Protein AF-0000000086127659 (afdb_homodimer)

InterPro domains:
  IPR032710 NTF2-like domain superfamily [SSF54427] (146-241)
  IPR053218 Pathogen-related defense protein [PTHR31723] (41-246)

Foldseek 3Di:
DPDDPDDPPPPPDDDPPPPPPPPPCPVPPPPLADVLLQALCVLQPDDAQWPVRHRDDCPVQVVCCVVPPPDDDDRPDQQSSVNSLVSLQLSCLQIPQDLVSRPQADQVQEWEAEPPDDTDHSNVCSWQHPQLRHDDADQAAASVLGTHVRSCCQVCQQFVHKYKGWPDWPDGPQKTKTKMKIKGFRPAWGWYAGNQRKTKTFGHDRHMQMWMWMKIFGADSNNHTRYIYIYTDPVSRVVVSVDDPVGMDIGDDPPPPPDD/DPDDPPPDPPDPDDDPPPPPPPPPPPPPPPPLADVLLQALCVLLPDDAQWPVRHRDDCPVQVVCCVVPPPDDDDRPDQQSSVNSLVSLQLSCLQIPQDLVSRPQADQVQEWEAEPPDDTDHSNVCSWQHPQLRHDDADQAAASVLGTHVRSCCQVCQQFVHKYKGWPDWPDGPQKTKTKMKIKGFRPAWGWYAGNQRKTKTFGHDRHMQMWMWMKIFGADSNNHTRYIYIYTDPVSRVVVSVDDPVGMDIGDDPPPPPDD

Organism: Cryphonectria parasitica (strain ATCC 38755 / EP155) (NCBI:txid660469)

Structure (mmCIF, N/CA/C/O backbone):
data_AF-0000000086127659-model_v1
#
loop_
_entity.id
_entity.type
_entity.pdbx_description
1 polymer 'Pathogen-related protein'
#
loop_
_atom_site.group_PDB
_atom_site.id
_atom_site.type_symbol
_atom_site.label_atom_id
_atom_site.label_alt_id
_atom_site.label_comp_id
_atom_site.label_asym_id
_atom_site.label_entity_id
_atom_site.label_seq_id
_atom_site.pdbx_PDB_ins_code
_atom_site.Cartn_x
_atom_site.Cartn_y
_atom_site.Cartn_z
_atom_site.occupancy
_atom_site.B_iso_or_equiv
_atom_site.auth_seq_id
_atom_site.auth_comp_id
_atom_site.auth_asym_id
_atom_site.auth_atom_id
_atom_site.pdbx_PDB_model_num
ATOM 1 N N . MET A 1 1 ? 59 31.828 61.625 1 20.28 1 MET A N 1
ATOM 2 C CA . MET A 1 1 ? 59.125 33.125 60.938 1 20.28 1 MET A CA 1
ATOM 3 C C . MET A 1 1 ? 57.938 33.375 60.031 1 20.28 1 MET A C 1
ATOM 5 O O . MET A 1 1 ? 57.938 33 58.875 1 20.28 1 MET A O 1
ATOM 9 N N . ALA A 1 2 ? 56.656 33.219 60.625 1 21.83 2 ALA A N 1
ATOM 10 C CA . ALA A 1 2 ? 55.281 32.938 60.156 1 21.83 2 ALA A CA 1
ATOM 11 C C . ALA A 1 2 ? 54.688 34.156 59.469 1 21.83 2 ALA A C 1
ATOM 13 O O . ALA A 1 2 ? 53.688 34.062 58.75 1 21.83 2 ALA A O 1
ATOM 14 N N . SER A 1 3 ? 55.094 35.375 59.781 1 19.91 3 SER A N 1
ATOM 15 C CA . SER A 1 3 ? 54.156 36.5 59.875 1 19.91 3 SER A CA 1
ATOM 16 C C . SER A 1 3 ? 53.906 37.125 58.5 1 19.91 3 SER A C 1
ATOM 18 O O . SER A 1 3 ? 52.969 37.875 58.312 1 19.91 3 SER A O 1
ATOM 20 N N . PHE A 1 4 ? 54.875 37.25 57.656 1 20.95 4 PHE A N 1
ATOM 21 C CA . PHE A 1 4 ? 55 38.5 56.938 1 20.95 4 PHE A CA 1
ATOM 22 C C . PHE A 1 4 ? 53.969 38.594 55.812 1 20.95 4 PHE A C 1
ATOM 24 O O . PHE A 1 4 ? 53.656 39.688 55.344 1 20.95 4 PHE A O 1
ATOM 31 N N . PHE A 1 5 ? 53.781 37.594 54.906 1 24.34 5 PHE A N 1
ATOM 32 C CA . PHE A 1 5 ? 53.531 38.031 53.531 1 24.34 5 PHE A CA 1
ATOM 33 C C . PHE A 1 5 ? 52.125 38.562 53.375 1 24.34 5 PHE A C 1
ATOM 35 O O . PHE A 1 5 ? 51.156 37.812 53.438 1 24.34 5 PHE A O 1
ATOM 42 N N . GLN A 1 6 ? 51.906 39.781 53.969 1 21.36 6 GLN A N 1
ATOM 43 C CA . GLN A 1 6 ? 50.625 40.469 53.969 1 21.36 6 GLN A CA 1
ATOM 44 C C . GLN A 1 6 ? 50.062 40.625 52.562 1 21.36 6 GLN A C 1
ATOM 46 O O . GLN A 1 6 ? 50.812 40.844 51.625 1 21.36 6 GLN A O 1
ATOM 51 N N . SER A 1 7 ? 48.75 40.219 52.406 1 22.38 7 SER A N 1
ATOM 52 C CA . SER A 1 7 ? 47.719 40.062 51.375 1 22.38 7 SER A CA 1
ATOM 53 C C . SER A 1 7 ? 47.438 41.375 50.656 1 22.38 7 SER A C 1
ATOM 55 O O . SER A 1 7 ? 46.969 42.312 51.25 1 22.38 7 SER A O 1
ATOM 57 N N . ILE A 1 8 ? 48.469 41.812 49.875 1 25.08 8 ILE A N 1
ATOM 58 C CA . ILE A 1 8 ? 48.312 43.125 49.219 1 25.08 8 ILE A CA 1
ATOM 59 C C . ILE A 1 8 ? 47.031 43.125 48.406 1 25.08 8 ILE A C 1
ATOM 61 O O . ILE A 1 8 ? 46.812 42.312 47.531 1 25.08 8 ILE A O 1
ATOM 65 N N . PRO A 1 9 ? 45.844 43.688 48.938 1 24.62 9 PRO A N 1
ATOM 66 C CA . PRO A 1 9 ? 44.438 43.656 48.5 1 24.62 9 PRO A CA 1
ATOM 67 C C . PRO A 1 9 ? 44.281 44.219 47.094 1 24.62 9 PRO A C 1
ATOM 69 O O . PRO A 1 9 ? 43.281 43.938 46.438 1 24.62 9 PRO A O 1
ATOM 72 N N . GLY A 1 10 ? 45.031 45.25 46.75 1 23 10 GLY A N 1
ATOM 73 C CA . GLY A 1 10 ? 44.5 46.375 46 1 23 10 GLY A CA 1
ATOM 74 C C . GLY A 1 10 ? 44.188 46.062 44.562 1 23 10 GLY A C 1
ATOM 75 O O . GLY A 1 10 ? 43.656 46.875 43.812 1 23 10 GLY A O 1
ATOM 76 N N . ILE A 1 11 ? 44.969 45.156 44.062 1 25.11 11 ILE A N 1
ATOM 77 C CA . ILE A 1 11 ? 45.156 45.344 42.625 1 25.11 11 ILE A CA 1
ATOM 78 C C . ILE A 1 11 ? 43.844 45.031 41.875 1 25.11 11 ILE A C 1
ATOM 80 O O . ILE A 1 11 ? 43.75 44 41.188 1 25.11 11 ILE A O 1
ATOM 84 N N . GLY A 1 12 ? 42.719 44.875 42.656 1 20.98 12 GLY A N 1
ATOM 85 C CA . GLY A 1 12 ? 41.594 44.219 42 1 20.98 12 GLY A CA 1
ATOM 86 C C . GLY A 1 12 ? 41.062 44.969 40.812 1 20.98 12 GLY A C 1
ATOM 87 O O . GLY A 1 12 ? 40.219 44.469 40.094 1 20.98 12 GLY A O 1
ATOM 88 N N . ARG A 1 13 ? 41.219 46.344 40.906 1 21.94 13 ARG A N 1
ATOM 89 C CA . ARG A 1 13 ? 40.156 47.062 40.25 1 21.94 13 ARG A CA 1
ATOM 90 C C . ARG A 1 13 ? 40.25 46.969 38.719 1 21.94 13 ARG A C 1
ATOM 92 O O . ARG A 1 13 ? 39.344 47.344 38 1 21.94 13 ARG A O 1
ATOM 99 N N . LEU A 1 14 ? 41.5 46.906 38.281 1 21.88 14 LEU A N 1
ATOM 100 C CA . LEU A 1 14 ? 41.562 47.688 37.031 1 21.88 14 LEU A CA 1
ATOM 101 C C . LEU A 1 14 ? 40.688 47.062 35.969 1 21.88 14 LEU A C 1
ATOM 103 O O . LEU A 1 14 ? 39.969 47.781 35.25 1 21.88 14 LEU A O 1
ATOM 107 N N . LEU A 1 15 ? 41.094 45.938 35.469 1 24.38 15 LEU A N 1
ATOM 108 C CA . LEU A 1 15 ? 40.875 45.75 34.031 1 24.38 15 LEU A CA 1
ATOM 109 C C . LEU A 1 15 ? 39.406 45.531 33.75 1 24.38 15 LEU A C 1
ATOM 111 O O . LEU A 1 15 ? 38.812 44.562 34.219 1 24.38 15 LEU A O 1
ATOM 115 N N . GLY A 1 16 ? 38.594 46.531 33.688 1 24.55 16 GLY A N 1
ATOM 116 C CA . GLY A 1 16 ? 37.188 46.656 33.406 1 24.55 16 GLY A CA 1
ATOM 117 C C . GLY A 1 16 ? 36.75 45.969 32.125 1 24.55 16 GLY A C 1
ATOM 118 O O . GLY A 1 16 ? 35.719 46.281 31.547 1 24.55 16 GLY A O 1
ATOM 119 N N . TRP A 1 17 ? 37.781 45.438 31.344 1 27.8 17 TRP A N 1
ATOM 120 C CA . TRP A 1 17 ? 37.219 45.125 30.031 1 27.8 17 TRP A CA 1
ATOM 121 C C . TRP A 1 17 ? 35.969 44.25 30.172 1 27.8 17 TRP A C 1
ATOM 123 O O . TRP A 1 17 ? 35.938 43.312 30.969 1 27.8 17 TRP A O 1
ATOM 133 N N . ASN A 1 18 ? 34.875 44.938 30.094 1 26.88 18 ASN A N 1
ATOM 134 C CA . ASN A 1 18 ? 33.531 44.406 30.125 1 26.88 18 ASN A CA 1
ATOM 135 C C . ASN A 1 18 ? 33.375 43.25 29.156 1 26.88 18 ASN A C 1
ATOM 137 O O . ASN A 1 18 ? 33.688 43.344 27.984 1 26.88 18 ASN A O 1
ATOM 141 N N . GLU A 1 19 ? 33.531 42 29.609 1 28.5 19 GLU A N 1
ATOM 142 C CA . GLU A 1 19 ? 33.25 40.719 28.969 1 28.5 19 GLU A CA 1
ATOM 143 C C . GLU A 1 19 ? 31.891 40.75 28.281 1 28.5 19 GLU A C 1
ATOM 145 O O . GLU A 1 19 ? 31.438 39.719 27.766 1 28.5 19 GLU A O 1
ATOM 150 N N . ALA A 1 20 ? 31.203 41.812 28.422 1 32 20 ALA A N 1
ATOM 151 C CA . ALA A 1 20 ? 29.859 41.781 27.844 1 32 20 ALA A CA 1
ATOM 152 C C . ALA A 1 20 ? 29.922 41.531 26.344 1 32 20 ALA A C 1
ATOM 154 O O . ALA A 1 20 ? 29 40.938 25.766 1 32 20 ALA A O 1
ATOM 155 N N . ASP A 1 21 ? 30.828 42.25 25.625 1 30.48 21 ASP A N 1
ATOM 156 C CA . ASP A 1 21 ? 30.516 42.375 24.203 1 30.48 21 ASP A CA 1
ATOM 157 C C . ASP A 1 21 ? 30.766 41.062 23.453 1 30.48 21 ASP A C 1
ATOM 159 O O . ASP A 1 21 ? 30.703 41.031 22.234 1 30.48 21 ASP A O 1
ATOM 163 N N . VAL A 1 22 ? 31.719 40.281 23.953 1 30.06 22 VAL A N 1
ATOM 164 C CA . VAL A 1 22 ? 31.906 39.188 23 1 30.06 22 VAL A CA 1
ATOM 165 C C . VAL A 1 22 ? 30.594 38.469 22.781 1 30.06 22 VAL A C 1
ATOM 167 O O . VAL A 1 22 ? 30.25 37.562 23.531 1 30.06 22 VAL A O 1
ATOM 170 N N . LYS A 1 23 ? 29.547 39.031 22.984 1 31.31 23 LYS A N 1
ATOM 171 C CA . LYS A 1 23 ? 28.344 38.406 22.438 1 31.31 23 LYS A CA 1
ATOM 172 C C . LYS A 1 23 ? 28.609 37.844 21.062 1 31.31 23 LYS A C 1
ATOM 174 O O . LYS A 1 23 ? 28.828 38.562 20.094 1 31.31 23 LYS A O 1
ATOM 179 N N . LYS A 1 24 ? 29.344 36.75 20.984 1 30.8 24 LYS A N 1
ATOM 180 C CA . LYS A 1 24 ? 29.672 35.75 19.984 1 30.8 24 LYS A CA 1
ATOM 181 C C . LYS A 1 24 ? 28.547 35.594 18.953 1 30.8 24 LYS A C 1
ATOM 183 O O . LYS A 1 24 ? 27.422 35.219 19.297 1 30.8 24 LYS A O 1
ATOM 188 N N . GLU A 1 25 ? 28.5 36.344 17.906 1 32.62 25 GLU A N 1
ATOM 189 C CA . GLU A 1 25 ? 27.969 36.031 16.594 1 32.62 25 GLU A CA 1
ATOM 190 C C . GLU A 1 25 ? 28.234 34.594 16.219 1 32.62 25 GLU A C 1
ATOM 192 O O . GLU A 1 25 ? 29.328 34.25 15.766 1 32.62 25 GLU A O 1
ATOM 197 N N . GLN A 1 26 ? 28.469 33.562 17.016 1 34.19 26 GLN A N 1
ATOM 198 C CA . GLN A 1 26 ? 28.469 32.25 16.422 1 34.19 26 GLN A CA 1
ATOM 199 C C . GLN A 1 26 ? 27.562 32.188 15.203 1 34.19 26 GLN A C 1
ATOM 201 O O . GLN A 1 26 ? 26.344 32.281 15.328 1 34.19 26 GLN A O 1
ATOM 206 N N . ALA A 1 27 ? 27.984 32.625 14.133 1 37.66 27 ALA A N 1
ATOM 207 C CA . ALA A 1 27 ? 27.484 32.5 12.773 1 37.66 27 ALA A CA 1
ATOM 208 C C . ALA A 1 27 ? 26.719 31.203 12.578 1 37.66 27 ALA A C 1
ATOM 210 O O . ALA A 1 27 ? 27.281 30.109 12.734 1 37.66 27 ALA A O 1
ATOM 211 N N . GLN A 1 28 ? 25.547 30.938 12.93 1 40 28 GLN A N 1
ATOM 212 C CA . GLN A 1 28 ? 24.688 29.797 12.625 1 40 28 GLN A CA 1
ATOM 213 C C . GLN A 1 28 ? 25.016 29.219 11.25 1 40 28 GLN A C 1
ATOM 215 O O . GLN A 1 28 ? 24.781 29.875 10.227 1 40 28 GLN A O 1
ATOM 220 N N . ALA A 1 29 ? 26.078 28.703 10.859 1 46.09 29 ALA A N 1
ATOM 221 C CA . ALA A 1 29 ? 26.406 27.891 9.688 1 46.09 29 ALA A CA 1
ATOM 222 C C . ALA A 1 29 ? 25.125 27.344 9.039 1 46.09 29 ALA A C 1
ATOM 224 O O . ALA A 1 29 ? 24.328 26.672 9.695 1 46.09 29 ALA A O 1
ATOM 225 N N . SER A 1 30 ? 24.453 28.156 8.078 1 61.59 30 SER A N 1
ATOM 226 C CA . SER A 1 30 ? 23.188 27.984 7.371 1 61.59 30 SER A CA 1
ATOM 227 C C . SER A 1 30 ? 23 26.547 6.898 1 61.59 30 SER A C 1
ATOM 229 O O . SER A 1 30 ? 23.891 25.984 6.254 1 61.59 30 SER A O 1
ATOM 231 N N . SER A 1 31 ? 22.375 25.703 7.523 1 76.06 31 SER A N 1
ATOM 232 C CA . SER A 1 31 ? 22.078 24.312 7.172 1 76.06 31 SER A CA 1
ATOM 233 C C . SER A 1 31 ? 21.672 24.188 5.703 1 76.06 31 SER A C 1
ATOM 235 O O . SER A 1 31 ? 20.969 25.047 5.172 1 76.06 31 SER A O 1
ATOM 237 N N . PRO A 1 32 ? 22.391 23.391 5.02 1 89.5 32 PRO A N 1
ATOM 238 C CA . PRO A 1 32 ? 22.031 23.141 3.621 1 89.5 32 PRO A CA 1
ATOM 239 C C . PRO A 1 32 ? 20.594 22.625 3.471 1 89.5 32 PRO A C 1
ATOM 241 O O . PRO A 1 32 ? 20.094 22.5 2.35 1 89.5 32 PRO A O 1
ATOM 244 N N . PHE A 1 33 ? 19.984 22.438 4.609 1 94.12 33 PHE A N 1
ATOM 245 C CA . PHE A 1 33 ? 18.625 21.922 4.559 1 94.12 33 PHE A CA 1
ATOM 246 C C . PHE A 1 33 ? 17.609 23 4.93 1 94.12 33 PHE A C 1
ATOM 248 O O . PHE A 1 33 ? 17.891 23.844 5.781 1 94.12 33 PHE A O 1
ATOM 255 N N . PRO A 1 34 ? 16.516 22.984 4.273 1 96.81 34 PRO A N 1
ATOM 256 C CA . PRO A 1 34 ? 15.469 23.906 4.691 1 96.81 34 PRO A CA 1
ATOM 257 C C . PRO A 1 34 ? 15.023 23.688 6.137 1 96.81 34 PRO A C 1
ATOM 259 O O . PRO A 1 34 ? 15.156 22.578 6.66 1 96.81 34 PRO A O 1
ATOM 262 N N . ASP A 1 35 ? 14.461 24.703 6.742 1 97.31 35 ASP A N 1
ATOM 263 C CA . ASP A 1 35 ? 14.086 24.641 8.148 1 97.31 35 ASP A CA 1
ATOM 264 C C . ASP A 1 35 ? 13.008 23.578 8.383 1 97.31 35 ASP A C 1
ATOM 266 O O . ASP A 1 35 ? 12.938 22.984 9.461 1 97.31 35 ASP A O 1
ATOM 270 N N . TYR A 1 36 ? 12.195 23.266 7.348 1 97.81 36 TYR A N 1
ATOM 271 C CA . TYR A 1 36 ? 11.109 22.312 7.52 1 97.81 36 TYR A CA 1
ATOM 272 C C . TYR A 1 36 ? 11.641 20.875 7.516 1 97.81 36 TYR A C 1
ATOM 274 O O . TYR A 1 36 ? 10.891 19.938 7.77 1 97.81 36 TYR A O 1
ATOM 282 N N . MET A 1 37 ? 12.867 20.672 7.285 1 97.62 37 MET A N 1
ATOM 283 C CA . MET A 1 37 ? 13.492 19.359 7.453 1 97.62 37 MET A CA 1
ATOM 284 C C . MET A 1 37 ? 14.195 19.266 8.805 1 97.62 37 MET A C 1
ATOM 286 O O . MET A 1 37 ? 14.656 18.188 9.188 1 97.62 37 MET A O 1
ATOM 290 N N . LEU A 1 38 ? 14.258 20.375 9.531 1 96.62 38 LEU A N 1
ATOM 291 C CA . LEU A 1 38 ? 15.023 20.422 10.773 1 96.62 38 LEU A CA 1
ATOM 292 C C . LEU A 1 38 ? 14.109 20.641 11.969 1 96.62 38 LEU A C 1
ATOM 294 O O . LEU A 1 38 ? 14.5 20.359 13.109 1 96.62 38 LEU A O 1
ATOM 298 N N . ASP A 1 39 ? 12.984 21.156 11.68 1 96.69 39 ASP A N 1
ATOM 299 C CA . ASP A 1 39 ? 11.977 21.469 12.688 1 96.69 39 ASP A CA 1
ATOM 300 C C . ASP A 1 39 ? 10.602 20.938 12.266 1 96.69 39 ASP A C 1
ATOM 302 O O . ASP A 1 39 ? 10.078 21.328 11.227 1 96.69 39 ASP A O 1
ATOM 306 N N . ALA A 1 40 ? 9.977 20.156 13.141 1 96.75 40 ALA A N 1
ATOM 307 C CA . ALA A 1 40 ? 8.719 19.5 12.805 1 96.75 40 ALA A CA 1
ATOM 308 C C . ALA A 1 40 ? 7.578 20.516 12.68 1 96.75 40 ALA A C 1
ATOM 310 O O . ALA A 1 40 ? 6.512 20.188 12.148 1 96.75 40 ALA A O 1
ATOM 311 N N . ASP A 1 41 ? 7.75 21.719 13.148 1 97.25 41 ASP A N 1
ATOM 312 C CA . ASP A 1 41 ? 6.672 22.703 13.156 1 97.25 41 ASP A CA 1
ATOM 313 C C . ASP A 1 41 ? 7.125 24.016 12.516 1 97.25 41 ASP A C 1
ATOM 315 O O . ASP A 1 41 ? 6.656 25.094 12.898 1 97.25 41 ASP A O 1
ATOM 319 N N . ALA A 1 42 ? 8.086 23.922 11.609 1 97.69 42 ALA A N 1
ATOM 320 C CA . ALA A 1 42 ? 8.664 25.109 10.969 1 97.69 42 ALA A CA 1
ATOM 321 C C . ALA A 1 42 ? 7.586 25.938 10.281 1 97.69 42 ALA A C 1
ATOM 323 O O . ALA A 1 42 ? 7.543 27.172 10.445 1 97.69 42 ALA A O 1
ATOM 324 N N . VAL A 1 43 ? 6.66 25.312 9.617 1 98.12 43 VAL A N 1
ATOM 325 C CA . VAL A 1 43 ? 5.719 26.031 8.773 1 98.12 43 VAL A CA 1
ATOM 326 C C . VAL A 1 43 ? 4.594 26.625 9.625 1 98.12 43 VAL A C 1
ATOM 328 O O . VAL A 1 43 ? 3.857 27.5 9.172 1 98.12 43 VAL A O 1
ATOM 331 N N . ALA A 1 44 ? 4.43 26.094 10.836 1 97.19 44 ALA A N 1
ATOM 332 C CA . ALA A 1 44 ? 3.402 26.625 11.734 1 97.19 44 ALA A CA 1
ATOM 333 C C . ALA A 1 44 ? 3.754 28.016 12.211 1 97.19 44 ALA A C 1
ATOM 335 O O . ALA A 1 44 ? 2.91 28.719 12.781 1 97.19 44 ALA A O 1
ATOM 336 N N . LYS A 1 45 ? 4.934 28.5 11.914 1 96.56 45 LYS A N 1
ATOM 337 C CA . LYS A 1 45 ? 5.406 29.828 12.32 1 96.56 45 LYS A CA 1
ATOM 338 C C . LYS A 1 45 ? 5.238 30.844 11.195 1 96.56 45 LYS A C 1
ATOM 340 O O . LYS A 1 45 ? 5.547 32.031 11.367 1 96.56 45 LYS A O 1
ATOM 345 N N . ASP A 1 46 ? 4.738 30.359 10.102 1 97.19 46 ASP A N 1
ATOM 346 C CA . ASP A 1 46 ? 4.602 31.234 8.93 1 97.19 46 ASP A CA 1
ATOM 347 C C . ASP A 1 46 ? 3.518 32.281 9.156 1 97.19 46 ASP A C 1
ATOM 349 O O . ASP A 1 46 ? 2.59 32.062 9.938 1 97.19 46 ASP A O 1
ATOM 353 N N . ASN A 1 47 ? 3.758 33.406 8.438 1 96.12 47 ASN A N 1
ATOM 354 C CA . ASN A 1 47 ? 2.74 34.438 8.406 1 96.12 47 ASN A CA 1
ATOM 355 C C . ASN A 1 47 ? 1.87 34.344 7.156 1 96.12 47 ASN A C 1
ATOM 357 O O . ASN A 1 47 ? 2.139 35 6.148 1 96.12 47 ASN A O 1
ATOM 361 N N . VAL A 1 48 ? 0.836 33.562 7.293 1 96.19 48 VAL A N 1
ATOM 362 C CA . VAL A 1 48 ? -0.059 33.25 6.176 1 96.19 48 VAL A CA 1
ATOM 363 C C . VAL A 1 48 ? -1.506 33.25 6.664 1 96.19 48 VAL A C 1
ATOM 365 O O . VAL A 1 48 ? -1.766 33.406 7.859 1 96.19 48 VAL A O 1
ATOM 368 N N . LYS A 1 49 ? -2.441 33.188 5.707 1 93.62 49 LYS A N 1
ATOM 369 C CA . LYS A 1 49 ? -3.844 32.969 6.055 1 93.62 49 LYS A CA 1
ATOM 370 C C . LYS A 1 49 ? -4.121 31.5 6.367 1 93.62 49 LYS A C 1
ATOM 372 O O . LYS A 1 49 ? -3.898 30.641 5.523 1 93.62 49 LYS A O 1
ATOM 377 N N . TRP A 1 50 ? -4.594 31.312 7.543 1 95.88 50 TRP A N 1
ATOM 378 C CA . TRP A 1 50 ? -4.852 29.953 8.008 1 95.88 50 TRP A CA 1
ATOM 379 C C . TRP A 1 50 ? -6.328 29.609 7.879 1 95.88 50 TRP A C 1
ATOM 381 O O . TRP A 1 50 ? -7.195 30.469 8.094 1 95.88 50 TRP A O 1
ATOM 391 N N . ARG A 1 51 ? -6.582 28.422 7.586 1 92.44 51 ARG A N 1
ATOM 392 C CA . ARG A 1 51 ? -7.934 27.906 7.348 1 92.44 51 ARG A CA 1
ATOM 393 C C . ARG A 1 51 ? -8.836 28.203 8.539 1 92.44 51 ARG A C 1
ATOM 395 O O . ARG A 1 51 ? -10.008 28.547 8.367 1 92.44 51 ARG A O 1
ATOM 402 N N . PHE A 1 52 ? -8.289 28.109 9.719 1 91.75 52 PHE A N 1
ATOM 403 C CA . PHE A 1 52 ? -9.117 28.25 10.906 1 91.75 52 PHE A CA 1
ATOM 404 C C . PHE A 1 52 ? -8.711 29.484 11.711 1 91.75 52 PHE A C 1
ATOM 406 O O . PHE A 1 52 ? -8.773 29.484 12.938 1 91.75 52 PHE A O 1
ATOM 413 N N . GLY A 1 53 ? -8.133 30.453 11.047 1 93.31 53 GLY A N 1
ATOM 414 C CA . GLY A 1 53 ? -7.891 31.75 11.633 1 93.31 53 GLY A CA 1
ATOM 415 C C . GLY A 1 53 ? -6.488 31.906 12.195 1 93.31 53 GLY A C 1
ATOM 416 O O . GLY A 1 53 ? -5.992 33.031 12.359 1 93.31 53 GLY A O 1
ATOM 417 N N . GLY A 1 54 ? -5.848 30.812 12.586 1 95.19 54 GLY A N 1
ATOM 418 C CA . GLY A 1 54 ? -4.5 30.844 13.133 1 95.19 54 GLY A CA 1
ATOM 419 C C . GLY A 1 54 ? -3.746 29.531 12.922 1 95.19 54 GLY A C 1
ATOM 420 O O . GLY A 1 54 ? -4.312 28.562 12.438 1 95.19 54 GLY A O 1
ATOM 421 N N . PRO A 1 55 ? -2.441 29.656 13.266 1 96.06 55 PRO A N 1
ATOM 422 C CA . PRO A 1 55 ? -1.663 28.422 13.133 1 96.06 55 PRO A CA 1
ATOM 423 C C . PRO A 1 55 ? -2.197 27.297 14.016 1 96.06 55 PRO A C 1
ATOM 425 O O . PRO A 1 55 ? -2.723 27.562 15.102 1 96.06 55 PRO A O 1
ATOM 428 N N . PRO A 1 56 ? -2.086 26.031 13.523 1 95.19 56 PRO A N 1
ATOM 429 C CA . PRO A 1 56 ? -2.523 24.906 14.336 1 95.19 56 PRO A CA 1
ATOM 430 C C . PRO A 1 56 ? -1.604 24.641 15.531 1 95.19 56 PRO A C 1
ATOM 432 O O . PRO A 1 56 ? -0.449 25.078 15.531 1 95.19 56 PRO A O 1
ATOM 435 N N . ASP A 1 57 ? -2.166 24.047 16.5 1 94.06 57 ASP A N 1
ATOM 436 C CA . ASP A 1 57 ? -1.421 23.641 17.688 1 94.06 57 ASP A CA 1
ATOM 437 C C . ASP A 1 57 ? -1.21 22.125 17.719 1 94.06 57 ASP A C 1
ATOM 439 O O . ASP A 1 57 ? -2.133 21.375 18.031 1 94.06 57 ASP A O 1
ATOM 443 N N . TYR A 1 58 ? 0.043 21.703 17.5 1 95.88 58 TYR A N 1
ATOM 444 C CA . TYR A 1 58 ? 0.335 20.266 17.422 1 95.88 58 TYR A CA 1
ATOM 445 C C . TYR A 1 58 ? 1.062 19.797 18.688 1 95.88 58 TYR A C 1
ATOM 447 O O . TYR A 1 58 ? 1.619 18.703 18.719 1 95.88 58 TYR A O 1
ATOM 455 N N . ARG A 1 59 ? 1.059 20.562 19.766 1 95.88 59 ARG A N 1
ATOM 456 C CA . ARG A 1 59 ? 1.826 20.234 20.953 1 95.88 59 ARG A CA 1
ATOM 457 C C . ARG A 1 59 ? 1.408 18.875 21.531 1 95.88 59 ARG A C 1
ATOM 459 O O . ARG A 1 59 ? 2.258 18.062 21.875 1 95.88 59 ARG A O 1
ATOM 466 N N . VAL A 1 60 ? 0.131 18.641 21.594 1 96.38 60 VAL A N 1
ATOM 467 C CA . VAL A 1 60 ? -0.353 17.375 22.156 1 96.38 60 VAL A CA 1
ATOM 468 C C . VAL A 1 60 ? 0.056 16.219 21.266 1 96.38 60 VAL A C 1
ATOM 470 O O . VAL A 1 60 ? 0.526 15.188 21.75 1 96.38 60 VAL A O 1
ATOM 473 N N . THR A 1 61 ? -0.109 16.359 19.938 1 96.69 61 THR A N 1
ATOM 474 C CA . THR A 1 61 ? 0.258 15.32 18.984 1 96.69 61 THR A CA 1
ATOM 475 C C . THR A 1 61 ? 1.757 15.039 19.031 1 96.69 61 THR A C 1
ATOM 477 O O . THR A 1 61 ? 2.182 13.883 18.969 1 96.69 61 THR A O 1
ATOM 480 N N . ARG A 1 62 ? 2.547 16.078 19.156 1 97.31 62 ARG A N 1
ATOM 481 C CA . ARG A 1 62 ? 3.996 15.93 19.25 1 97.31 62 ARG A CA 1
ATOM 482 C C . ARG A 1 62 ? 4.391 15.211 20.531 1 97.31 62 ARG A C 1
ATOM 484 O O . ARG A 1 62 ? 5.336 14.414 20.531 1 97.31 62 ARG A O 1
ATOM 491 N N . GLN A 1 63 ? 3.723 15.547 21.594 1 97.5 63 GLN A N 1
ATOM 492 C CA . GLN A 1 63 ? 3.982 14.852 22.844 1 97.5 63 GLN A CA 1
ATOM 493 C C . GLN A 1 63 ? 3.629 13.375 22.75 1 97.5 63 GLN A C 1
ATOM 495 O O . GLN A 1 63 ? 4.359 12.516 23.25 1 97.5 63 GLN A O 1
ATOM 500 N N . MET A 1 64 ? 2.506 13.055 22.172 1 97.62 64 MET A N 1
ATOM 501 C CA . MET A 1 64 ? 2.109 11.664 21.938 1 97.62 64 MET A CA 1
ATOM 502 C C . MET A 1 64 ? 3.154 10.938 21.094 1 97.62 64 MET A C 1
ATOM 504 O O . MET A 1 64 ? 3.525 9.805 21.422 1 97.62 64 MET A O 1
ATOM 508 N N . TRP A 1 65 ? 3.557 11.562 20.031 1 97.88 65 TRP A N 1
ATOM 509 C CA . TRP A 1 65 ? 4.637 11.023 19.219 1 97.88 65 TRP A CA 1
ATOM 510 C C . TRP A 1 65 ? 5.867 10.727 20.062 1 97.88 65 TRP A C 1
ATOM 512 O O . TRP A 1 65 ? 6.418 9.625 20 1 97.88 65 TRP A O 1
ATOM 522 N N . ALA A 1 66 ? 6.293 11.617 20.875 1 97.06 66 ALA A N 1
ATOM 523 C CA . ALA A 1 66 ? 7.516 11.484 21.656 1 97.06 66 ALA A CA 1
ATOM 524 C C . ALA A 1 66 ? 7.406 10.328 22.656 1 97.06 66 ALA A C 1
ATOM 526 O O . ALA A 1 66 ? 8.391 9.633 22.906 1 97.06 66 ALA A O 1
ATOM 527 N N . THR A 1 67 ? 6.293 10.086 23.156 1 97.5 67 THR A N 1
ATOM 528 C CA . THR A 1 67 ? 6.129 9.125 24.234 1 97.5 67 THR A CA 1
ATOM 529 C C . THR A 1 67 ? 5.789 7.742 23.688 1 97.5 67 THR A C 1
ATOM 531 O O . THR A 1 67 ? 6.098 6.727 24.312 1 97.5 67 THR A O 1
ATOM 534 N N . GLU A 1 68 ? 5.16 7.723 22.438 1 98.19 68 GLU A N 1
ATOM 535 C CA . GLU A 1 68 ? 4.57 6.457 22.016 1 98.19 68 GLU A CA 1
ATOM 536 C C . GLU A 1 68 ? 5.246 5.926 20.75 1 98.19 68 GLU A C 1
ATOM 538 O O . GLU A 1 68 ? 4.992 4.797 20.328 1 98.19 68 GLU A O 1
ATOM 543 N N . ARG A 1 69 ? 6.113 6.703 20.109 1 97.69 69 ARG A N 1
ATOM 544 C CA . ARG A 1 69 ? 6.777 6.258 18.891 1 97.69 69 ARG A CA 1
ATOM 545 C C . ARG A 1 69 ? 7.57 4.977 19.125 1 97.69 69 ARG A C 1
ATOM 547 O O . ARG A 1 69 ? 8 4.715 20.25 1 97.69 69 ARG A O 1
ATOM 554 N N . GLN A 1 70 ? 7.691 4.211 18.125 1 97.19 70 GLN A N 1
ATOM 555 C CA . GLN A 1 70 ? 8.414 2.943 18.188 1 97.19 70 GLN A CA 1
ATOM 556 C C . GLN A 1 70 ? 9.859 3.107 17.734 1 97.19 70 GLN A C 1
ATOM 558 O O . GLN A 1 70 ? 10.719 2.279 18.047 1 97.19 70 GLN A O 1
ATOM 563 N N . SER A 1 71 ? 10.07 4.168 16.984 1 96.81 71 SER A N 1
ATOM 564 C CA . SER A 1 71 ? 11.398 4.391 16.438 1 96.81 71 SER A CA 1
ATOM 565 C C . SER A 1 71 ? 12.133 5.496 17.188 1 96.81 71 SER A C 1
ATOM 567 O O . SER A 1 71 ? 11.508 6.352 17.812 1 96.81 71 SER A O 1
ATOM 569 N N . LYS A 1 72 ? 13.438 5.336 17.109 1 95.25 72 LYS A N 1
ATOM 570 C CA . LYS A 1 72 ? 14.305 6.395 17.625 1 95.25 72 LYS A CA 1
ATOM 571 C C . LYS A 1 72 ? 15.383 6.758 16.609 1 95.25 72 LYS A C 1
ATOM 573 O O . LYS A 1 72 ? 16.312 5.977 16.375 1 95.25 72 LYS A O 1
ATOM 578 N N . HIS A 1 73 ? 15.188 7.871 16.047 1 97 73 HIS A N 1
ATOM 579 C CA . HIS A 1 73 ? 16.141 8.344 15.055 1 97 73 HIS A CA 1
ATOM 580 C C . HIS A 1 73 ? 17 9.477 15.602 1 97 73 HIS A C 1
ATOM 582 O O . HIS A 1 73 ? 16.484 10.375 16.281 1 97 73 HIS A O 1
ATOM 588 N N . ALA A 1 74 ? 18.266 9.445 15.312 1 96.06 74 ALA A N 1
ATOM 589 C CA . ALA A 1 74 ? 19.172 10.5 15.758 1 96.06 74 ALA A CA 1
ATOM 590 C C . ALA A 1 74 ? 18.812 11.836 15.109 1 96.06 74 ALA A C 1
ATOM 592 O O . ALA A 1 74 ? 18.469 11.891 13.93 1 96.06 74 ALA A O 1
ATOM 593 N N . PRO A 1 75 ? 18.969 12.898 15.938 1 91.44 75 PRO A N 1
ATOM 594 C CA . PRO A 1 75 ? 18.781 14.211 15.32 1 91.44 75 PRO A CA 1
ATOM 595 C C . PRO A 1 75 ? 19.672 14.422 14.094 1 91.44 75 PRO A C 1
ATOM 597 O O . PRO A 1 75 ? 20.844 14.047 14.117 1 91.44 75 PRO A O 1
ATOM 600 N N . GLY A 1 76 ? 19.094 14.852 13.039 1 91.94 76 GLY A N 1
ATOM 601 C CA . GLY A 1 76 ? 19.875 15.133 11.844 1 91.94 76 GLY A CA 1
ATOM 602 C C . GLY A 1 76 ? 19.984 13.945 10.906 1 91.94 76 GLY A C 1
ATOM 603 O O . GLY A 1 76 ? 20.5 14.07 9.797 1 91.94 76 GLY A O 1
ATOM 604 N N . SER A 1 77 ? 19.547 12.805 11.391 1 96.38 77 SER A N 1
ATOM 605 C CA . SER A 1 77 ? 19.531 11.656 10.492 1 96.38 77 SER A CA 1
ATOM 606 C C . SER A 1 77 ? 18.547 11.859 9.344 1 96.38 77 SER A C 1
ATOM 608 O O . SER A 1 77 ? 17.688 12.727 9.406 1 96.38 77 SER A O 1
ATOM 610 N N . LEU A 1 78 ? 18.766 11.141 8.312 1 96.75 78 LEU A N 1
ATOM 611 C CA . LEU A 1 78 ? 17.844 11.203 7.184 1 96.75 78 LEU A CA 1
ATOM 612 C C . LEU A 1 78 ? 16.422 10.891 7.629 1 96.75 78 LEU A C 1
ATOM 614 O O . LEU A 1 78 ? 15.477 11.555 7.207 1 96.75 78 LEU A O 1
ATOM 618 N N . GLU A 1 79 ? 16.266 9.883 8.477 1 98.19 79 GLU A N 1
ATOM 619 C CA . GLU A 1 79 ? 14.961 9.516 9.008 1 98.19 79 GLU A CA 1
ATOM 620 C C . GLU A 1 79 ? 14.297 10.688 9.719 1 98.19 79 GLU A C 1
ATOM 622 O O . GLU A 1 79 ? 13.125 10.984 9.492 1 98.19 79 GLU A O 1
ATOM 627 N N . ALA A 1 80 ? 15.07 11.312 10.539 1 97.81 80 ALA A N 1
ATOM 628 C CA . ALA A 1 80 ? 14.547 12.445 11.289 1 97.81 80 ALA A CA 1
ATOM 629 C C . ALA A 1 80 ? 14.156 13.586 10.352 1 97.81 80 ALA A C 1
ATOM 631 O O . ALA A 1 80 ? 13.125 14.234 10.539 1 97.81 80 ALA A O 1
ATOM 632 N N . MET A 1 81 ? 14.922 13.82 9.367 1 97.94 81 MET A N 1
ATOM 633 C CA . MET A 1 81 ? 14.68 14.914 8.422 1 97.94 81 MET A CA 1
ATOM 634 C C . MET A 1 81 ? 13.438 14.633 7.578 1 97.94 81 MET A C 1
ATOM 636 O O . MET A 1 81 ? 12.625 15.531 7.348 1 97.94 81 MET A O 1
ATOM 640 N N . VAL A 1 82 ? 13.312 13.422 7.125 1 98.25 82 VAL A N 1
ATOM 641 C CA . VAL A 1 82 ? 12.133 13.016 6.355 1 98.25 82 VAL A CA 1
ATOM 642 C C . VAL A 1 82 ? 10.883 13.148 7.219 1 98.25 82 VAL A C 1
ATOM 644 O O . VAL A 1 82 ? 9.852 13.633 6.758 1 98.25 82 VAL A O 1
ATOM 647 N N . GLU A 1 83 ? 11 12.742 8.422 1 98.31 83 GLU A N 1
ATOM 648 C CA . GLU A 1 83 ? 9.883 12.836 9.352 1 98.31 83 GLU A CA 1
ATOM 649 C C . GLU A 1 83 ? 9.438 14.281 9.539 1 98.31 83 GLU A C 1
ATOM 651 O O . GLU A 1 83 ? 8.242 14.586 9.508 1 98.31 83 GLU A O 1
ATOM 656 N N . ASN A 1 84 ? 10.391 15.156 9.695 1 98.12 84 ASN A N 1
ATOM 657 C CA . ASN A 1 84 ? 10.078 16.578 9.82 1 98.12 84 ASN A CA 1
ATOM 658 C C . ASN A 1 84 ? 9.414 17.109 8.555 1 98.12 84 ASN A C 1
ATOM 660 O O . ASN A 1 84 ? 8.438 17.859 8.641 1 98.12 84 ASN A O 1
ATOM 664 N N . LEU A 1 85 ? 9.938 16.766 7.449 1 98.38 85 LEU A N 1
ATOM 665 C CA . LEU A 1 85 ? 9.375 17.219 6.18 1 98.38 85 LEU A CA 1
ATOM 666 C C . LEU A 1 85 ? 7.906 16.812 6.062 1 98.38 85 LEU A C 1
ATOM 668 O O . LEU A 1 85 ? 7.055 17.641 5.727 1 98.38 85 LEU A O 1
ATOM 672 N N . VAL A 1 86 ? 7.617 15.562 6.371 1 97.94 86 VAL A N 1
ATOM 673 C CA . VAL A 1 86 ? 6.258 15.055 6.238 1 97.94 86 VAL A CA 1
ATOM 674 C C . VAL A 1 86 ? 5.34 15.766 7.23 1 97.94 86 VAL A C 1
ATOM 676 O O . VAL A 1 86 ? 4.215 16.141 6.891 1 97.94 86 VAL A O 1
ATOM 679 N N . LYS A 1 87 ? 5.777 15.938 8.445 1 98 87 LYS A N 1
ATOM 680 C CA . LYS A 1 87 ? 4.977 16.625 9.453 1 98 87 LYS A CA 1
ATOM 681 C C . LYS A 1 87 ? 4.656 18.062 9.008 1 98 87 LYS A C 1
ATOM 683 O O . LYS A 1 87 ? 3.529 18.531 9.18 1 98 87 LYS A O 1
ATOM 688 N N . ASN A 1 88 ? 5.629 18.688 8.469 1 98.44 88 ASN A N 1
ATOM 689 C CA . ASN A 1 88 ? 5.387 20.047 7.969 1 98.44 88 ASN A CA 1
ATOM 690 C C . ASN A 1 88 ? 4.457 20.031 6.758 1 98.44 88 ASN A C 1
ATOM 692 O O . ASN A 1 88 ? 3.588 20.906 6.633 1 98.44 88 ASN A O 1
ATOM 696 N N . TRP A 1 89 ? 4.668 19.109 5.859 1 97.94 89 TRP A N 1
ATOM 697 C CA . TRP A 1 89 ? 3.768 18.969 4.723 1 97.94 89 TRP A CA 1
ATOM 698 C C . TRP A 1 89 ? 2.324 18.812 5.184 1 97.94 89 TRP A C 1
ATOM 700 O O . TRP A 1 89 ? 1.415 19.438 4.637 1 97.94 89 TRP A O 1
ATOM 710 N N . GLU A 1 90 ? 2.121 17.969 6.168 1 95.94 90 GLU A N 1
ATOM 711 C CA . GLU A 1 90 ? 0.783 17.719 6.695 1 95.94 90 GLU A CA 1
ATOM 712 C C . GLU A 1 90 ? 0.161 18.984 7.254 1 95.94 90 GLU A C 1
ATOM 714 O O . GLU A 1 90 ? -1.031 19.234 7.062 1 95.94 90 GLU A O 1
ATOM 719 N N . VAL A 1 91 ? 0.902 19.734 7.977 1 96.44 91 VAL A N 1
ATOM 720 C CA . VAL A 1 91 ? 0.422 21 8.531 1 96.44 91 VAL A CA 1
ATOM 721 C C . VAL A 1 91 ? -0.04 21.922 7.406 1 96.44 91 VAL A C 1
ATOM 723 O O . VAL A 1 91 ? -1.122 22.5 7.48 1 96.44 91 VAL A O 1
ATOM 726 N N . GLU A 1 92 ? 0.707 22 6.371 1 96.81 92 GLU A N 1
ATOM 727 C CA . GLU A 1 92 ? 0.359 22.891 5.262 1 96.81 92 GLU A CA 1
ATOM 728 C C . GLU A 1 92 ? -0.877 22.375 4.523 1 96.81 92 GLU A C 1
ATOM 730 O O . GLU A 1 92 ? -1.814 23.141 4.277 1 96.81 92 GLU A O 1
ATOM 735 N N . ALA A 1 93 ? -0.922 21.156 4.242 1 94.44 93 ALA A N 1
ATOM 736 C CA . ALA A 1 93 ? -2.012 20.562 3.473 1 94.44 93 ALA A CA 1
ATOM 737 C C . ALA A 1 93 ? -3.336 20.672 4.223 1 94.44 93 ALA A C 1
ATOM 739 O O . ALA A 1 93 ? -4.395 20.828 3.611 1 94.44 93 ALA A O 1
ATOM 740 N N . SER A 1 94 ? -3.24 20.641 5.512 1 93.38 94 SER A N 1
ATOM 741 C CA . SER A 1 94 ? -4.457 20.594 6.316 1 93.38 94 SER A CA 1
ATOM 742 C C . SER A 1 94 ? -4.902 21.984 6.742 1 93.38 94 SER A C 1
ATOM 744 O O . SER A 1 94 ? -6.074 22.203 7.051 1 93.38 94 SER A O 1
ATOM 746 N N . HIS A 1 95 ? -3.957 22.984 6.75 1 95.44 95 HIS A N 1
ATOM 747 C CA . HIS A 1 95 ? -4.324 24.203 7.457 1 95.44 95 HIS A CA 1
ATOM 748 C C . HIS A 1 95 ? -4.098 25.438 6.582 1 95.44 95 HIS A C 1
ATOM 750 O O . HIS A 1 95 ? -4.602 26.516 6.887 1 95.44 95 HIS A O 1
ATOM 756 N N . LYS A 1 96 ? -3.291 25.312 5.559 1 94.94 96 LYS A N 1
ATOM 757 C CA . LYS A 1 96 ? -3.115 26.438 4.656 1 94.94 96 LYS A CA 1
ATOM 758 C C . LYS A 1 96 ? -4.121 26.391 3.51 1 94.94 96 LYS A C 1
ATOM 760 O O . LYS A 1 96 ? -4.422 25.312 2.984 1 94.94 96 LYS A O 1
ATOM 765 N N . LEU A 1 97 ? -4.617 27.516 3.037 1 92.06 97 LEU A N 1
ATOM 766 C CA . LEU A 1 97 ? -5.699 27.594 2.062 1 92.06 97 LEU A CA 1
ATOM 767 C C . LEU A 1 97 ? -5.148 27.75 0.649 1 92.06 97 LEU A C 1
ATOM 769 O O . LEU A 1 97 ? -5.852 27.5 -0.329 1 92.06 97 LEU A O 1
ATOM 773 N N . ASP A 1 98 ? -3.936 28.219 0.583 1 93.88 98 ASP A N 1
ATOM 774 C CA . ASP A 1 98 ? -3.338 28.547 -0.708 1 93.88 98 ASP A CA 1
ATOM 775 C C . ASP A 1 98 ? -2.08 27.719 -0.957 1 93.88 98 ASP A C 1
ATOM 777 O O . ASP A 1 98 ? -1.088 27.844 -0.239 1 93.88 98 ASP A O 1
ATOM 781 N N . VAL A 1 99 ? -2.127 27 -2.051 1 93.06 99 VAL A N 1
ATOM 782 C CA . VAL A 1 99 ? -1.014 26.109 -2.381 1 93.06 99 VAL A CA 1
ATOM 783 C C . VAL A 1 99 ? 0.255 26.938 -2.592 1 93.06 99 VAL A C 1
ATOM 785 O O . VAL A 1 99 ? 1.359 26.469 -2.293 1 93.06 99 VAL A O 1
ATOM 788 N N . ALA A 1 100 ? 0.107 28.078 -3.01 1 93.88 100 ALA A N 1
ATOM 789 C CA . ALA A 1 100 ? 1.258 28.953 -3.266 1 93.88 100 ALA A CA 1
ATOM 790 C C . ALA A 1 100 ? 2.014 29.25 -1.975 1 93.88 100 ALA A C 1
ATOM 792 O O . ALA A 1 100 ? 3.168 29.688 -2.01 1 93.88 100 ALA A O 1
ATOM 793 N N . GLU A 1 101 ? 1.33 28.984 -0.899 1 95.44 101 GLU A N 1
ATOM 794 C CA . GLU A 1 101 ? 1.939 29.266 0.398 1 95.44 101 GLU A CA 1
ATOM 795 C C . GLU A 1 101 ? 2.584 28.016 0.984 1 95.44 101 GLU A C 1
ATOM 797 O O . GLU A 1 101 ? 3.166 28.062 2.07 1 95.44 101 GLU A O 1
ATOM 802 N N . TRP A 1 102 ? 2.492 26.906 0.289 1 96.94 102 TRP A N 1
ATOM 803 C CA . TRP A 1 102 ? 3.18 25.703 0.732 1 96.94 102 TRP A CA 1
ATOM 804 C C . TRP A 1 102 ? 4.68 25.797 0.468 1 96.94 102 TRP A C 1
ATOM 806 O O . TRP A 1 102 ? 5.098 26.078 -0.659 1 96.94 102 TRP A O 1
ATOM 816 N N . ARG A 1 103 ? 5.398 25.562 1.455 1 98 103 ARG A N 1
ATOM 817 C CA . ARG A 1 103 ? 6.852 25.625 1.334 1 98 103 ARG A CA 1
ATOM 818 C C . ARG A 1 103 ? 7.43 24.234 1.051 1 98 103 ARG A C 1
ATOM 820 O O . ARG A 1 103 ? 8.492 24.125 0.436 1 98 103 ARG A O 1
ATOM 827 N N . THR A 1 104 ? 6.758 23.203 1.42 1 98.31 104 THR A N 1
ATOM 828 C CA . THR A 1 104 ? 7.285 21.844 1.398 1 98.31 104 THR A CA 1
ATOM 829 C C . THR A 1 104 ? 7.105 21.203 0.021 1 98.31 104 THR A C 1
ATOM 831 O O . THR A 1 104 ? 7.609 20.109 -0.24 1 98.31 104 THR A O 1
ATOM 834 N N . VAL A 1 105 ? 6.395 21.875 -0.88 1 98 105 VAL A N 1
ATOM 835 C CA . VAL A 1 105 ? 6.129 21.297 -2.191 1 98 105 VAL A CA 1
ATOM 836 C C . VAL A 1 105 ? 6.504 22.297 -3.285 1 98 105 VAL A C 1
ATOM 838 O O . VAL A 1 105 ? 6.645 23.484 -3.021 1 98 105 VAL A O 1
ATOM 841 N N . ASP A 1 106 ? 6.73 21.781 -4.473 1 97.12 106 ASP A N 1
ATOM 842 C CA . ASP A 1 106 ? 6.719 22.594 -5.684 1 97.12 106 ASP A CA 1
ATOM 843 C C . ASP A 1 106 ? 5.305 22.734 -6.238 1 97.12 106 ASP A C 1
ATOM 845 O O . ASP A 1 106 ? 4.734 21.766 -6.758 1 97.12 106 ASP A O 1
ATOM 849 N N . PRO A 1 107 ? 4.711 23.859 -6.121 1 93.12 107 PRO A N 1
ATOM 850 C CA . PRO A 1 107 ? 3.291 23.984 -6.449 1 93.12 107 PRO A CA 1
ATOM 851 C C . PRO A 1 107 ? 2.996 23.719 -7.922 1 93.12 107 PRO A C 1
ATOM 853 O O . PRO A 1 107 ? 1.857 23.406 -8.281 1 93.12 107 PRO A O 1
ATOM 856 N N . GLU A 1 108 ? 3.934 23.781 -8.781 1 93.81 108 GLU A N 1
ATOM 857 C CA . GLU A 1 108 ? 3.729 23.578 -10.211 1 93.81 108 GLU A CA 1
ATOM 858 C C . GLU A 1 108 ? 3.83 22.109 -10.586 1 93.81 108 GLU A C 1
ATOM 860 O O . GLU A 1 108 ? 3.238 21.672 -11.578 1 93.81 108 GLU A O 1
ATOM 865 N N . LYS A 1 109 ? 4.488 21.375 -9.758 1 96.56 109 LYS A N 1
ATOM 866 C CA . LYS A 1 109 ? 4.793 20.016 -10.156 1 96.56 109 LYS A CA 1
ATOM 867 C C . LYS A 1 109 ? 4.109 19.016 -9.227 1 96.56 109 LYS A C 1
ATOM 869 O O . LYS A 1 109 ? 3.939 17.844 -9.578 1 96.56 109 LYS A O 1
ATOM 874 N N . TYR A 1 110 ? 3.705 19.5 -8.172 1 97.25 110 TYR A N 1
ATOM 875 C CA . TYR A 1 110 ? 3.248 18.609 -7.105 1 97.25 110 TYR A CA 1
ATOM 876 C C . TYR A 1 110 ? 2.086 17.75 -7.578 1 97.25 110 TYR A C 1
ATOM 878 O O . TYR A 1 110 ? 1.095 18.266 -8.102 1 97.25 110 TYR A O 1
ATOM 886 N N . THR A 1 111 ? 2.275 16.391 -7.379 1 97.12 111 THR A N 1
ATOM 887 C CA . THR A 1 111 ? 1.189 15.438 -7.551 1 97.12 111 THR A CA 1
ATOM 888 C C . THR A 1 111 ? 1.146 14.453 -6.387 1 97.12 111 THR A C 1
ATOM 890 O O . THR A 1 111 ? 2.174 14.172 -5.77 1 97.12 111 THR A O 1
ATOM 893 N N . PHE A 1 112 ? -0.058 14.086 -6.133 1 95.81 112 PHE A N 1
ATOM 894 C CA . PHE A 1 112 ? -0.298 13.148 -5.043 1 95.81 112 PHE A CA 1
ATOM 895 C C . PHE A 1 112 ? -1.137 11.969 -5.523 1 95.81 112 PHE A C 1
ATOM 897 O O . PHE A 1 112 ? -2.111 12.148 -6.254 1 95.81 112 PHE A O 1
ATOM 904 N N . SER A 1 113 ? -0.667 10.734 -5.141 1 94.88 113 SER A N 1
ATOM 905 C CA . SER A 1 113 ? -1.485 9.555 -5.422 1 94.88 113 SER A CA 1
ATOM 906 C C . SER A 1 113 ? -1.416 8.547 -4.281 1 94.88 113 SER A C 1
ATOM 908 O O . SER A 1 113 ? -0.45 8.531 -3.516 1 94.88 113 SER A O 1
ATOM 910 N N . CYS A 1 114 ? -2.459 7.785 -4.215 1 93.19 114 CYS A N 1
ATOM 911 C CA . CYS A 1 114 ? -2.543 6.723 -3.219 1 93.19 114 CYS A CA 1
ATOM 912 C C . CYS A 1 114 ? -2.775 5.371 -3.885 1 93.19 114 CYS A C 1
ATOM 914 O O . CYS A 1 114 ? -3.68 5.227 -4.711 1 93.19 114 CYS A O 1
ATOM 916 N N . ASN A 1 115 ? -1.937 4.43 -3.549 1 93.38 115 ASN A N 1
ATOM 917 C CA . ASN A 1 115 ? -2.055 3.043 -3.986 1 93.38 115 ASN A CA 1
ATOM 918 C C . ASN A 1 115 ? -2.115 2.939 -5.508 1 93.38 115 ASN A C 1
ATOM 920 O O . ASN A 1 115 ? -2.939 2.201 -6.051 1 93.38 115 ASN A O 1
ATOM 924 N N . GLY A 1 116 ? -1.381 3.768 -6.164 1 89.94 116 GLY A N 1
ATOM 925 C CA . GLY A 1 116 ? -1.279 3.699 -7.613 1 89.94 116 GLY A CA 1
ATOM 926 C C . GLY A 1 116 ? -2.438 4.371 -8.328 1 89.94 116 GLY A C 1
ATOM 927 O O . GLY A 1 116 ? -2.607 4.211 -9.531 1 89.94 116 GLY A O 1
ATOM 928 N N . GLY A 1 117 ? -3.242 5.074 -7.66 1 88.81 117 GLY A N 1
ATOM 929 C CA . GLY A 1 117 ? -4.375 5.762 -8.258 1 88.81 117 GLY A CA 1
ATOM 930 C C . GLY A 1 117 ? -3.975 6.961 -9.086 1 88.81 117 GLY A C 1
ATOM 931 O O . GLY A 1 117 ? -2.785 7.238 -9.258 1 88.81 117 GLY A O 1
ATOM 932 N N . VAL A 1 118 ? -4.914 7.633 -9.562 1 88.62 118 VAL A N 1
ATOM 933 C CA . VAL A 1 118 ? -4.695 8.781 -10.438 1 88.62 118 VAL A CA 1
ATOM 934 C C . VAL A 1 118 ? -4.055 9.922 -9.648 1 88.62 118 VAL A C 1
ATOM 936 O O . VAL A 1 118 ? -4.551 10.312 -8.594 1 88.62 118 VAL A O 1
ATOM 939 N N . PRO A 1 119 ? -2.951 10.383 -10.141 1 93.69 119 PRO A N 1
ATOM 940 C CA . PRO A 1 119 ? -2.324 11.516 -9.461 1 93.69 119 PRO A CA 1
ATOM 941 C C . PRO A 1 119 ? -3.225 12.75 -9.414 1 93.69 119 PRO A C 1
ATOM 943 O O . PRO A 1 119 ? -3.902 13.055 -10.398 1 93.69 119 PRO A O 1
ATOM 946 N N . GLN A 1 120 ? -3.229 13.359 -8.281 1 92.69 120 GLN A N 1
ATOM 947 C CA . GLN A 1 120 ? -3.988 14.586 -8.086 1 92.69 120 GLN A CA 1
ATOM 948 C C . GLN A 1 120 ? -3.066 15.758 -7.746 1 92.69 120 GLN A C 1
ATOM 950 O O . GLN A 1 120 ? -1.989 15.555 -7.18 1 92.69 120 GLN A O 1
ATOM 955 N N . ASP A 1 121 ? -3.553 16.906 -8.047 1 92.69 121 ASP A N 1
ATOM 956 C CA . ASP A 1 121 ? -2.738 18.078 -7.727 1 92.69 121 ASP A CA 1
ATOM 957 C C . ASP A 1 121 ? -3.076 18.625 -6.34 1 92.69 121 ASP A C 1
ATOM 959 O O . ASP A 1 121 ? -3.945 18.078 -5.652 1 92.69 121 ASP A O 1
ATOM 963 N N . ALA A 1 122 ? -2.334 19.625 -5.965 1 91.88 122 ALA A N 1
ATOM 964 C CA . ALA A 1 122 ? -2.475 20.172 -4.621 1 91.88 122 ALA A CA 1
ATOM 965 C C . ALA A 1 122 ? -3.846 20.812 -4.43 1 91.88 122 ALA A C 1
ATOM 967 O O . ALA A 1 122 ? -4.422 20.75 -3.34 1 91.88 122 ALA A O 1
ATOM 968 N N . SER A 1 123 ? -4.395 21.406 -5.43 1 89.12 123 SER A N 1
ATOM 969 C CA . SER A 1 123 ? -5.691 22.062 -5.336 1 89.12 123 SER A CA 1
ATOM 970 C C . SER A 1 123 ? -6.801 21.062 -5.031 1 89.12 123 SER A C 1
ATOM 972 O O . SER A 1 123 ? -7.738 21.375 -4.293 1 89.12 123 SER A O 1
ATOM 974 N N . HIS A 1 124 ? -6.691 19.922 -5.621 1 87.81 124 HIS A N 1
ATOM 975 C CA . HIS A 1 124 ? -7.664 18.859 -5.34 1 87.81 124 HIS A CA 1
ATOM 976 C C . HIS A 1 124 ? -7.648 18.484 -3.865 1 87.81 124 HIS A C 1
ATOM 978 O O . HIS A 1 124 ? -8.711 18.328 -3.248 1 87.81 124 HIS A O 1
ATOM 984 N N . MET A 1 125 ? -6.465 18.328 -3.396 1 87.75 125 MET A N 1
ATOM 985 C CA . MET A 1 125 ? -6.332 17.969 -1.986 1 87.75 125 MET A CA 1
ATOM 986 C C . MET A 1 125 ? -6.938 19.047 -1.093 1 87.75 125 MET A C 1
ATOM 988 O O . MET A 1 125 ? -7.59 18.734 -0.095 1 87.75 125 MET A O 1
ATOM 992 N N . LEU A 1 126 ? -6.746 20.281 -1.405 1 88.56 126 LEU A N 1
ATOM 993 C CA . LEU A 1 126 ? -7.281 21.391 -0.626 1 88.56 126 LEU A CA 1
ATOM 994 C C . LEU A 1 126 ? -8.805 21.391 -0.651 1 88.56 126 LEU A C 1
ATOM 996 O O . LEU A 1 126 ? -9.445 21.828 0.308 1 88.56 126 LEU A O 1
ATOM 1000 N N . LYS A 1 127 ? -9.344 20.828 -1.667 1 86.69 127 LYS A N 1
ATOM 1001 C CA . LYS A 1 127 ? -10.797 20.812 -1.824 1 86.69 127 LYS A CA 1
ATOM 1002 C C . LYS A 1 127 ? -11.422 19.656 -1.049 1 86.69 127 LYS A C 1
ATOM 1004 O O . LYS A 1 127 ? -12.406 19.844 -0.33 1 86.69 127 LYS A O 1
ATOM 1009 N N . VAL A 1 128 ? -10.844 18.5 -1.097 1 85.38 128 VAL A N 1
ATOM 1010 C CA . VAL A 1 128 ? -11.516 17.297 -0.581 1 85.38 128 VAL A CA 1
ATOM 1011 C C . VAL A 1 128 ? -10.977 16.969 0.811 1 85.38 128 VAL A C 1
ATOM 1013 O O . VAL A 1 128 ? -11.609 16.234 1.567 1 85.38 128 VAL A O 1
ATOM 1016 N N . GLY A 1 129 ? -9.781 17.484 1.094 1 86.31 129 GLY A N 1
ATOM 1017 C CA . GLY A 1 129 ? -9.133 17.156 2.352 1 86.31 129 GLY A CA 1
ATOM 1018 C C . GLY A 1 129 ? -8.188 15.984 2.246 1 86.31 129 GLY A C 1
ATOM 1019 O O . GLY A 1 129 ? -8.352 15.117 1.383 1 86.31 129 GLY A O 1
ATOM 1020 N N . THR A 1 130 ? -7.242 15.922 3.193 1 86.69 130 THR A N 1
ATOM 1021 C CA . THR A 1 130 ? -6.184 14.922 3.152 1 86.69 130 THR A CA 1
ATOM 1022 C C . THR A 1 130 ? -6.75 13.523 3.404 1 86.69 130 THR A C 1
ATOM 1024 O O . THR A 1 130 ? -6.316 12.555 2.783 1 86.69 130 THR A O 1
ATOM 1027 N N . TYR A 1 131 ? -7.738 13.43 4.25 1 89.31 131 TYR A N 1
ATOM 1028 C CA . TYR A 1 131 ? -8.336 12.133 4.527 1 89.31 131 TYR A CA 1
ATOM 1029 C C . TYR A 1 131 ? -9.023 11.57 3.287 1 89.31 131 TYR A C 1
ATOM 1031 O O . TYR A 1 131 ? -8.766 10.43 2.887 1 89.31 131 TYR A O 1
ATOM 1039 N N . SER A 1 132 ? -9.805 12.398 2.66 1 87.81 132 SER A N 1
ATOM 1040 C CA . SER A 1 132 ? -10.555 11.977 1.483 1 87.81 132 SER A CA 1
ATOM 1041 C C . SER A 1 132 ? -9.625 11.734 0.295 1 87.81 132 SER A C 1
ATOM 1043 O O . SER A 1 132 ? -9.992 11.039 -0.655 1 87.81 132 SER A O 1
ATOM 1045 N N . ALA A 1 133 ? -8.492 12.312 0.388 1 86.69 133 ALA A N 1
ATOM 1046 C CA . ALA A 1 133 ? -7.508 12.102 -0.669 1 86.69 133 ALA A CA 1
ATOM 1047 C C . ALA A 1 133 ? -6.867 10.727 -0.556 1 86.69 133 ALA A C 1
ATOM 1049 O O . ALA A 1 133 ? -6.391 10.172 -1.549 1 86.69 133 ALA A O 1
ATOM 1050 N N . VAL A 1 134 ? -6.91 10.156 0.64 1 88.31 134 VAL A N 1
ATOM 1051 C CA . VAL A 1 134 ? -6.117 8.945 0.802 1 88.31 134 VAL A CA 1
ATOM 1052 C C . VAL A 1 134 ? -7.035 7.754 1.078 1 88.31 134 VAL A C 1
ATOM 1054 O O . VAL A 1 134 ? -6.613 6.602 0.982 1 88.31 134 VAL A O 1
ATOM 1057 N N . ILE A 1 135 ? -8.227 7.957 1.459 1 88.31 135 ILE A N 1
ATOM 1058 C CA . ILE A 1 135 ? -9.141 6.867 1.79 1 88.31 135 ILE A CA 1
ATOM 1059 C C . ILE A 1 135 ? -10.086 6.609 0.621 1 88.31 135 ILE A C 1
ATOM 1061 O O . ILE A 1 135 ? -10.812 7.512 0.192 1 88.31 135 ILE A O 1
ATOM 1065 N N . ALA A 1 136 ? -10.07 5.441 0.139 1 83.19 136 ALA A N 1
ATOM 1066 C CA . ALA A 1 136 ? -10.969 5.043 -0.941 1 83.19 136 ALA A CA 1
ATOM 1067 C C . ALA A 1 136 ? -12.383 4.789 -0.416 1 83.19 136 ALA A C 1
ATOM 1069 O O . ALA A 1 136 ? -12.562 4.449 0.756 1 83.19 136 ALA A O 1
ATOM 1070 N N . PRO A 1 137 ? -13.359 4.941 -1.285 1 86.69 137 PRO A N 1
ATOM 1071 C CA . PRO A 1 137 ? -14.734 4.645 -0.865 1 86.69 137 PRO A CA 1
ATOM 1072 C C . PRO A 1 137 ? -14.891 3.213 -0.355 1 86.69 137 PRO A C 1
ATOM 1074 O O . PRO A 1 137 ? -14.305 2.285 -0.912 1 86.69 137 PRO A O 1
ATOM 1077 N N . ASN A 1 138 ? -15.648 3.049 0.686 1 86.5 138 ASN A N 1
ATOM 1078 C CA . ASN A 1 138 ? -15.914 1.734 1.263 1 86.5 138 ASN A CA 1
ATOM 1079 C C . ASN A 1 138 ? -17.203 1.731 2.086 1 86.5 138 ASN A C 1
ATOM 1081 O O . ASN A 1 138 ? -17.953 2.703 2.066 1 86.5 138 ASN A O 1
ATOM 1085 N N . LYS A 1 139 ? -17.422 0.689 2.738 1 87.56 139 LYS A N 1
ATOM 1086 C CA . LYS A 1 139 ? -18.703 0.53 3.445 1 87.56 139 LYS A CA 1
ATOM 1087 C C . LYS A 1 139 ? -18.75 1.417 4.688 1 87.56 139 LYS A C 1
ATOM 1089 O O . LYS A 1 139 ? -19.797 1.553 5.312 1 87.56 139 LYS A O 1
ATOM 1094 N N . TYR A 1 140 ? -17.641 2.092 5.016 1 92.25 140 TYR A N 1
ATOM 1095 C CA . TYR A 1 140 ? -17.625 2.928 6.207 1 92.25 140 TYR A CA 1
ATOM 1096 C C . TYR A 1 140 ? -17.453 4.398 5.844 1 92.25 140 TYR A C 1
ATOM 1098 O O . TYR A 1 140 ? -17.875 5.281 6.594 1 92.25 140 TYR A O 1
ATOM 1106 N N . TYR A 1 141 ? -16.875 4.648 4.758 1 92.94 141 TYR A N 1
ATOM 1107 C CA . TYR A 1 141 ? -16.484 6.016 4.418 1 92.94 141 TYR A CA 1
ATOM 1108 C C . TYR A 1 141 ? -16.656 6.27 2.924 1 92.94 141 TYR A C 1
ATOM 1110 O O . TYR A 1 141 ? -16.234 5.453 2.098 1 92.94 141 TYR A O 1
ATOM 1118 N N . GLY A 1 142 ? -17.25 7.363 2.635 1 91.62 142 GLY A N 1
ATOM 1119 C CA . GLY A 1 142 ? -17.422 7.816 1.263 1 91.62 142 GLY A CA 1
ATOM 1120 C C . GLY A 1 142 ? -16.891 9.219 1.03 1 91.62 142 GLY A C 1
ATOM 1121 O O . GLY A 1 142 ? -17.578 10.203 1.329 1 91.62 142 GLY A O 1
ATOM 1122 N N . PRO A 1 143 ? -15.766 9.289 0.41 1 88.31 143 PRO A N 1
ATOM 1123 C CA . PRO A 1 143 ? -15.164 10.609 0.203 1 88.31 143 PRO A CA 1
ATOM 1124 C C . PRO A 1 143 ? -16.078 11.562 -0.572 1 88.31 143 PRO A C 1
ATOM 1126 O O . PRO A 1 143 ? -16.016 12.773 -0.373 1 88.31 143 PRO A O 1
ATOM 1129 N N . SER A 1 144 ? -16.906 11.055 -1.41 1 88.38 144 SER A N 1
ATOM 1130 C CA . SER A 1 144 ? -17.766 11.891 -2.242 1 88.38 144 SER A CA 1
ATOM 1131 C C . SER A 1 144 ? -18.844 12.57 -1.413 1 88.38 144 SER A C 1
ATOM 1133 O O . SER A 1 144 ? -19.469 13.531 -1.869 1 88.38 144 SER A O 1
ATOM 1135 N N . PHE A 1 145 ? -19.031 12.109 -0.261 1 87.69 145 PHE A N 1
ATOM 1136 C CA . PHE A 1 145 ? -20.062 12.664 0.593 1 87.69 145 PHE A CA 1
ATOM 1137 C C . PHE A 1 145 ? -19.469 13.492 1.72 1 87.69 145 PHE A C 1
ATOM 1139 O O . PHE A 1 145 ? -20.156 13.852 2.678 1 87.69 145 PHE A O 1
ATOM 1146 N N . SER A 1 146 ? -18.203 13.711 1.609 1 82.56 146 SER A N 1
ATOM 1147 C CA . SER A 1 146 ? -17.5 14.461 2.645 1 82.56 146 SER A CA 1
ATOM 1148 C C . SER A 1 146 ? -16.609 15.547 2.037 1 82.56 146 SER A C 1
ATOM 1150 O O . SER A 1 146 ? -15.727 15.258 1.229 1 82.56 146 SER A O 1
ATOM 1152 N N . GLU A 1 147 ? -16.953 16.734 2.383 1 83.38 147 GLU A N 1
ATOM 1153 C CA . GLU A 1 147 ? -16.016 17.797 2.016 1 83.38 147 GLU A CA 1
ATOM 1154 C C . GLU A 1 147 ? -14.914 17.953 3.053 1 83.38 147 GLU A C 1
ATOM 1156 O O . GLU A 1 147 ? -14.875 17.203 4.035 1 83.38 147 GLU A O 1
ATOM 1161 N N . PHE A 1 148 ? -14.078 18.953 2.811 1 86.94 148 PHE A N 1
ATOM 1162 C CA . PHE A 1 148 ? -12.867 19.094 3.609 1 86.94 148 PHE A CA 1
ATOM 1163 C C . PHE A 1 148 ? -13.203 19.125 5.098 1 86.94 148 PHE A C 1
ATOM 1165 O O . PHE A 1 148 ? -12.727 18.266 5.855 1 86.94 148 PHE A O 1
ATOM 1172 N N . ASP A 1 149 ? -14.094 19.984 5.539 1 87.38 149 ASP A N 1
ATOM 1173 C CA . ASP A 1 149 ? -14.375 20.172 6.957 1 87.38 149 ASP A CA 1
ATOM 1174 C C . ASP A 1 149 ? -15.031 18.922 7.551 1 87.38 149 ASP A C 1
ATOM 1176 O O . ASP A 1 149 ? -14.703 18.516 8.664 1 87.38 149 ASP A O 1
ATOM 1180 N N . GLU A 1 150 ? -15.875 18.328 6.816 1 86.12 150 GLU A N 1
ATOM 1181 C CA . GLU A 1 150 ? -16.578 17.141 7.285 1 86.12 150 GLU A CA 1
ATOM 1182 C C . GLU A 1 150 ? -15.617 15.969 7.445 1 86.12 150 GLU A C 1
ATOM 1184 O O . GLU A 1 150 ? -15.695 15.227 8.43 1 86.12 150 GLU A O 1
ATOM 1189 N N . SER A 1 151 ? -14.789 15.867 6.461 1 88.31 151 SER A N 1
ATOM 1190 C CA . SER A 1 151 ? -13.836 14.766 6.512 1 88.31 151 SER A CA 1
ATOM 1191 C C . SER A 1 151 ? -12.922 14.875 7.727 1 88.31 151 SER A C 1
ATOM 1193 O O . SER A 1 151 ? -12.695 13.891 8.43 1 88.31 151 SER A O 1
ATOM 1195 N N . HIS A 1 152 ? -12.445 16.031 7.965 1 89.75 152 HIS A N 1
ATOM 1196 C CA . HIS A 1 152 ? -11.562 16.234 9.102 1 89.75 152 HIS A CA 1
ATOM 1197 C C . HIS A 1 152 ? -12.312 16.094 10.422 1 89.75 152 HIS A C 1
ATOM 1199 O O . HIS A 1 152 ? -11.789 15.523 11.383 1 89.75 152 HIS A O 1
ATOM 1205 N N . LYS A 1 153 ? -13.477 16.562 10.461 1 91 153 LYS A N 1
ATOM 1206 C CA . LYS A 1 153 ? -14.281 16.469 11.672 1 91 153 LYS A CA 1
ATOM 1207 C C . LYS A 1 153 ? -14.523 15.008 12.055 1 91 153 LYS A C 1
ATOM 1209 O O . LYS A 1 153 ? -14.398 14.633 13.227 1 91 153 LYS A O 1
ATOM 1214 N N . VAL A 1 154 ? -14.828 14.195 11.102 1 93 154 VAL A N 1
ATOM 1215 C CA . VAL A 1 154 ? -15.125 12.781 11.312 1 93 154 VAL A CA 1
ATOM 1216 C C . VAL A 1 154 ? -13.953 12.117 12.039 1 93 154 VAL A C 1
ATOM 1218 O O . VAL A 1 154 ? -14.141 11.484 13.078 1 93 154 VAL A O 1
ATOM 1221 N N . PHE A 1 155 ? -12.812 12.352 11.594 1 94.31 155 PHE A N 1
ATOM 1222 C CA . PHE A 1 155 ? -11.664 11.617 12.117 1 94.31 155 PHE A CA 1
ATOM 1223 C C . PHE A 1 155 ? -11.109 12.289 13.359 1 94.31 155 PHE A C 1
ATOM 1225 O O . PHE A 1 155 ? -10.641 11.617 14.281 1 94.31 155 PHE A O 1
ATOM 1232 N N . ARG A 1 156 ? -11.172 13.57 13.398 1 92.94 156 ARG A N 1
ATOM 1233 C CA . ARG A 1 156 ? -10.719 14.297 14.578 1 92.94 156 ARG A CA 1
ATOM 1234 C C . ARG A 1 156 ? -11.594 13.969 15.789 1 92.94 156 ARG A C 1
ATOM 1236 O O . ARG A 1 156 ? -11.094 13.844 16.906 1 92.94 156 ARG A O 1
ATOM 1243 N N . ASP A 1 157 ? -12.898 13.922 15.539 1 95.62 157 ASP A N 1
ATOM 1244 C CA . ASP A 1 157 ? -13.812 13.586 16.625 1 95.62 157 ASP A CA 1
ATOM 1245 C C . ASP A 1 157 ? -13.555 12.172 17.141 1 95.62 157 ASP A C 1
ATOM 1247 O O . ASP A 1 157 ? -13.68 11.906 18.344 1 95.62 157 ASP A O 1
ATOM 1251 N N . MET A 1 158 ? -13.188 11.352 16.281 1 96.62 158 MET A N 1
ATOM 1252 C CA . MET A 1 158 ? -12.938 9.953 16.625 1 96.62 158 MET A CA 1
ATOM 1253 C C . MET A 1 158 ? -11.578 9.805 17.297 1 96.62 158 MET A C 1
ATOM 1255 O O . MET A 1 158 ? -11.453 9.125 18.328 1 96.62 158 MET A O 1
ATOM 1259 N N . MET A 1 159 ? -10.617 10.391 16.703 1 96.81 159 MET A N 1
ATOM 1260 C CA . MET A 1 159 ? -9.227 10.383 17.156 1 96.81 159 MET A CA 1
ATOM 1261 C C . MET A 1 159 ? -8.695 11.805 17.281 1 96.81 159 MET A C 1
ATOM 1263 O O . MET A 1 159 ? -8.078 12.328 16.344 1 96.81 159 MET A O 1
ATOM 1267 N N . PRO A 1 160 ? -8.727 12.359 18.453 1 95.19 160 PRO A N 1
ATOM 1268 C CA . PRO A 1 160 ? -8.367 13.773 18.594 1 95.19 160 PRO A CA 1
ATOM 1269 C C . PRO A 1 160 ? -6.906 14.055 18.25 1 95.19 160 PRO A C 1
ATOM 1271 O O . PRO A 1 160 ? -6.555 15.188 17.922 1 95.19 160 PRO A O 1
ATOM 1274 N N . ASN A 1 161 ? -6.102 13 18.406 1 95.56 161 ASN A N 1
ATOM 1275 C CA . ASN A 1 161 ? -4.691 13.102 18.031 1 95.56 161 ASN A CA 1
ATOM 1276 C C . ASN A 1 161 ? -4.258 11.914 17.172 1 95.56 161 ASN A C 1
ATOM 1278 O O . ASN A 1 161 ? -4.586 10.766 17.469 1 95.56 161 ASN A O 1
ATOM 1282 N N . PHE A 1 162 ? -3.627 12.227 16.141 1 96.12 162 PHE A N 1
ATOM 1283 C CA . PHE A 1 162 ? -3.145 11.242 15.188 1 96.12 162 PHE A CA 1
ATOM 1284 C C . PHE A 1 162 ? -1.658 11.438 14.906 1 96.12 162 PHE A C 1
ATOM 1286 O O . PHE A 1 162 ? -1.284 12.234 14.047 1 96.12 162 PHE A O 1
ATOM 1293 N N . ALA A 1 163 ? -0.82 10.625 15.594 1 98 163 ALA A N 1
ATOM 1294 C CA . ALA A 1 163 ? 0.628 10.789 15.523 1 98 163 ALA A CA 1
ATOM 1295 C C . ALA A 1 163 ? 1.219 9.992 14.367 1 98 163 ALA A C 1
ATOM 1297 O O . ALA A 1 163 ? 0.596 9.055 13.867 1 98 163 ALA A O 1
ATOM 1298 N N . TRP A 1 164 ? 2.33 10.508 13.906 1 98.12 164 TRP A N 1
ATOM 1299 C CA . TRP A 1 164 ? 2.975 9.93 12.734 1 98.12 164 TRP A CA 1
ATOM 1300 C C . TRP A 1 164 ? 4.48 9.82 12.93 1 98.12 164 TRP A C 1
ATOM 1302 O O . TRP A 1 164 ? 5.109 10.742 13.469 1 98.12 164 TRP A O 1
ATOM 1312 N N . GLU A 1 165 ? 5.098 8.648 12.477 1 98.69 165 GLU A N 1
ATOM 1313 C CA . GLU A 1 165 ? 6.547 8.492 12.57 1 98.69 165 GLU A CA 1
ATOM 1314 C C . GLU A 1 165 ? 7.102 7.754 11.352 1 98.69 165 GLU A C 1
ATOM 1316 O O . GLU A 1 165 ? 6.383 7 10.695 1 98.69 165 GLU A O 1
ATOM 1321 N N . VAL A 1 166 ? 8.312 8.062 11.094 1 98.62 166 VAL A N 1
ATOM 1322 C CA . VAL A 1 166 ? 9.086 7.258 10.148 1 98.62 166 VAL A CA 1
ATOM 1323 C C . VAL A 1 166 ? 9.656 6.031 10.859 1 98.62 166 VAL A C 1
ATOM 1325 O O . VAL A 1 166 ? 10.25 6.152 11.938 1 98.62 166 VAL A O 1
ATOM 1328 N N . LEU A 1 167 ? 9.43 4.91 10.305 1 98.31 167 LEU A N 1
ATOM 1329 C CA . LEU A 1 167 ? 10.016 3.688 10.844 1 98.31 167 LEU A CA 1
ATOM 1330 C C . LEU A 1 167 ? 11.383 3.422 10.227 1 98.31 167 LEU A C 1
ATOM 1332 O O . LEU A 1 167 ? 12.336 3.08 10.938 1 98.31 167 LEU A O 1
ATOM 1336 N N . GLU A 1 168 ? 11.477 3.527 8.93 1 97.62 168 GLU A N 1
ATOM 1337 C CA . GLU A 1 168 ? 12.703 3.275 8.172 1 97.62 168 GLU A CA 1
ATOM 1338 C C . GLU A 1 168 ? 12.742 4.102 6.891 1 97.62 168 GLU A C 1
ATOM 1340 O O . GLU A 1 168 ? 11.703 4.344 6.27 1 97.62 168 GLU A O 1
ATOM 1345 N N . VAL A 1 169 ? 13.906 4.582 6.539 1 98.25 169 VAL A N 1
ATOM 1346 C CA . VAL A 1 169 ? 14.141 5.199 5.238 1 98.25 169 VAL A CA 1
ATOM 1347 C C . VAL A 1 169 ? 15 4.277 4.375 1 98.25 169 VAL A C 1
ATOM 1349 O O . VAL A 1 169 ? 16.094 3.891 4.777 1 98.25 169 VAL A O 1
ATOM 1352 N N . TYR A 1 170 ? 14.5 3.939 3.215 1 97.94 170 TYR A N 1
ATOM 1353 C CA . TYR A 1 170 ? 15.164 2.967 2.357 1 97.94 170 TYR A CA 1
ATOM 1354 C C . TYR A 1 170 ? 16.031 3.662 1.315 1 97.94 170 TYR A C 1
ATOM 1356 O O . TYR A 1 170 ? 16.984 3.072 0.798 1 97.94 170 TYR A O 1
ATOM 1364 N N . SER A 1 171 ? 15.586 4.855 0.962 1 96.56 171 SER A N 1
ATOM 1365 C CA . SER A 1 171 ? 16.297 5.672 -0.016 1 96.56 171 SER A CA 1
ATOM 1366 C C . SER A 1 171 ? 16.172 7.156 0.31 1 96.56 171 SER A C 1
ATOM 1368 O O . SER A 1 171 ? 15.148 7.598 0.842 1 96.56 171 SER A O 1
ATOM 1370 N N . GLY A 1 172 ? 17.234 7.91 -0.025 1 95 172 GLY A N 1
ATOM 1371 C CA . GLY A 1 172 ? 17.234 9.352 0.181 1 95 172 GLY A CA 1
ATOM 1372 C C . GLY A 1 172 ? 16.984 10.133 -1.094 1 95 172 GLY A C 1
ATOM 1373 O O . GLY A 1 172 ? 16.766 9.547 -2.156 1 95 172 GLY A O 1
ATOM 1374 N N . PRO A 1 173 ? 17 11.469 -0.969 1 95.81 173 PRO A N 1
ATOM 1375 C CA . PRO A 1 173 ? 16.797 12.312 -2.145 1 95.81 173 PRO A CA 1
ATOM 1376 C C . PRO A 1 173 ? 17.719 11.938 -3.311 1 95.81 173 PRO A C 1
ATOM 1378 O O . PRO A 1 173 ? 18.844 11.484 -3.098 1 95.81 173 PRO A O 1
ATOM 1381 N N . PRO A 1 174 ? 17.172 12.078 -4.547 1 97.62 174 PRO A N 1
ATOM 1382 C CA . PRO A 1 174 ? 15.969 12.805 -4.949 1 97.62 174 PRO A CA 1
ATOM 1383 C C . PRO A 1 174 ? 14.711 11.945 -4.863 1 97.62 174 PRO A C 1
ATOM 1385 O O . PRO A 1 174 ? 13.602 12.461 -4.992 1 97.62 174 PRO A O 1
ATOM 1388 N N . VAL A 1 175 ? 14.836 10.648 -4.742 1 98.38 175 VAL A N 1
ATOM 1389 C CA . VAL A 1 175 ? 13.672 9.789 -4.535 1 98.38 175 VAL A CA 1
ATOM 1390 C C . VAL A 1 175 ? 13.727 9.172 -3.141 1 98.38 175 VAL A C 1
ATOM 1392 O O . VAL A 1 175 ? 14.469 8.219 -2.902 1 98.38 175 VAL A O 1
ATOM 1395 N N . VAL A 1 176 ? 12.914 9.688 -2.316 1 98.38 176 VAL A N 1
ATOM 1396 C CA . VAL A 1 176 ? 12.875 9.266 -0.92 1 98.38 176 VAL A CA 1
ATOM 1397 C C . VAL A 1 176 ? 11.82 8.18 -0.736 1 98.38 176 VAL A C 1
ATOM 1399 O O . VAL A 1 176 ? 10.664 8.359 -1.117 1 98.38 176 VAL A O 1
ATOM 1402 N N . VAL A 1 177 ? 12.203 7.055 -0.215 1 98.75 177 VAL A N 1
ATOM 1403 C CA . VAL A 1 177 ? 11.273 5.98 0.113 1 98.75 177 VAL A CA 1
ATOM 1404 C C . VAL A 1 177 ? 11.352 5.668 1.605 1 98.75 177 VAL A C 1
ATOM 1406 O O . VAL A 1 177 ? 12.438 5.426 2.141 1 98.75 177 VAL A O 1
ATOM 1409 N N . CYS A 1 178 ? 10.211 5.684 2.252 1 98.56 178 CYS A N 1
ATOM 1410 C CA . CYS A 1 178 ? 10.227 5.418 3.688 1 98.56 178 CYS A CA 1
ATOM 1411 C C . CYS A 1 178 ? 8.992 4.637 4.113 1 98.56 178 CYS A C 1
ATOM 1413 O O . CYS A 1 178 ? 7.953 4.695 3.449 1 98.56 178 CYS A O 1
ATOM 1415 N N . LYS A 1 179 ? 9.18 3.914 5.105 1 98.31 179 LYS A N 1
ATOM 1416 C CA . LYS A 1 179 ? 8.086 3.262 5.828 1 98.31 179 LYS A CA 1
ATOM 1417 C C . LYS A 1 179 ? 7.648 4.094 7.027 1 98.31 179 LYS A C 1
ATOM 1419 O O . LYS A 1 179 ? 8.477 4.684 7.719 1 98.31 179 LYS A O 1
ATOM 1424 N N . TRP A 1 180 ? 6.355 4.133 7.254 1 98.44 180 TRP A N 1
ATOM 1425 C CA . TRP A 1 180 ? 5.844 4.996 8.312 1 98.44 180 TRP A CA 1
ATOM 1426 C C . TRP A 1 180 ? 4.754 4.293 9.109 1 98.44 180 TRP A C 1
ATOM 1428 O O . TRP A 1 180 ? 4.262 3.236 8.703 1 98.44 180 TRP A O 1
ATOM 1438 N N . ARG A 1 181 ? 4.488 4.844 10.258 1 98.25 181 ARG A N 1
ATOM 1439 C CA . ARG A 1 181 ? 3.424 4.453 11.18 1 98.25 181 ARG A CA 1
ATOM 1440 C C . ARG A 1 181 ? 2.582 5.66 11.578 1 98.25 181 ARG A C 1
ATOM 1442 O O . ARG A 1 181 ? 3.121 6.727 11.891 1 98.25 181 ARG A O 1
ATOM 1449 N N . HIS A 1 182 ? 1.289 5.523 11.445 1 97.62 182 HIS A N 1
ATOM 1450 C CA . HIS A 1 182 ? 0.292 6.48 11.906 1 97.62 182 HIS A CA 1
ATOM 1451 C C . HIS A 1 182 ? -0.612 5.867 12.969 1 97.62 182 HIS A C 1
ATOM 1453 O O . HIS A 1 182 ? -1.138 4.77 12.781 1 97.62 182 HIS A O 1
ATOM 1459 N N . TRP A 1 183 ? -0.741 6.578 14.078 1 98.12 183 TRP A N 1
ATOM 1460 C CA . TRP A 1 183 ? -1.564 5.949 15.102 1 98.12 183 TRP A CA 1
ATOM 1461 C C . TRP A 1 183 ? -2.305 7 15.922 1 98.12 183 TRP A C 1
ATOM 1463 O O . TRP A 1 183 ? -1.894 8.164 15.969 1 98.12 183 TRP A O 1
ATOM 1473 N N . GLY A 1 184 ? -3.393 6.629 16.453 1 98 184 GLY A N 1
ATOM 1474 C CA . GLY A 1 184 ? -4.234 7.41 17.344 1 98 184 GLY A CA 1
ATOM 1475 C C . GLY A 1 184 ? -5.164 6.559 18.188 1 98 184 GLY A C 1
ATOM 1476 O O . GLY A 1 184 ? -5.391 5.387 17.875 1 98 184 GLY A O 1
ATOM 1477 N N . TRP A 1 185 ? -5.605 7.16 19.266 1 98.19 185 TRP A N 1
ATOM 1478 C CA . TRP A 1 185 ? -6.527 6.457 20.141 1 98.19 185 TRP A CA 1
ATOM 1479 C C . TRP A 1 185 ? -7.973 6.758 19.781 1 98.19 185 TRP A C 1
ATOM 1481 O O . TRP A 1 185 ? -8.352 7.922 19.609 1 98.19 185 TRP A O 1
ATOM 1491 N N . MET A 1 186 ? -8.766 5.711 19.625 1 98.31 186 MET A N 1
ATOM 1492 C CA . MET A 1 186 ? -10.18 5.895 19.312 1 98.31 186 MET A CA 1
ATOM 1493 C C . MET A 1 186 ? -10.961 6.316 20.547 1 98.31 186 MET A C 1
ATOM 1495 O O . MET A 1 186 ? -11.664 5.504 21.141 1 98.31 186 MET A O 1
ATOM 1499 N N . LYS A 1 187 ? -11 7.574 20.812 1 98.06 187 LYS A N 1
ATOM 1500 C CA . LYS A 1 187 ? -11.594 8.117 22.031 1 98.06 187 LYS A CA 1
ATOM 1501 C C . LYS A 1 187 ? -13.055 8.5 21.812 1 98.06 187 LYS A C 1
ATOM 1503 O O . LYS A 1 187 ? -13.852 8.523 22.75 1 98.06 187 LYS A O 1
ATOM 1508 N N . GLY A 1 188 ? -13.422 8.82 20.594 1 98.31 188 GLY A N 1
ATOM 1509 C CA . GLY A 1 188 ? -14.789 9.141 20.219 1 98.31 188 GLY A CA 1
ATOM 1510 C C . GLY A 1 188 ? -15.375 8.18 19.203 1 98.31 188 GLY A C 1
ATOM 1511 O O . GLY A 1 188 ? -14.648 7.414 18.578 1 98.31 188 GLY A O 1
ATOM 1512 N N . ASP A 1 189 ? -16.641 8.273 19.078 1 98.44 189 ASP A N 1
ATOM 1513 C CA . ASP A 1 189 ? -17.328 7.453 18.094 1 98.44 189 ASP A CA 1
ATOM 1514 C C . ASP A 1 189 ? -16.969 7.895 16.672 1 98.44 189 ASP A C 1
ATOM 1516 O O . ASP A 1 189 ? -16.75 9.078 16.422 1 98.44 189 ASP A O 1
ATOM 1520 N N . TYR A 1 190 ? -16.844 6.902 15.812 1 98 190 TYR A N 1
ATOM 1521 C CA . TYR A 1 190 ? -16.797 7.207 14.383 1 98 190 TYR A CA 1
ATOM 1522 C C . TYR A 1 190 ? -18.188 7.488 13.836 1 98 190 TYR A C 1
ATOM 1524 O O . TYR A 1 190 ? -19.109 6.684 14.008 1 98 190 TYR A O 1
ATOM 1532 N N . VAL A 1 191 ? -18.344 8.641 13.266 1 96.75 191 VAL A N 1
ATOM 1533 C CA . VAL A 1 191 ? -19.578 8.992 12.586 1 96.75 191 VAL A CA 1
ATOM 1534 C C . VAL A 1 191 ? -19.266 9.555 11.203 1 96.75 191 VAL A C 1
ATOM 1536 O O . VAL A 1 191 ? -18.781 10.68 11.078 1 96.75 191 VAL A O 1
ATOM 1539 N N . GLY A 1 192 ? -19.562 8.789 10.164 1 94.75 192 GLY A N 1
ATOM 1540 C CA . GLY A 1 192 ? -19.297 9.219 8.805 1 94.75 192 GLY A CA 1
ATOM 1541 C C . GLY A 1 192 ? -20.297 8.688 7.801 1 94.75 192 GLY A C 1
ATOM 1542 O O . GLY A 1 192 ? -21.172 7.898 8.156 1 94.75 192 GLY A O 1
ATOM 1543 N N . LYS A 1 193 ? -20.188 9.219 6.613 1 95 193 LYS A N 1
ATOM 1544 C CA . LYS A 1 193 ? -20.984 8.703 5.508 1 95 193 LYS A CA 1
ATOM 1545 C C . LYS A 1 193 ? -20.219 7.652 4.711 1 95 193 LYS A C 1
ATOM 1547 O O . LYS A 1 193 ? -19.047 7.836 4.41 1 95 193 LYS A O 1
ATOM 1552 N N . ASN A 1 194 ? -20.922 6.574 4.434 1 93.44 194 ASN A N 1
ATOM 1553 C CA . ASN A 1 194 ? -20.266 5.543 3.637 1 93.44 194 ASN A CA 1
ATOM 1554 C C . ASN A 1 194 ? -20.406 5.812 2.143 1 93.44 194 ASN A C 1
ATOM 1556 O O . ASN A 1 194 ? -20.859 6.891 1.742 1 93.44 194 ASN A O 1
ATOM 1560 N N . GLU A 1 195 ? -19.938 4.887 1.317 1 89.12 195 GLU A N 1
ATOM 1561 C CA . GLU A 1 195 ? -19.906 5.066 -0.131 1 89.12 195 GLU A CA 1
ATOM 1562 C C . GLU A 1 195 ? -21.312 5.188 -0.702 1 89.12 195 GLU A C 1
ATOM 1564 O O . GLU A 1 195 ? -21.5 5.742 -1.786 1 89.12 195 GLU A O 1
ATOM 1569 N N . ASP A 1 196 ? -22.266 4.688 0.022 1 88.81 196 ASP A N 1
ATOM 1570 C CA . ASP A 1 196 ? -23.656 4.766 -0.415 1 88.81 196 ASP A CA 1
ATOM 1571 C C . ASP A 1 196 ? -24.328 6.027 0.113 1 88.81 196 ASP A C 1
ATOM 1573 O O . ASP A 1 196 ? -25.5 6.293 -0.195 1 88.81 196 ASP A O 1
ATOM 1577 N N . GLY A 1 197 ? -23.688 6.695 0.929 1 92.94 197 GLY A N 1
ATOM 1578 C CA . GLY A 1 197 ? -24.219 7.926 1.486 1 92.94 197 GLY A CA 1
ATOM 1579 C C . GLY A 1 197 ? -24.906 7.727 2.828 1 92.94 197 GLY A C 1
ATOM 1580 O O . GLY A 1 197 ? -25.391 8.68 3.428 1 92.94 197 GLY A O 1
ATOM 1581 N N . ASP A 1 198 ? -24.891 6.547 3.336 1 94.94 198 ASP A N 1
ATOM 1582 C CA . ASP A 1 198 ? -25.484 6.25 4.637 1 94.94 198 ASP A CA 1
ATOM 1583 C C . ASP A 1 198 ? -24.578 6.719 5.773 1 94.94 198 ASP A C 1
ATOM 1585 O O . ASP A 1 198 ? -23.359 6.691 5.648 1 94.94 198 ASP A O 1
ATOM 1589 N N . THR A 1 199 ? -25.297 7.07 6.812 1 96 199 THR A N 1
ATOM 1590 C CA . THR A 1 199 ? -24.531 7.434 8 1 96 199 THR A CA 1
ATOM 1591 C C . THR A 1 199 ? -24.141 6.191 8.789 1 96 199 THR A C 1
ATOM 1593 O O . THR A 1 199 ? -25 5.391 9.172 1 96 199 THR A O 1
ATOM 1596 N N . VAL A 1 200 ? -22.875 6.09 9.023 1 96.69 200 VAL A N 1
ATOM 1597 C CA . VAL A 1 200 ? -22.328 4.969 9.781 1 96.69 200 VAL A CA 1
ATOM 1598 C C . VAL A 1 200 ? -21.797 5.465 11.125 1 96.69 200 VAL A C 1
ATOM 1600 O O . VAL A 1 200 ? -21.047 6.441 11.18 1 96.69 200 VAL A O 1
ATOM 1603 N N . THR A 1 201 ? -22.219 4.812 12.172 1 98 201 THR A N 1
ATOM 1604 C CA . THR A 1 201 ? -21.703 5.098 13.508 1 98 201 THR A CA 1
ATOM 1605 C C . THR A 1 201 ? -21.062 3.854 14.117 1 98 201 THR A C 1
ATOM 1607 O O . THR A 1 201 ? -21.688 2.787 14.156 1 98 201 THR A O 1
ATOM 1610 N N . ILE A 1 202 ? -19.828 3.992 14.531 1 98 202 ILE A N 1
ATOM 1611 C CA . ILE A 1 202 ? -19.125 2.924 15.227 1 98 202 ILE A CA 1
ATOM 1612 C C . ILE A 1 202 ? -18.719 3.398 16.625 1 98 202 ILE A C 1
ATOM 1614 O O . ILE A 1 202 ? -18.031 4.414 16.766 1 98 202 ILE A O 1
ATOM 1618 N N . LYS A 1 203 ? -19 2.631 17.578 1 98.31 203 LYS A N 1
ATOM 1619 C CA . LYS A 1 203 ? -18.75 3.008 18.969 1 98.31 203 LYS A CA 1
ATOM 1620 C C . LYS A 1 203 ? -17.266 2.971 19.297 1 98.31 203 LYS A C 1
ATOM 1622 O O . LYS A 1 203 ? -16.562 2.037 18.891 1 98.31 203 LYS A O 1
ATOM 1627 N N . ALA A 1 204 ? -16.875 3.963 20.047 1 98.12 204 ALA A N 1
ATOM 1628 C CA . ALA A 1 204 ? -15.477 4.02 20.469 1 98.12 204 ALA A CA 1
ATOM 1629 C C . ALA A 1 204 ? -15.156 2.91 21.453 1 98.12 204 ALA A C 1
ATOM 1631 O O . ALA A 1 204 ? -16 2.537 22.281 1 98.12 204 ALA A O 1
ATOM 1632 N N . HIS A 1 205 ? -13.867 2.438 21.422 1 98 205 HIS A N 1
ATOM 1633 C CA . HIS A 1 205 ? -13.461 1.407 22.359 1 98 205 HIS A CA 1
ATOM 1634 C C . HIS A 1 205 ? -12.211 1.824 23.141 1 98 205 HIS A C 1
ATOM 1636 O O . HIS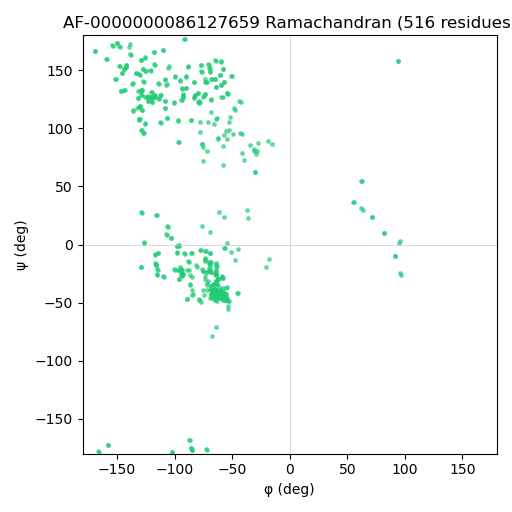 A 1 205 ? -11.688 1.054 23.938 1 98 205 HIS A O 1
ATOM 1642 N N . ASN A 1 206 ? -11.703 3.016 22.891 1 97.75 206 ASN A N 1
ATOM 1643 C CA . ASN A 1 206 ? -10.578 3.621 23.594 1 97.75 206 ASN A CA 1
ATOM 1644 C C . ASN A 1 206 ? -9.305 2.809 23.422 1 97.75 206 ASN A C 1
ATOM 1646 O O . ASN A 1 206 ? -8.492 2.701 24.344 1 97.75 206 ASN A O 1
ATOM 1650 N N . GLN A 1 207 ? -9.148 2.148 22.312 1 97.94 207 GLN A N 1
ATOM 1651 C CA . GLN A 1 207 ? -7.918 1.458 21.938 1 97.94 207 GLN A CA 1
ATOM 1652 C C . GLN A 1 207 ? -7.223 2.158 20.781 1 97.94 207 GLN A C 1
ATOM 1654 O O . GLN A 1 207 ? -7.824 2.996 20.094 1 97.94 207 GLN A O 1
ATOM 1659 N N . VAL A 1 208 ? -5.984 1.744 20.562 1 97.94 208 VAL A N 1
ATOM 1660 C CA . VAL A 1 208 ? -5.16 2.383 19.547 1 97.94 208 VAL A CA 1
ATOM 1661 C C . VAL A 1 208 ? -5.531 1.847 18.172 1 97.94 208 VAL A C 1
ATOM 1663 O O . VAL A 1 208 ? -5.762 0.647 18 1 97.94 208 VAL A O 1
ATOM 1666 N N . LEU A 1 209 ? -5.754 2.721 17.266 1 97.38 209 LEU A N 1
ATOM 1667 C CA . LEU A 1 209 ? -5.734 2.43 15.836 1 97.38 209 LEU A CA 1
ATOM 1668 C C . LEU A 1 209 ? -4.352 2.699 15.242 1 97.38 209 LEU A C 1
ATOM 1670 O O . LEU A 1 209 ? -3.795 3.783 15.43 1 97.38 209 LEU A O 1
ATOM 1674 N N . ASP A 1 210 ? -3.852 1.693 14.57 1 96.88 210 ASP A N 1
ATOM 1675 C CA . ASP A 1 210 ? -2.457 1.717 14.141 1 96.88 210 ASP A CA 1
ATOM 1676 C C . ASP A 1 210 ? -2.318 1.226 12.703 1 96.88 210 ASP A C 1
ATOM 1678 O O . ASP A 1 210 ? -2.582 0.057 12.414 1 96.88 210 ASP A O 1
ATOM 1682 N N . VAL A 1 211 ? -1.873 2.16 11.867 1 95.25 211 VAL A N 1
ATOM 1683 C CA . VAL A 1 211 ? -1.723 1.798 10.461 1 95.25 211 VAL A CA 1
ATOM 1684 C C . VAL A 1 211 ? -0.3 2.1 10 1 95.25 211 VAL A C 1
ATOM 1686 O O . VAL A 1 211 ? 0.327 3.049 10.477 1 95.25 211 VAL A O 1
ATOM 1689 N N . GLN A 1 212 ? 0.174 1.316 9.055 1 96.75 212 GLN A N 1
ATOM 1690 C CA . GLN A 1 212 ? 1.484 1.523 8.445 1 96.75 212 GLN A CA 1
ATOM 1691 C C . GLN A 1 212 ? 1.377 1.621 6.93 1 96.75 212 GLN A C 1
ATOM 1693 O O . GLN A 1 212 ? 0.36 1.239 6.348 1 96.75 212 GLN A O 1
ATOM 1698 N N . GLY A 1 213 ? 2.379 2.156 6.375 1 97.19 213 GLY A N 1
ATOM 1699 C CA . GLY A 1 213 ? 2.43 2.289 4.926 1 97.19 213 GLY A CA 1
ATOM 1700 C C . GLY A 1 213 ? 3.809 2.645 4.41 1 97.19 213 GLY A C 1
ATOM 1701 O O . GLY A 1 213 ? 4.777 2.66 5.168 1 97.19 213 GLY A O 1
ATOM 1702 N N . LEU A 1 214 ? 3.879 2.814 3.131 1 98.12 214 LEU A N 1
ATOM 1703 C CA . LEU A 1 214 ? 5.082 3.273 2.445 1 98.12 214 LEU A CA 1
ATOM 1704 C C . LEU A 1 214 ? 4.809 4.559 1.668 1 98.12 214 LEU A C 1
ATOM 1706 O O . LEU A 1 214 ? 3.688 4.781 1.207 1 98.12 214 LEU A O 1
ATOM 1710 N N . THR A 1 215 ? 5.832 5.305 1.579 1 98.25 215 THR A N 1
ATOM 1711 C CA . THR A 1 215 ? 5.773 6.527 0.781 1 98.25 215 THR A CA 1
ATOM 1712 C C . THR A 1 215 ? 6.945 6.598 -0.191 1 98.25 215 THR A C 1
ATOM 1714 O O . THR A 1 215 ? 8.078 6.281 0.175 1 98.25 215 THR A O 1
ATOM 1717 N N . VAL A 1 216 ? 6.66 6.898 -1.392 1 98.5 216 VAL A N 1
ATOM 1718 C CA . VAL A 1 216 ? 7.66 7.324 -2.365 1 98.5 216 VAL A CA 1
ATOM 1719 C C . VAL A 1 216 ? 7.492 8.812 -2.652 1 98.5 216 VAL A C 1
ATOM 1721 O O . VAL A 1 216 ? 6.453 9.25 -3.152 1 98.5 216 VAL A O 1
ATOM 1724 N N . ALA A 1 217 ? 8.484 9.578 -2.342 1 98.62 217 ALA A N 1
ATOM 1725 C CA . ALA A 1 217 ? 8.453 11.016 -2.574 1 98.62 217 ALA A CA 1
ATOM 1726 C C . ALA A 1 217 ? 9.617 11.461 -3.451 1 98.62 217 ALA A C 1
ATOM 1728 O O . ALA A 1 217 ? 10.773 11.18 -3.143 1 98.62 217 ALA A O 1
ATOM 1729 N N . ARG A 1 218 ? 9.281 12.078 -4.52 1 98.69 218 ARG A N 1
ATOM 1730 C CA . ARG A 1 218 ? 10.305 12.758 -5.297 1 98.69 218 ARG A CA 1
ATOM 1731 C C . ARG A 1 218 ? 10.469 14.203 -4.84 1 98.69 218 ARG A C 1
ATOM 1733 O O . ARG A 1 218 ? 9.477 14.898 -4.605 1 98.69 218 ARG A O 1
ATOM 1740 N N . VAL A 1 219 ? 11.711 14.625 -4.691 1 98.5 219 VAL A N 1
ATOM 1741 C CA . VAL A 1 219 ? 11.977 15.984 -4.238 1 98.5 219 VAL A CA 1
ATOM 1742 C C . VAL A 1 219 ? 12.938 16.672 -5.207 1 98.5 219 VAL A C 1
ATOM 1744 O O . VAL A 1 219 ? 13.742 16.016 -5.863 1 98.5 219 VAL A O 1
ATOM 1747 N N . ASP A 1 220 ? 12.828 18 -5.301 1 98.12 220 ASP A N 1
ATOM 1748 C CA . ASP A 1 220 ? 13.742 18.766 -6.141 1 98.12 220 ASP A CA 1
ATOM 1749 C C . ASP A 1 220 ? 15 19.156 -5.367 1 98.12 220 ASP A C 1
ATOM 1751 O O . ASP A 1 220 ? 15.25 18.641 -4.273 1 98.12 220 ASP A O 1
ATOM 1755 N N . ASP A 1 221 ? 15.812 20.062 -5.918 1 96.25 221 ASP A N 1
ATOM 1756 C CA . ASP A 1 221 ? 17.125 20.391 -5.355 1 96.25 221 ASP A CA 1
ATOM 1757 C C . ASP A 1 221 ? 16.969 21.234 -4.09 1 96.25 221 ASP A C 1
ATOM 1759 O O . ASP A 1 221 ? 17.938 21.406 -3.34 1 96.25 221 ASP A O 1
ATOM 1763 N N . LYS A 1 222 ? 15.805 21.719 -3.832 1 96.06 222 LYS A N 1
ATOM 1764 C CA . LYS A 1 222 ? 15.523 22.484 -2.613 1 96.06 222 LYS A CA 1
ATOM 1765 C C . LYS A 1 222 ? 14.773 21.625 -1.597 1 96.06 222 LYS A C 1
ATOM 1767 O O . LYS A 1 222 ? 14.242 22.141 -0.617 1 96.06 222 LYS A O 1
ATOM 1772 N N . PHE A 1 223 ? 14.594 20.312 -1.915 1 97.44 223 PHE A N 1
ATOM 1773 C CA . PHE A 1 223 ? 13.945 19.312 -1.073 1 97.44 223 PHE A CA 1
ATOM 1774 C C . PHE A 1 223 ? 12.445 19.547 -1.002 1 97.44 223 PHE A C 1
ATOM 1776 O O . PHE A 1 223 ? 11.797 19.203 -0.01 1 97.44 223 PHE A O 1
ATOM 1783 N N . ARG A 1 224 ? 11.922 20.234 -2.029 1 98.44 224 ARG A N 1
ATOM 1784 C CA . ARG A 1 224 ? 10.477 20.359 -2.162 1 98.44 224 ARG A CA 1
ATOM 1785 C C . ARG A 1 224 ? 9.883 19.141 -2.842 1 98.44 224 ARG A C 1
ATOM 1787 O O . ARG A 1 224 ? 10.43 18.641 -3.834 1 98.44 224 ARG A O 1
ATOM 1794 N N . ILE A 1 225 ? 8.789 18.719 -2.383 1 98.5 225 ILE A N 1
ATOM 1795 C CA . ILE A 1 225 ? 8.133 17.531 -2.932 1 98.5 225 ILE A CA 1
ATOM 1796 C C . ILE A 1 225 ? 7.516 17.859 -4.285 1 98.5 225 ILE A C 1
ATOM 1798 O O . ILE A 1 225 ? 6.773 18.844 -4.414 1 98.5 225 ILE A O 1
ATOM 1802 N N . THR A 1 226 ? 7.812 17.047 -5.266 1 98.56 226 THR A N 1
ATOM 1803 C CA . THR A 1 226 ? 7.23 17.219 -6.594 1 98.56 226 THR A CA 1
ATOM 1804 C C . THR A 1 226 ? 6.227 16.109 -6.891 1 98.56 226 THR A C 1
ATOM 1806 O O . THR A 1 226 ? 5.309 16.297 -7.691 1 98.56 226 THR A O 1
ATOM 1809 N N . ASN A 1 227 ? 6.441 15 -6.293 1 98.19 227 ASN A N 1
ATOM 1810 C CA . ASN A 1 227 ? 5.559 13.852 -6.43 1 98.19 227 ASN A CA 1
ATOM 1811 C C . ASN A 1 227 ? 5.5 13.031 -5.141 1 98.19 227 ASN A C 1
ATOM 1813 O O . ASN A 1 227 ? 6.531 12.773 -4.52 1 98.19 227 ASN A O 1
ATOM 1817 N N . LEU A 1 228 ? 4.27 12.742 -4.781 1 97.81 228 LEU A N 1
ATOM 1818 C CA . LEU A 1 228 ? 4.062 11.984 -3.551 1 97.81 228 LEU A CA 1
ATOM 1819 C C . LEU A 1 228 ? 3.131 10.797 -3.791 1 97.81 228 LEU A C 1
ATOM 1821 O O . LEU A 1 228 ? 1.979 10.984 -4.191 1 97.81 228 LEU A O 1
ATOM 1825 N N . GLU A 1 229 ? 3.68 9.578 -3.541 1 97.5 229 GLU A N 1
ATOM 1826 C CA . GLU A 1 229 ? 2.893 8.344 -3.604 1 97.5 229 GLU A CA 1
ATOM 1827 C C . GLU A 1 229 ? 2.828 7.66 -2.242 1 97.5 229 GLU A C 1
ATOM 1829 O O . GLU A 1 229 ? 3.863 7.363 -1.642 1 97.5 229 GLU A O 1
ATOM 1834 N N . ILE A 1 230 ? 1.628 7.395 -1.846 1 96.75 230 ILE A N 1
ATOM 1835 C CA . ILE A 1 230 ? 1.428 6.691 -0.584 1 96.75 230 ILE A CA 1
ATOM 1836 C C . ILE A 1 230 ? 0.819 5.316 -0.85 1 96.75 230 ILE A C 1
ATOM 1838 O O . ILE A 1 230 ? -0.068 5.18 -1.695 1 96.75 230 ILE A O 1
ATOM 1842 N N . TRP A 1 231 ? 1.322 4.371 -0.127 1 96.31 231 TRP A N 1
ATOM 1843 C CA . TRP A 1 231 ? 0.858 2.992 -0.239 1 96.31 231 TRP A CA 1
ATOM 1844 C C . TRP A 1 231 ? 0.5 2.426 1.131 1 96.31 231 TRP A C 1
ATOM 1846 O O . TRP A 1 231 ? 1.363 2.297 2.002 1 96.31 231 TRP A O 1
ATOM 1856 N N . PHE A 1 232 ? -0.73 2.092 1.359 1 94.12 232 PHE A N 1
ATOM 1857 C CA . PHE A 1 232 ? -1.193 1.503 2.611 1 94.12 232 PHE A CA 1
ATOM 1858 C C . PHE A 1 232 ? -2.619 0.983 2.471 1 94.12 232 PHE A C 1
ATOM 1860 O O . PHE A 1 232 ? -3.289 1.258 1.473 1 94.12 232 PHE A O 1
ATOM 1867 N N . ASP A 1 233 ? -3.064 0.222 3.365 1 89.94 233 ASP A N 1
ATOM 1868 C CA . ASP A 1 233 ? -4.438 -0.276 3.404 1 89.94 233 ASP A CA 1
ATOM 1869 C C . ASP A 1 233 ? -5.305 0.577 4.328 1 89.94 233 ASP A C 1
ATOM 1871 O O . ASP A 1 233 ? -5.273 0.408 5.551 1 89.94 233 ASP A O 1
ATOM 1875 N N . SER A 1 234 ? -6.141 1.337 3.73 1 85.44 234 SER A N 1
ATOM 1876 C CA . SER A 1 234 ? -6.977 2.215 4.539 1 85.44 234 SER A CA 1
ATOM 1877 C C . SER A 1 234 ? -8.047 1.427 5.285 1 85.44 234 SER A C 1
ATOM 1879 O O . SER A 1 234 ? -8.578 1.892 6.297 1 85.44 234 SER A O 1
ATOM 1881 N N . ASN A 1 235 ? -8.367 0.273 4.762 1 86.31 235 ASN A N 1
ATOM 1882 C CA . ASN A 1 235 ? -9.406 -0.523 5.414 1 86.31 235 ASN A CA 1
ATOM 1883 C C . ASN A 1 235 ? -8.938 -1.042 6.77 1 86.31 235 ASN A C 1
ATOM 1885 O O . ASN A 1 235 ? -9.758 -1.359 7.637 1 86.31 235 ASN A O 1
ATOM 1889 N N . SER A 1 236 ? -7.688 -1.118 6.875 1 89 236 SER A N 1
ATOM 1890 C CA . SER A 1 236 ? -7.125 -1.639 8.117 1 89 236 SER A CA 1
ATOM 1891 C C . SER A 1 236 ? -7.57 -0.812 9.32 1 89 236 SER A C 1
ATOM 1893 O O . SER A 1 236 ? -7.863 -1.36 10.383 1 89 236 SER A O 1
ATOM 1895 N N . MET A 1 237 ? -7.602 0.451 9.172 1 93.06 237 MET A N 1
ATOM 1896 C CA . MET A 1 237 ? -8.039 1.316 10.266 1 93.06 237 MET A CA 1
ATOM 1897 C C . MET A 1 237 ? -9.484 1.017 10.656 1 93.06 237 MET A C 1
ATOM 1899 O O . MET A 1 237 ? -9.797 0.902 11.844 1 93.06 237 MET A O 1
ATOM 1903 N N . PHE A 1 238 ? -10.336 0.858 9.672 1 93.19 238 PHE A N 1
ATOM 1904 C CA . PHE A 1 238 ? -11.742 0.607 9.938 1 93.19 238 PHE A CA 1
ATOM 1905 C C . PHE A 1 238 ? -11.945 -0.76 10.578 1 93.19 238 PHE A C 1
ATOM 1907 O O . PHE A 1 238 ? -12.797 -0.921 11.453 1 93.19 238 PHE A O 1
ATOM 1914 N N . GLU A 1 239 ? -11.188 -1.673 10.102 1 90.56 239 GLU A N 1
ATOM 1915 C CA . GLU A 1 239 ? -11.25 -2.994 10.719 1 90.56 239 GLU A CA 1
ATOM 1916 C C . GLU A 1 239 ? -10.883 -2.932 12.203 1 90.56 239 GLU A C 1
ATOM 1918 O O . GLU A 1 239 ? -11.492 -3.611 13.031 1 90.56 239 GLU A O 1
ATOM 1923 N N . GLN A 1 240 ? -9.961 -2.182 12.555 1 95.12 240 GLN A N 1
ATOM 1924 C CA . GLN A 1 240 ? -9.469 -2.064 13.93 1 95.12 240 GLN A CA 1
ATOM 1925 C C . GLN A 1 240 ? -10.508 -1.39 14.82 1 95.12 240 GLN A C 1
ATOM 1927 O O . GLN A 1 240 ? -10.406 -1.445 16.047 1 95.12 240 GLN A O 1
ATOM 1932 N N . MET A 1 241 ? -11.461 -0.736 14.211 1 97.12 241 MET A N 1
ATOM 1933 C CA . MET A 1 241 ? -12.555 -0.154 14.984 1 97.12 241 MET A CA 1
ATOM 1934 C C . MET A 1 241 ? -13.508 -1.236 15.477 1 97.12 241 MET A C 1
ATOM 1936 O O . MET A 1 241 ? -14.359 -0.977 16.328 1 97.12 241 MET A O 1
ATOM 1940 N N . LYS A 1 242 ? -13.375 -2.381 14.93 1 95.12 242 LYS A N 1
ATOM 1941 C CA . LYS A 1 242 ? -14.094 -3.576 15.359 1 95.12 242 LYS A CA 1
ATOM 1942 C C . LYS A 1 242 ? -15.602 -3.396 15.18 1 95.12 242 LYS A C 1
ATOM 1944 O O . LYS A 1 242 ? -16.375 -3.617 16.109 1 95.12 242 LYS A O 1
ATOM 1949 N N . PRO A 1 243 ? -15.977 -3.045 13.953 1 94.75 243 PRO A N 1
ATOM 1950 C CA . PRO A 1 243 ? -17.406 -2.947 13.703 1 94.75 243 PRO A CA 1
ATOM 1951 C C . PRO A 1 243 ? -18.125 -4.289 13.852 1 94.75 243 PRO A C 1
ATOM 1953 O O . PRO A 1 243 ? -17.609 -5.32 13.43 1 94.75 243 PRO A O 1
ATOM 1956 N N . SER A 1 244 ? -19.203 -4.219 14.5 1 93.88 244 SER A N 1
ATOM 1957 C CA . SER A 1 244 ? -20.062 -5.379 14.719 1 93.88 244 SER A CA 1
ATOM 1958 C C . SER A 1 244 ? -21.516 -4.973 14.844 1 93.88 244 SER A C 1
ATOM 1960 O O . SER A 1 244 ? -21.844 -3.783 14.844 1 93.88 244 SER A O 1
ATOM 1962 N N . GLU A 1 245 ? -22.328 -5.98 14.906 1 92.31 245 GLU A N 1
ATOM 1963 C CA . GLU A 1 245 ? -23.75 -5.691 15.102 1 92.31 245 GLU A CA 1
ATOM 1964 C C . GLU A 1 245 ? -23.984 -4.918 16.406 1 92.31 245 GLU A C 1
ATOM 1966 O O . GLU A 1 245 ? -24.906 -4.113 16.484 1 92.31 245 GLU A O 1
ATOM 1971 N N . GLU A 1 246 ? -23.141 -5.125 17.312 1 94.88 246 GLU A N 1
ATOM 1972 C CA . GLU A 1 246 ? -23.281 -4.512 18.641 1 94.88 246 GLU A CA 1
ATOM 1973 C C . GLU A 1 246 ? -22.688 -3.107 18.656 1 94.88 246 GLU A C 1
ATOM 1975 O O . GLU A 1 246 ? -23.125 -2.248 19.422 1 94.88 246 GLU A O 1
ATOM 1980 N N . THR A 1 247 ? -21.719 -2.855 17.812 1 97.12 247 THR A N 1
ATOM 1981 C CA . THR A 1 247 ? -20.953 -1.627 17.984 1 97.12 247 THR A CA 1
ATOM 1982 C C . THR A 1 247 ? -21.188 -0.684 16.797 1 97.12 247 THR A C 1
ATOM 1984 O O . THR A 1 247 ? -20.797 0.481 16.844 1 97.12 247 THR A O 1
ATOM 1987 N N . MET A 1 248 ? -21.875 -1.157 15.797 1 96.31 248 MET A N 1
ATOM 1988 C CA . MET A 1 248 ? -22.047 -0.347 14.594 1 96.31 248 MET A CA 1
ATOM 1989 C C . MET A 1 248 ? -23.516 -0.21 14.234 1 96.31 248 MET A C 1
ATOM 1991 O O . MET A 1 248 ? -24.281 -1.18 14.32 1 96.31 248 MET A O 1
ATOM 1995 N N . THR A 1 249 ? -23.891 1.045 13.789 1 96 249 THR A N 1
ATOM 1996 C CA . THR A 1 249 ? -25.219 1.316 13.25 1 96 249 THR A CA 1
ATOM 1997 C C . THR A 1 249 ? -25.125 2.047 11.914 1 96 249 THR A C 1
ATOM 1999 O O . THR A 1 249 ? -24.172 2.793 11.68 1 96 249 THR A O 1
ATOM 2002 N N . THR A 1 250 ? -26.016 1.765 11.062 1 93.56 250 THR A N 1
ATOM 2003 C CA . THR A 1 250 ? -26.125 2.441 9.781 1 93.56 250 THR A CA 1
ATOM 2004 C C . THR A 1 250 ? -27.516 3.043 9.594 1 93.56 250 THR A C 1
ATOM 2006 O O . THR A 1 250 ? -28.516 2.354 9.758 1 93.56 250 THR A O 1
ATOM 2009 N N . LYS A 1 251 ? -27.5 4.309 9.289 1 92.69 251 LYS A N 1
ATOM 2010 C CA . LYS A 1 251 ? -28.75 5.008 9 1 92.69 251 LYS A CA 1
ATOM 2011 C C . LYS A 1 251 ? -28.812 5.438 7.535 1 92.69 251 LYS A C 1
ATOM 2013 O O . LYS A 1 251 ? -27.938 6.164 7.059 1 92.69 251 LYS A O 1
ATOM 2018 N N . LYS A 1 252 ? -29.875 5.035 6.836 1 88.38 252 LYS A N 1
ATOM 2019 C CA . LYS A 1 252 ? -30.031 5.277 5.402 1 88.38 252 LYS A CA 1
ATOM 2020 C C . LYS A 1 252 ? -30.312 6.75 5.121 1 88.38 252 LYS A C 1
ATOM 2022 O O . LYS A 1 252 ? -31.016 7.406 5.891 1 88.38 252 LYS A O 1
ATOM 2027 N N . MET A 1 253 ? -29.688 7.184 4.062 1 77.44 253 MET A N 1
ATOM 2028 C CA . MET A 1 253 ? -29.953 8.555 3.619 1 77.44 253 MET A CA 1
ATOM 2029 C C . MET A 1 253 ? -31.406 8.727 3.213 1 77.44 253 MET A C 1
ATOM 2031 O O . MET A 1 253 ? -31.969 7.891 2.502 1 77.44 253 MET A O 1
ATOM 2035 N N . GLN A 1 254 ? -32.281 9.469 4.008 1 64.88 254 GLN A N 1
ATOM 2036 C CA . GLN A 1 254 ? -33.656 9.719 3.666 1 64.88 254 GLN A CA 1
ATOM 2037 C C . GLN A 1 254 ? -33.781 10.516 2.369 1 64.88 254 GLN A C 1
ATOM 2039 O O . GLN A 1 254 ? -33.125 11.547 2.207 1 64.88 254 GLN A O 1
ATOM 2044 N N . CYS A 1 255 ? -33.875 9.727 1.21 1 56.44 255 CYS A N 1
ATOM 2045 C CA . CYS A 1 255 ? -34.156 10.5 0.005 1 56.44 255 CYS A CA 1
ATOM 2046 C C . CYS A 1 255 ? -35.312 11.461 0.243 1 56.44 255 CYS A C 1
ATOM 2048 O O . CYS A 1 255 ? -36.344 11.078 0.816 1 56.44 255 CYS A O 1
ATOM 2050 N N . PRO A 1 256 ? -35 12.703 0.128 1 48.31 256 PRO A N 1
ATOM 2051 C CA . PRO A 1 256 ? -36.156 13.602 0.274 1 48.31 256 PRO A CA 1
ATOM 2052 C C . PRO A 1 256 ? -37.375 13.133 -0.521 1 48.31 256 PRO A C 1
ATOM 2054 O O . PRO A 1 256 ? -38.438 13.727 -0.411 1 48.31 256 PRO A O 1
ATOM 2057 N N . LEU A 1 257 ? -37.156 12.625 -1.864 1 45.91 257 LEU A N 1
ATOM 2058 C CA . LEU A 1 257 ? -38.438 12.539 -2.553 1 45.91 257 LEU A CA 1
ATOM 2059 C C . LEU A 1 257 ? -39.312 11.453 -1.937 1 45.91 257 LEU A C 1
ATOM 2061 O O . LEU A 1 257 ? -38.812 10.391 -1.564 1 45.91 257 LEU A O 1
ATOM 2065 N N . GLY A 1 258 ? -40.406 11.68 -1.327 1 38.03 258 GLY A N 1
ATOM 2066 C CA . GLY A 1 258 ? -41.656 11.055 -0.991 1 38.03 258 GLY A CA 1
ATOM 2067 C C . GLY A 1 258 ? -42 9.883 -1.887 1 38.03 258 GLY A C 1
ATOM 2068 O O . GLY A 1 258 ? -43.156 9.43 -1.91 1 38.03 258 GLY A O 1
ATOM 2069 N N . PHE A 1 259 ? -41.438 9.633 -3.195 1 32.47 259 PHE A N 1
ATOM 2070 C CA . PHE A 1 259 ? -42.219 8.672 -3.984 1 32.47 259 PHE A CA 1
ATOM 2071 C C . PHE A 1 259 ? -41.938 7.25 -3.508 1 32.47 259 PHE A C 1
ATOM 2073 O O . PHE A 1 259 ? -40.781 6.828 -3.414 1 32.47 259 PHE A O 1
ATOM 2080 N N . LYS A 1 260 ? -42.875 6.578 -2.752 1 28.14 260 LYS A N 1
ATOM 2081 C CA . LYS A 1 260 ? -43.094 5.141 -2.635 1 28.14 260 LYS A CA 1
ATOM 2082 C C . LYS A 1 260 ? -43.031 4.461 -4 1 28.14 260 LYS A C 1
ATOM 2084 O O . LYS A 1 260 ? -43.594 4.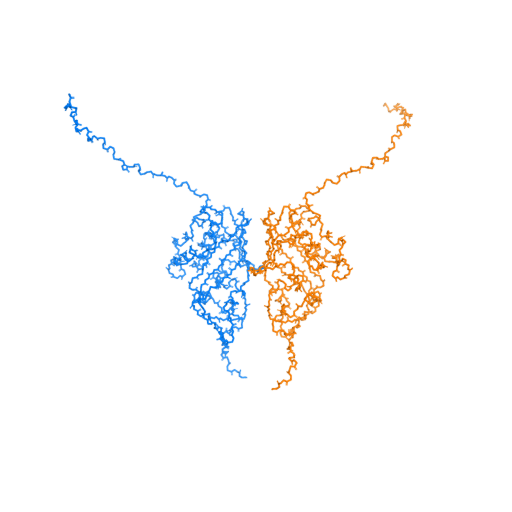973 -4.973 1 28.14 260 LYS A O 1
ATOM 2089 N N . MET B 1 1 ? 54.344 2.426 -66.938 1 20.5 1 MET B N 1
ATOM 2090 C CA . MET B 1 1 ? 55.469 1.522 -66.625 1 20.5 1 MET B CA 1
ATOM 2091 C C . MET B 1 1 ? 55.031 0.326 -65.812 1 20.5 1 MET B C 1
ATOM 2093 O O . MET B 1 1 ? 55 0.397 -64.562 1 20.5 1 MET B O 1
ATOM 2097 N N . ALA B 1 2 ? 53.875 -0.383 -66.312 1 20.7 2 ALA B N 1
ATOM 2098 C CA . ALA B 1 2 ? 52.75 -1.168 -65.812 1 20.7 2 ALA B CA 1
ATOM 2099 C C . ALA B 1 2 ? 53.188 -2.561 -65.375 1 20.7 2 ALA B C 1
ATOM 2101 O O . ALA B 1 2 ? 52.688 -3.088 -64.375 1 20.7 2 ALA B O 1
ATOM 2102 N N . SER B 1 3 ? 54.031 -3.242 -66.125 1 20.17 3 SER B N 1
ATOM 2103 C CA . SER B 1 3 ? 53.75 -4.641 -66.438 1 20.17 3 SER B CA 1
ATOM 2104 C C . SER B 1 3 ? 54.406 -5.574 -65.438 1 20.17 3 SER B C 1
ATOM 2106 O O . SER B 1 3 ? 54.219 -6.793 -65.5 1 20.17 3 SER B O 1
ATOM 2108 N N . PHE B 1 4 ? 55.469 -5.125 -64.812 1 21.55 4 PHE B N 1
ATOM 2109 C CA . PHE B 1 4 ? 56.5 -6.113 -64.562 1 21.55 4 PHE B CA 1
ATOM 2110 C C . PHE B 1 4 ? 56.125 -7.051 -63.438 1 21.55 4 PHE B C 1
ATOM 2112 O O . PHE B 1 4 ? 56.781 -8.086 -63.219 1 21.55 4 PHE B O 1
ATOM 2119 N N . PHE B 1 5 ? 55.438 -6.574 -62.25 1 24.61 5 PHE B N 1
ATOM 2120 C CA . PHE B 1 5 ? 55.875 -7.223 -61.031 1 24.61 5 PHE B CA 1
ATOM 2121 C C . PHE B 1 5 ? 55.312 -8.633 -60.938 1 24.61 5 PHE B C 1
ATOM 2123 O O . PHE B 1 5 ? 54.094 -8.812 -60.875 1 24.61 5 PHE B O 1
ATOM 2130 N N . GLN B 1 6 ? 56 -9.578 -61.594 1 22.61 6 GLN B N 1
ATOM 2131 C CA . GLN B 1 6 ? 55.75 -11.008 -61.75 1 22.61 6 GLN B CA 1
ATOM 2132 C C . GLN B 1 6 ? 55.594 -11.695 -60.406 1 22.61 6 GLN B C 1
ATOM 2134 O O . GLN B 1 6 ? 56.5 -11.68 -59.562 1 22.61 6 GLN B O 1
ATOM 2139 N N . SER B 1 7 ? 54.281 -11.773 -59.875 1 22.86 7 SER B N 1
ATOM 2140 C CA . SER B 1 7 ? 53.75 -12.242 -58.594 1 22.86 7 SER B CA 1
ATOM 2141 C C . SER B 1 7 ? 54.125 -13.695 -58.344 1 22.86 7 SER B C 1
ATOM 2143 O O . SER B 1 7 ? 53.812 -14.57 -59.156 1 22.86 7 SER B O 1
ATOM 2145 N N . ILE B 1 8 ? 55.344 -13.93 -57.781 1 26.34 8 ILE B N 1
ATOM 2146 C CA . ILE B 1 8 ? 55.938 -15.242 -57.562 1 26.34 8 ILE B CA 1
ATOM 2147 C C . ILE B 1 8 ? 54.969 -16.141 -56.812 1 26.34 8 ILE B C 1
ATOM 2149 O O . ILE B 1 8 ? 54.469 -15.758 -55.75 1 26.34 8 ILE B O 1
ATOM 2153 N N . PRO B 1 9 ? 54.312 -17.234 -57.344 1 25.42 9 PRO B N 1
ATOM 2154 C CA . PRO B 1 9 ? 53.188 -18.125 -56.969 1 25.42 9 PRO B CA 1
ATOM 2155 C C . PRO B 1 9 ? 53.438 -18.891 -55.688 1 25.42 9 PRO B C 1
ATOM 2157 O O . PRO B 1 9 ? 52.5 -19.391 -55.062 1 25.42 9 PRO B O 1
ATOM 2160 N N . GLY B 1 10 ? 54.688 -19.344 -55.406 1 23.38 10 GLY B N 1
ATOM 2161 C CA . GLY B 1 10 ? 54.969 -20.672 -54.875 1 23.38 10 GLY B CA 1
ATOM 2162 C C . GLY B 1 10 ? 54.562 -20.859 -53.438 1 23.38 10 GLY B C 1
ATOM 2163 O O . GLY B 1 10 ? 54.5 -21.984 -52.938 1 23.38 10 GLY B O 1
ATOM 2164 N N . ILE B 1 11 ? 54.75 -19.859 -52.562 1 25.31 11 ILE B N 1
ATOM 2165 C CA . ILE B 1 11 ? 55.156 -20.234 -51.188 1 25.31 11 ILE B CA 1
ATOM 2166 C C . ILE B 1 11 ? 53.969 -20.766 -50.438 1 25.31 11 ILE B C 1
ATOM 2168 O O . ILE B 1 11 ? 53.469 -20.109 -49.531 1 25.31 11 ILE B O 1
ATOM 2172 N N . GLY B 1 12 ? 52.812 -21.172 -51.031 1 21.08 12 GLY B N 1
ATOM 2173 C CA . GLY B 1 12 ? 51.562 -21.25 -50.312 1 21.08 12 GLY B CA 1
ATOM 2174 C C . GLY B 1 12 ? 51.531 -22.391 -49.281 1 21.08 12 GLY B C 1
ATOM 2175 O O . GLY B 1 12 ? 50.531 -22.609 -48.625 1 21.08 12 GLY B O 1
ATOM 2176 N N . ARG B 1 13 ? 52.344 -23.422 -49.438 1 22.23 13 ARG B N 1
ATOM 2177 C CA . ARG B 1 13 ? 51.906 -24.719 -48.938 1 22.23 13 ARG B CA 1
ATOM 2178 C C . ARG B 1 13 ? 51.938 -24.75 -47.406 1 22.23 13 ARG B C 1
ATOM 2180 O O . ARG B 1 13 ? 51.406 -25.672 -46.781 1 22.23 13 ARG B O 1
ATOM 2187 N N . LEU B 1 14 ? 52.906 -24.078 -46.75 1 22.08 14 LEU B N 1
ATOM 2188 C CA . LEU B 1 14 ? 53.438 -24.844 -45.625 1 22.08 14 LEU B CA 1
ATOM 2189 C C . LEU B 1 14 ? 52.375 -25 -44.531 1 22.08 14 LEU B C 1
ATOM 2191 O O . LEU B 1 14 ? 52.219 -26.078 -43.969 1 22.08 14 LEU B O 1
ATOM 2195 N N . LEU B 1 15 ? 52.094 -23.984 -43.656 1 24.36 15 LEU B N 1
ATOM 2196 C CA . LEU B 1 15 ? 51.969 -24.219 -42.25 1 24.36 15 LEU B CA 1
ATOM 2197 C C . LEU B 1 15 ? 50.625 -24.828 -41.906 1 24.36 15 LEU B C 1
ATOM 2199 O O . LEU B 1 15 ? 49.562 -24.266 -42.281 1 24.36 15 LEU B O 1
ATOM 2203 N N . GLY B 1 16 ? 50.438 -26.078 -41.75 1 25.02 16 GLY B N 1
ATOM 2204 C CA . GLY B 1 16 ? 49.375 -27.016 -41.438 1 25.02 16 GLY B CA 1
ATOM 2205 C C . GLY B 1 16 ? 48.656 -26.688 -40.156 1 25.02 16 GLY B C 1
ATOM 2206 O O . GLY B 1 16 ? 48.031 -27.578 -39.531 1 25.02 16 GLY B O 1
ATOM 2207 N N . TRP B 1 17 ? 49 -25.578 -39.406 1 27.62 17 TRP B N 1
ATOM 2208 C CA . TRP B 1 17 ? 48.438 -25.547 -38.062 1 27.62 17 TRP B CA 1
ATOM 2209 C C . TRP B 1 17 ? 46.906 -25.641 -38.125 1 27.62 17 TRP B C 1
ATOM 2211 O O . TRP B 1 17 ? 46.281 -24.875 -38.844 1 27.62 17 TRP B O 1
ATOM 2221 N N . ASN B 1 18 ? 46.438 -26.812 -38 1 27.12 18 ASN B N 1
ATOM 2222 C CA . ASN B 1 18 ? 45 -27.094 -38 1 27.12 18 ASN B CA 1
ATOM 2223 C C . ASN B 1 18 ? 44.25 -26.25 -37 1 27.12 18 ASN B C 1
ATOM 2225 O O . ASN B 1 18 ? 44.688 -26.156 -35.844 1 27.12 18 ASN B O 1
ATOM 2229 N N . GLU B 1 19 ? 43.469 -25.203 -37.344 1 28.59 19 GLU B N 1
ATOM 2230 C CA . GLU B 1 19 ? 42.531 -24.281 -36.719 1 28.59 19 GLU B CA 1
ATOM 2231 C C . GLU B 1 19 ? 41.531 -25.031 -35.844 1 28.59 19 GLU B C 1
ATOM 2233 O O . GLU B 1 19 ? 40.625 -24.422 -35.281 1 28.59 19 GLU B O 1
ATOM 2238 N N . ALA B 1 20 ? 41.469 -26.297 -35.969 1 32.06 20 ALA B N 1
ATOM 2239 C CA . ALA B 1 20 ? 40.344 -26.969 -35.344 1 32.06 20 ALA B CA 1
ATOM 2240 C C . ALA B 1 20 ? 40.375 -26.797 -33.812 1 32.06 20 ALA B C 1
ATOM 2242 O O . ALA B 1 20 ? 39.344 -26.688 -33.188 1 32.06 20 ALA B O 1
ATOM 2243 N N . ASP B 1 21 ? 41.531 -27.047 -33.156 1 30.55 21 ASP B N 1
ATOM 2244 C CA . ASP B 1 21 ? 41.406 -27.406 -31.734 1 30.55 21 ASP B CA 1
ATOM 2245 C C . ASP B 1 21 ? 41.125 -26.188 -30.875 1 30.55 21 ASP B C 1
ATOM 2247 O O . ASP B 1 21 ? 41.188 -26.25 -29.656 1 30.55 21 ASP B O 1
ATOM 2251 N N . VAL B 1 22 ? 41.438 -25 -31.359 1 29.97 22 VAL B N 1
ATOM 2252 C CA . VAL B 1 22 ? 41.25 -23.984 -30.328 1 29.97 22 VAL B CA 1
ATOM 2253 C C . VAL B 1 22 ? 39.781 -23.953 -29.906 1 29.97 22 VAL B C 1
ATOM 2255 O O . VAL B 1 22 ? 38.969 -23.281 -30.531 1 29.97 22 VAL B O 1
ATOM 2258 N N . LYS B 1 23 ? 39.031 -24.969 -29.984 1 32.16 23 LYS B N 1
ATOM 2259 C CA . LYS B 1 23 ? 37.75 -24.953 -29.266 1 32.16 23 LYS B CA 1
ATOM 2260 C C . LYS B 1 23 ? 37.906 -24.344 -27.875 1 32.16 23 LYS B C 1
ATOM 2262 O O . LYS B 1 23 ? 38.594 -24.906 -27.016 1 32.16 23 LYS B O 1
ATOM 2267 N N . LYS B 1 24 ? 37.969 -23.016 -27.766 1 31.17 24 LYS B N 1
ATOM 2268 C CA . LYS B 1 24 ? 37.969 -21.984 -26.734 1 31.17 24 LYS B CA 1
ATOM 2269 C C . LYS B 1 24 ? 37.062 -22.391 -25.562 1 31.17 24 LYS B C 1
ATOM 2271 O O . LYS B 1 24 ? 35.844 -22.562 -25.734 1 31.17 24 LYS B O 1
ATOM 2276 N N . GLU B 1 25 ? 37.469 -23.125 -24.578 1 33.22 25 GLU B N 1
ATOM 2277 C CA . GLU B 1 25 ? 37.031 -23.141 -23.172 1 33.22 25 GLU B CA 1
ATOM 2278 C C . GLU B 1 25 ? 36.719 -21.719 -22.703 1 33.22 25 GLU B C 1
ATOM 2280 O O . GLU B 1 25 ? 37.625 -20.953 -22.359 1 33.22 25 GLU B O 1
ATOM 2285 N N . GLN B 1 26 ? 36.281 -20.672 -23.391 1 34.03 26 GLN B N 1
ATOM 2286 C CA . GLN B 1 26 ? 35.812 -19.484 -22.688 1 34.03 26 GLN B CA 1
ATOM 2287 C C . GLN B 1 26 ? 35.188 -19.844 -21.344 1 34.03 26 GLN B C 1
ATOM 2289 O O . GLN B 1 26 ? 34.156 -20.5 -21.266 1 34.03 26 GLN B O 1
ATOM 2294 N N . ALA B 1 27 ? 35.938 -20.062 -20.359 1 37.88 27 ALA B N 1
ATOM 2295 C CA . ALA B 1 27 ? 35.656 -20.172 -18.922 1 37.88 27 ALA B CA 1
ATOM 2296 C C . ALA B 1 27 ? 34.5 -19.297 -18.516 1 37.88 27 ALA B C 1
ATOM 2298 O O . ALA B 1 27 ? 34.531 -18.078 -18.703 1 37.88 27 ALA B O 1
ATOM 2299 N N . GLN B 1 28 ? 33.219 -19.547 -18.609 1 40.22 28 GLN B N 1
ATOM 2300 C CA . GLN B 1 28 ? 32.031 -18.875 -18.078 1 40.22 28 GLN B CA 1
ATOM 2301 C C . GLN B 1 28 ? 32.344 -18.172 -16.75 1 40.22 28 GLN B C 1
ATOM 2303 O O . GLN B 1 28 ? 32.594 -18.828 -15.742 1 40.22 28 GLN B O 1
ATOM 2308 N N . ALA B 1 29 ? 33.125 -17.25 -16.5 1 46.34 29 ALA B N 1
ATOM 2309 C CA . ALA B 1 29 ? 33.312 -16.359 -15.367 1 46.34 29 ALA B CA 1
ATOM 2310 C C . ALA B 1 29 ? 32.062 -16.328 -14.492 1 46.34 29 ALA B C 1
ATOM 2312 O O . ALA B 1 29 ? 30.969 -16.047 -14.984 1 46.34 29 ALA B O 1
ATOM 2313 N N . SER B 1 30 ? 31.922 -17.266 -13.43 1 61.31 30 SER B N 1
ATOM 2314 C CA . SER B 1 30 ? 30.844 -17.578 -12.5 1 61.31 30 SER B CA 1
ATOM 2315 C C . SER B 1 30 ? 30.188 -16.312 -11.953 1 61.31 30 SER B C 1
ATOM 2317 O O . SER B 1 30 ? 30.891 -15.414 -11.469 1 61.31 30 SER B O 1
ATOM 2319 N N . SER B 1 31 ? 29.172 -15.797 -12.398 1 75.94 31 SER B N 1
ATOM 2320 C CA . SER B 1 31 ? 28.422 -14.625 -11.961 1 75.94 31 SER B CA 1
ATOM 2321 C C . SER B 1 31 ? 28.25 -14.617 -10.445 1 75.94 31 SER B C 1
ATOM 2323 O O . SER B 1 31 ? 28.031 -15.664 -9.828 1 75.94 31 SER B O 1
ATOM 2325 N N . PRO B 1 32 ? 28.688 -13.562 -9.859 1 89.44 32 PRO B N 1
ATOM 2326 C CA . PRO B 1 32 ? 28.484 -13.43 -8.414 1 89.44 32 PRO B CA 1
ATOM 2327 C C . PRO B 1 32 ? 27.016 -13.508 -8.008 1 89.44 32 PRO B C 1
ATOM 2329 O O . PRO B 1 32 ? 26.703 -13.547 -6.816 1 89.44 32 PRO B O 1
ATOM 2332 N N . PHE B 1 33 ? 26.188 -13.609 -9.016 1 94.12 33 PHE B N 1
ATOM 2333 C CA . PHE B 1 33 ? 24.766 -13.656 -8.719 1 94.12 33 PHE B CA 1
ATOM 2334 C C . PHE B 1 33 ? 24.203 -15.055 -8.961 1 94.12 33 PHE B C 1
ATOM 2336 O O . PHE B 1 33 ? 24.641 -15.75 -9.875 1 94.12 33 PHE B O 1
ATOM 2343 N N . PRO B 1 34 ? 23.328 -15.438 -8.117 1 96.81 34 PRO B N 1
ATOM 2344 C CA . PRO B 1 34 ? 22.672 -16.719 -8.391 1 96.81 34 PRO B CA 1
ATOM 2345 C C . PRO B 1 34 ? 21.938 -16.734 -9.727 1 96.81 34 PRO B C 1
ATOM 2347 O O . PRO B 1 34 ? 21.531 -15.672 -10.227 1 96.81 34 PRO B O 1
ATOM 2350 N N . ASP B 1 35 ? 21.703 -17.906 -10.273 1 97.31 35 ASP B N 1
ATOM 2351 C CA . ASP B 1 35 ? 21.109 -18.031 -11.602 1 97.31 35 ASP B CA 1
ATOM 2352 C C . ASP B 1 35 ? 19.672 -17.484 -11.602 1 97.31 35 ASP B C 1
ATOM 2354 O O . ASP B 1 35 ? 19.188 -17 -12.633 1 97.31 35 ASP B O 1
ATOM 2358 N N . TYR B 1 36 ? 19 -17.484 -10.43 1 97.81 36 TYR B N 1
ATOM 2359 C CA . TYR B 1 36 ? 17.609 -17.031 -10.383 1 97.81 36 TYR B CA 1
ATOM 2360 C C . TYR B 1 36 ? 17.531 -15.516 -10.422 1 97.81 36 TYR B C 1
ATOM 2362 O O . TYR B 1 36 ? 16.438 -14.945 -10.508 1 97.81 36 TYR B O 1
ATOM 2370 N N . MET B 1 37 ? 18.594 -14.828 -10.398 1 97.62 37 MET B N 1
ATOM 2371 C CA . MET B 1 37 ? 18.625 -13.391 -10.617 1 97.62 37 MET B CA 1
ATOM 2372 C C . MET B 1 37 ? 19 -13.062 -12.062 1 97.62 37 MET B C 1
ATOM 2374 O O . MET B 1 37 ? 18.922 -11.906 -12.477 1 97.62 37 MET B O 1
ATOM 2378 N N . LEU B 1 38 ? 19.375 -14.102 -12.836 1 96.62 38 LEU B N 1
ATOM 2379 C CA . LEU B 1 38 ? 19.875 -13.883 -14.188 1 96.62 38 LEU B CA 1
ATOM 2380 C C . LEU B 1 38 ? 18.922 -14.477 -15.219 1 96.62 38 LEU B C 1
ATOM 2382 O O . LEU B 1 38 ? 18.969 -14.117 -16.391 1 96.62 38 LEU B O 1
ATOM 2386 N N . ASP B 1 39 ? 18.156 -15.383 -14.766 1 96.69 39 ASP B N 1
ATOM 2387 C CA . ASP B 1 39 ? 17.188 -16.094 -15.594 1 96.69 39 ASP B CA 1
ATOM 2388 C C . ASP B 1 39 ? 15.812 -16.141 -14.93 1 96.69 39 ASP B C 1
ATOM 2390 O O . ASP B 1 39 ? 15.664 -16.672 -13.828 1 96.69 39 ASP B O 1
ATOM 2394 N N . ALA B 1 40 ? 14.805 -15.695 -15.648 1 96.69 40 ALA B N 1
ATOM 2395 C CA . ALA B 1 40 ? 13.461 -15.57 -15.086 1 96.69 40 ALA B CA 1
ATOM 2396 C C . ALA B 1 40 ? 12.852 -16.938 -14.805 1 96.69 40 ALA B C 1
ATOM 2398 O O . ALA B 1 40 ? 11.852 -17.047 -14.086 1 96.69 40 ALA B O 1
ATOM 2399 N N . ASP B 1 41 ? 13.398 -18.016 -15.336 1 97.25 41 ASP B N 1
ATOM 2400 C CA . ASP B 1 41 ? 12.805 -19.344 -15.195 1 97.25 41 ASP B CA 1
ATOM 2401 C C . ASP B 1 41 ? 13.836 -20.344 -14.695 1 97.25 41 ASP B C 1
ATOM 2403 O O . ASP B 1 41 ? 13.766 -21.531 -15.031 1 97.25 41 ASP B O 1
ATOM 2407 N N . ALA B 1 42 ? 14.82 -19.859 -13.961 1 97.62 42 ALA B N 1
ATOM 2408 C CA . ALA B 1 42 ? 15.914 -20.703 -13.469 1 97.62 42 ALA B CA 1
ATOM 2409 C C . ALA B 1 42 ? 15.383 -21.875 -12.641 1 97.62 42 ALA B C 1
ATOM 2411 O O . ALA B 1 42 ? 15.789 -23.016 -12.836 1 97.62 42 ALA B O 1
ATOM 2412 N N . VAL B 1 43 ? 14.406 -21.625 -11.812 1 98.12 43 VAL B N 1
ATOM 2413 C CA . VAL B 1 43 ? 13.984 -22.641 -10.844 1 98.12 43 VAL B CA 1
ATOM 2414 C C . VAL B 1 43 ? 13.047 -23.641 -11.516 1 98.12 43 VAL B C 1
ATOM 2416 O O . VAL B 1 43 ? 12.805 -24.719 -10.977 1 98.12 43 VAL B O 1
ATOM 2419 N N . ALA B 1 44 ? 12.5 -23.266 -12.656 1 97.19 44 ALA B N 1
ATOM 2420 C CA . ALA B 1 44 ? 11.625 -24.172 -13.383 1 97.19 44 ALA B CA 1
ATOM 2421 C C . ALA B 1 44 ? 12.414 -25.344 -13.969 1 97.19 44 ALA B C 1
ATOM 2423 O O . ALA B 1 44 ? 11.828 -26.328 -14.406 1 97.19 44 ALA B O 1
ATOM 2424 N N . LYS B 1 45 ? 13.719 -25.312 -13.891 1 96.56 45 LYS B N 1
ATOM 2425 C CA . LYS B 1 45 ? 14.594 -26.344 -14.414 1 96.56 45 LYS B CA 1
ATOM 2426 C C . LYS B 1 45 ? 15.023 -27.312 -13.312 1 96.56 45 LYS B C 1
ATOM 2428 O O . LYS B 1 45 ? 15.742 -28.281 -13.57 1 96.56 45 LYS B O 1
ATOM 2433 N N . ASP B 1 46 ? 14.57 -27.031 -12.133 1 97.19 46 ASP B N 1
ATOM 2434 C CA . ASP B 1 46 ? 14.984 -27.844 -10.984 1 97.19 46 ASP B CA 1
ATOM 2435 C C . ASP B 1 46 ? 14.375 -29.25 -11.062 1 97.19 46 ASP B C 1
ATOM 2437 O O . ASP B 1 46 ? 13.32 -29.438 -11.664 1 97.19 46 ASP B O 1
ATOM 2441 N N . ASN B 1 47 ? 15.148 -30.156 -10.438 1 96.12 47 ASN B N 1
ATOM 2442 C CA . ASN B 1 47 ? 14.648 -31.516 -10.266 1 96.12 47 ASN B CA 1
ATOM 2443 C C . ASN B 1 47 ? 14.023 -31.703 -8.883 1 96.12 47 ASN B C 1
ATOM 2445 O O . ASN B 1 47 ? 14.695 -32.156 -7.957 1 96.12 47 ASN B O 1
ATOM 2449 N N . VAL B 1 48 ? 12.75 -31.391 -8.82 1 96.19 48 VAL B N 1
ATOM 2450 C CA . VAL B 1 48 ? 12.016 -31.438 -7.559 1 96.19 48 VAL B CA 1
ATOM 2451 C C . VAL B 1 48 ? 10.617 -32.031 -7.793 1 96.19 48 VAL B C 1
ATOM 2453 O O . VAL B 1 48 ? 10.242 -32.312 -8.93 1 96.19 48 VAL B O 1
ATOM 2456 N N . LYS B 1 49 ? 9.898 -32.281 -6.684 1 93.56 49 LYS B N 1
ATOM 2457 C CA . LYS B 1 49 ? 8.492 -32.656 -6.785 1 93.56 49 LYS B CA 1
ATOM 2458 C C . LYS B 1 49 ? 7.613 -31.406 -7.004 1 93.56 49 LYS B C 1
ATOM 2460 O O . LYS B 1 49 ? 7.613 -30.5 -6.18 1 93.56 49 LYS B O 1
ATOM 2465 N N . TRP B 1 50 ? 6.918 -31.484 -8.078 1 95.88 50 TRP B N 1
ATOM 2466 C CA . TRP B 1 50 ? 6.074 -30.344 -8.453 1 95.88 50 TRP B CA 1
ATOM 2467 C C . TRP B 1 50 ? 4.621 -30.594 -8.062 1 95.88 50 TRP B C 1
ATOM 2469 O O . TRP B 1 50 ? 4.137 -31.734 -8.156 1 95.88 50 TRP B O 1
ATOM 2479 N N . ARG B 1 51 ? 3.98 -29.594 -7.676 1 92.38 51 ARG B N 1
ATOM 2480 C CA . ARG B 1 51 ? 2.602 -29.656 -7.203 1 92.38 51 ARG B CA 1
ATOM 2481 C C . ARG B 1 51 ? 1.691 -30.312 -8.234 1 92.38 51 ARG B C 1
ATOM 2483 O O . ARG B 1 51 ? 0.804 -31.078 -7.887 1 92.38 51 ARG B O 1
ATOM 2490 N N . PHE B 1 52 ? 1.956 -30.047 -9.492 1 91.81 52 PHE B N 1
ATOM 2491 C CA . PHE B 1 52 ? 1.061 -30.547 -10.531 1 91.81 52 PHE B CA 1
ATOM 2492 C C . PHE B 1 52 ? 1.777 -31.547 -11.43 1 91.81 52 PHE B C 1
ATOM 2494 O O . PHE B 1 52 ? 1.511 -31.609 -12.633 1 91.81 52 PHE B O 1
ATOM 2501 N N . GLY B 1 53 ? 2.785 -32.188 -10.906 1 93.25 53 GLY B N 1
ATOM 2502 C CA . GLY B 1 53 ? 3.418 -33.312 -11.57 1 93.25 53 GLY B CA 1
ATOM 2503 C C . GLY B 1 53 ? 4.645 -32.906 -12.375 1 93.25 53 GLY B C 1
ATOM 2504 O O . GLY B 1 53 ? 5.504 -33.75 -12.656 1 93.25 53 GLY B O 1
ATOM 2505 N N . GLY B 1 54 ? 4.746 -31.672 -12.812 1 95.12 54 GLY B N 1
ATOM 2506 C CA . GLY B 1 54 ? 5.883 -31.188 -13.578 1 95.12 54 GLY B CA 1
ATOM 2507 C C . GLY B 1 54 ? 6.094 -29.688 -13.453 1 95.12 54 GLY B C 1
ATOM 2508 O O . GLY B 1 54 ? 5.273 -28.984 -12.852 1 95.12 54 GLY B O 1
ATOM 2509 N N . PRO B 1 55 ? 7.262 -29.297 -14.023 1 96.06 55 PRO B N 1
ATOM 2510 C CA . PRO B 1 55 ? 7.504 -27.859 -13.992 1 96.06 55 PRO B CA 1
ATOM 2511 C C . PRO B 1 55 ? 6.43 -27.062 -14.727 1 96.06 55 PRO B C 1
ATOM 2513 O O . PRO B 1 55 ? 5.871 -27.531 -15.719 1 96.06 55 PRO B O 1
ATOM 2516 N N . PRO B 1 56 ? 6.121 -25.844 -14.211 1 95.25 56 PRO B N 1
ATOM 2517 C CA . PRO B 1 56 ? 5.148 -24.984 -14.906 1 95.25 56 PRO B CA 1
ATOM 2518 C C . PRO B 1 56 ? 5.68 -24.438 -16.219 1 95.25 56 PRO B C 1
ATOM 2520 O O . PRO B 1 56 ? 6.895 -24.391 -16.438 1 95.25 56 PRO B O 1
ATOM 2523 N N . ASP B 1 57 ? 4.77 -24.141 -17.062 1 94.19 57 ASP B N 1
ATOM 2524 C CA . ASP B 1 57 ? 5.086 -23.516 -18.344 1 94.19 57 ASP B CA 1
ATOM 2525 C C . ASP B 1 57 ? 4.676 -22.047 -18.359 1 94.19 57 ASP B C 1
ATOM 2527 O O . ASP B 1 57 ? 3.494 -21.719 -18.484 1 94.19 57 ASP B O 1
ATOM 2531 N N . TYR B 1 58 ? 5.676 -21.156 -18.328 1 95.88 58 TYR B N 1
ATOM 2532 C CA . TYR B 1 58 ? 5.395 -19.719 -18.25 1 95.88 58 TYR B CA 1
ATOM 2533 C C . TYR B 1 58 ? 5.656 -19.047 -19.594 1 95.88 58 TYR B C 1
ATOM 2535 O O . TYR B 1 58 ? 5.727 -17.828 -19.688 1 95.88 58 TYR B O 1
ATOM 2543 N N . ARG B 1 59 ? 5.777 -19.781 -20.688 1 95.88 59 ARG B N 1
ATOM 2544 C CA . ARG B 1 59 ? 6.145 -19.219 -21.984 1 95.88 59 ARG B CA 1
ATOM 2545 C C . ARG B 1 59 ? 5.145 -18.156 -22.438 1 95.88 59 ARG B C 1
ATOM 2547 O O . ARG B 1 59 ? 5.531 -17.094 -22.906 1 95.88 59 ARG B O 1
ATOM 2554 N N . VAL B 1 60 ? 3.881 -18.438 -22.266 1 96.38 60 VAL B N 1
ATOM 2555 C CA . VAL B 1 60 ? 2.857 -17.484 -22.703 1 96.38 60 VAL B CA 1
ATOM 2556 C C . VAL B 1 60 ? 2.916 -16.234 -21.844 1 96.38 60 VAL B C 1
ATOM 2558 O O . VAL B 1 60 ? 2.855 -15.109 -22.375 1 96.38 60 VAL B O 1
ATOM 2561 N N . THR B 1 61 ? 3.037 -16.375 -20.531 1 96.75 61 THR B N 1
ATOM 2562 C CA . THR B 1 61 ? 3.123 -15.25 -19.609 1 96.75 61 THR B CA 1
ATOM 2563 C C . THR B 1 61 ? 4.363 -14.406 -19.891 1 96.75 61 THR B C 1
ATOM 2565 O O . THR B 1 61 ? 4.301 -13.172 -19.875 1 96.75 61 THR B O 1
ATOM 2568 N N . ARG B 1 62 ? 5.469 -15.062 -20.188 1 97.31 62 ARG B N 1
ATOM 2569 C CA . ARG B 1 62 ? 6.703 -14.359 -20.516 1 97.31 62 ARG B CA 1
ATOM 2570 C C . ARG B 1 62 ? 6.562 -13.586 -21.828 1 97.31 62 ARG B C 1
ATOM 2572 O O . ARG B 1 62 ? 7.105 -12.484 -21.969 1 97.31 62 ARG B O 1
ATOM 2579 N N . GLN B 1 63 ? 5.91 -14.195 -22.766 1 97.5 63 GLN B N 1
ATOM 2580 C CA . GLN B 1 63 ? 5.664 -13.5 -24.031 1 97.5 63 GLN B CA 1
ATOM 2581 C C . GLN B 1 63 ? 4.781 -12.273 -23.812 1 97.5 63 GLN B C 1
ATOM 2583 O O . GLN B 1 63 ? 5.023 -11.219 -24.406 1 97.5 63 GLN B O 1
ATOM 2588 N N . MET B 1 64 ? 3.742 -12.391 -23.047 1 97.69 64 MET B N 1
ATOM 2589 C CA . MET B 1 64 ? 2.881 -11.266 -22.703 1 97.69 64 MET B CA 1
ATOM 2590 C C . MET B 1 64 ? 3.682 -10.148 -22.031 1 97.69 64 MET B C 1
ATOM 2592 O O . MET B 1 64 ? 3.521 -8.977 -22.359 1 97.69 64 MET B O 1
ATOM 2596 N N . TRP B 1 65 ? 4.465 -10.531 -21.078 1 97.94 65 TRP B N 1
ATOM 2597 C CA . TRP B 1 65 ? 5.367 -9.586 -20.422 1 97.94 65 TRP B CA 1
ATOM 2598 C C . TRP B 1 65 ? 6.223 -8.859 -21.453 1 97.94 65 TRP B C 1
ATOM 2600 O O . TRP B 1 65 ? 6.301 -7.629 -21.453 1 97.94 65 TRP B O 1
ATOM 2610 N N . ALA B 1 66 ? 6.824 -9.539 -22.344 1 97.06 66 ALA B N 1
ATOM 2611 C CA . ALA B 1 66 ? 7.746 -8.969 -23.328 1 97.06 66 ALA B CA 1
ATOM 2612 C C . ALA B 1 66 ? 7.027 -7.98 -24.25 1 97.06 66 ALA B C 1
ATOM 2614 O O . ALA B 1 66 ? 7.602 -6.965 -24.641 1 97.06 66 ALA B O 1
ATOM 2615 N N . THR B 1 67 ? 5.844 -8.211 -24.547 1 97.5 67 THR B N 1
ATOM 2616 C CA . THR B 1 67 ? 5.133 -7.434 -25.562 1 97.5 67 THR B CA 1
ATOM 2617 C C . THR B 1 67 ? 4.379 -6.277 -24.906 1 97.5 67 THR B C 1
ATOM 2619 O O . THR B 1 67 ? 4.152 -5.246 -25.547 1 97.5 67 THR B O 1
ATOM 2622 N N . GLU B 1 68 ? 4.004 -6.457 -23.562 1 98.19 68 GLU B N 1
ATOM 2623 C CA . GLU B 1 68 ? 3.049 -5.508 -23 1 98.19 68 GLU B CA 1
ATOM 2624 C C . GLU B 1 68 ? 3.668 -4.711 -21.859 1 98.19 68 GLU B C 1
ATOM 2626 O O . GLU B 1 68 ? 3.068 -3.754 -21.375 1 98.19 68 GLU B O 1
ATOM 2631 N N . ARG B 1 69 ? 4.867 -5.078 -21.406 1 97.69 69 ARG B N 1
ATOM 2632 C CA . ARG B 1 69 ? 5.5 -4.359 -20.312 1 97.69 69 ARG B CA 1
ATOM 2633 C C . ARG B 1 69 ? 5.672 -2.883 -20.641 1 97.69 69 ARG B C 1
ATOM 2635 O O . ARG B 1 69 ? 5.77 -2.514 -21.812 1 97.69 69 ARG B O 1
ATOM 2642 N N . GLN B 1 70 ? 5.652 -2.09 -19.625 1 97.19 70 GLN B N 1
ATOM 2643 C CA . GLN B 1 70 ? 5.797 -0.646 -19.781 1 97.19 70 GLN B CA 1
ATOM 2644 C C . GLN B 1 70 ? 7.246 -0.212 -19.578 1 97.19 70 GLN B C 1
ATOM 2646 O O . GLN B 1 70 ? 7.641 0.875 -20 1 97.19 70 GLN B O 1
ATOM 2651 N N . SER B 1 71 ? 7.98 -1.088 -18.922 1 96.81 71 SER B N 1
ATOM 2652 C CA . SER B 1 71 ? 9.367 -0.749 -18.594 1 96.81 71 SER B CA 1
ATOM 2653 C C . SER B 1 71 ? 10.344 -1.511 -19.484 1 96.81 71 SER B C 1
ATOM 2655 O O . SER B 1 71 ? 10.008 -2.574 -20.016 1 96.81 71 SER B O 1
ATOM 2657 N N . LYS B 1 72 ? 11.461 -0.849 -19.641 1 95.25 72 LYS B N 1
ATOM 2658 C CA . LYS B 1 72 ? 12.57 -1.504 -20.328 1 95.25 72 LYS B CA 1
ATOM 2659 C C . LYS B 1 72 ? 13.859 -1.374 -19.516 1 95.25 72 LYS B C 1
ATOM 2661 O O . LYS B 1 72 ? 14.43 -0.283 -19.406 1 95.25 72 LYS B O 1
ATOM 2666 N N . HIS B 1 73 ? 14.211 -2.463 -18.984 1 97 73 HIS B N 1
ATOM 2667 C CA . HIS B 1 73 ? 15.422 -2.482 -18.172 1 97 73 HIS B CA 1
ATOM 2668 C C . HIS B 1 73 ? 16.547 -3.211 -18.891 1 97 73 HIS B C 1
ATOM 2670 O O . HIS B 1 73 ? 16.328 -4.266 -19.5 1 97 73 HIS B O 1
ATOM 2676 N N . ALA B 1 74 ? 17.734 -2.664 -18.828 1 96 74 ALA B N 1
ATOM 2677 C CA . ALA B 1 74 ? 18.891 -3.291 -19.453 1 96 74 ALA B CA 1
ATOM 2678 C C . ALA B 1 74 ? 19.219 -4.633 -18.797 1 96 74 ALA B C 1
ATOM 2680 O O . ALA B 1 74 ? 19.109 -4.781 -17.578 1 96 74 ALA B O 1
ATOM 2681 N N . PRO B 1 75 ? 19.641 -5.586 -19.672 1 91.38 75 PRO B N 1
ATOM 2682 C CA . PRO B 1 75 ? 20.094 -6.844 -19.078 1 91.38 75 PRO B CA 1
ATOM 2683 C C . PRO B 1 75 ? 21.188 -6.645 -18.031 1 91.38 75 PRO B C 1
ATOM 2685 O O . PRO B 1 75 ? 22.094 -5.836 -18.219 1 91.38 75 PRO B O 1
ATOM 2688 N N . GLY B 1 76 ? 21 -7.23 -16.906 1 91.88 76 GLY B N 1
ATOM 2689 C CA . GLY B 1 76 ? 22.016 -7.148 -15.859 1 91.88 76 GLY B CA 1
ATOM 2690 C C . GLY B 1 76 ? 21.797 -5.98 -14.922 1 91.88 76 GLY B C 1
ATOM 2691 O O . GLY B 1 76 ? 22.5 -5.852 -13.914 1 91.88 76 GLY B O 1
ATOM 2692 N N . SER B 1 77 ? 20.891 -5.129 -15.273 1 96.38 77 SER B N 1
ATOM 2693 C CA . SER B 1 77 ? 20.562 -4.043 -14.352 1 96.38 77 SER B CA 1
ATOM 2694 C C . SER B 1 77 ? 19.953 -4.574 -13.062 1 96.38 77 SER B C 1
ATOM 2696 O O . SER B 1 77 ? 19.5 -5.719 -13.008 1 96.38 77 SER B O 1
ATOM 2698 N N . LEU B 1 78 ? 20.047 -3.789 -12.062 1 96.75 78 LEU B N 1
ATOM 2699 C CA . LEU B 1 78 ? 19.422 -4.164 -10.797 1 96.75 78 LEU B CA 1
ATOM 2700 C C . LEU B 1 78 ? 17.938 -4.449 -10.992 1 96.75 78 LEU B C 1
ATOM 2702 O O . LEU B 1 78 ? 17.406 -5.418 -10.438 1 96.75 78 LEU B O 1
ATOM 2706 N N . GLU B 1 79 ? 17.266 -3.627 -11.766 1 98.19 79 GLU B N 1
ATOM 2707 C CA . GLU B 1 79 ? 15.844 -3.814 -12.055 1 98.19 79 GLU B CA 1
ATOM 2708 C C . GLU B 1 79 ? 15.586 -5.18 -12.688 1 98.19 79 GLU B C 1
ATOM 2710 O O . GLU B 1 79 ? 14.68 -5.898 -12.273 1 98.19 79 GLU B O 1
ATOM 2715 N N . ALA B 1 80 ? 16.391 -5.473 -13.633 1 97.81 80 ALA B N 1
ATOM 2716 C CA . ALA B 1 80 ? 16.234 -6.75 -14.32 1 97.81 80 ALA B CA 1
ATOM 2717 C C . ALA B 1 80 ? 16.484 -7.918 -13.375 1 97.81 80 ALA B C 1
ATOM 2719 O O . ALA B 1 80 ? 15.766 -8.922 -13.406 1 97.81 80 ALA B O 1
ATOM 2720 N N . MET B 1 81 ? 17.438 -7.801 -12.547 1 97.94 81 MET B N 1
ATOM 2721 C CA . MET B 1 81 ? 17.797 -8.867 -11.617 1 97.94 81 MET B CA 1
ATOM 2722 C C . MET B 1 81 ? 16.703 -9.062 -10.562 1 97.94 81 MET B C 1
ATOM 2724 O O . MET B 1 81 ? 16.359 -10.203 -10.234 1 97.94 81 MET B O 1
ATOM 2728 N N . VAL B 1 82 ? 16.188 -7.984 -10.047 1 98.25 82 VAL B N 1
ATOM 2729 C CA . VAL B 1 82 ? 15.102 -8.047 -9.078 1 98.25 82 VAL B CA 1
ATOM 2730 C C . VAL B 1 82 ? 13.875 -8.688 -9.727 1 98.25 82 VAL B C 1
ATOM 2732 O O . VAL B 1 82 ? 13.211 -9.523 -9.117 1 98.25 82 VAL B O 1
ATOM 2735 N N . GLU B 1 83 ? 13.617 -8.312 -10.914 1 98.31 83 GLU B N 1
ATOM 2736 C CA . GLU B 1 83 ? 12.484 -8.875 -11.648 1 98.31 83 GLU B CA 1
ATOM 2737 C C . GLU B 1 83 ? 12.617 -10.391 -11.805 1 98.31 83 GLU B C 1
ATOM 2739 O O . GLU B 1 83 ? 11.664 -11.133 -11.578 1 98.31 83 GLU B O 1
ATOM 2744 N N . ASN B 1 84 ? 13.789 -10.812 -12.164 1 98.12 84 ASN B N 1
ATOM 2745 C CA . ASN B 1 84 ? 14.047 -12.25 -12.281 1 98.12 84 ASN B CA 1
ATOM 2746 C C . ASN B 1 84 ? 13.867 -12.961 -10.945 1 98.12 84 ASN B C 1
ATOM 2748 O O . ASN B 1 84 ? 13.258 -14.031 -10.883 1 98.12 84 ASN B O 1
ATOM 2752 N N . LEU B 1 85 ? 14.391 -12.406 -9.922 1 98.38 85 LEU B N 1
ATOM 2753 C CA . LEU B 1 85 ? 14.273 -12.992 -8.594 1 98.38 85 LEU B CA 1
ATOM 2754 C C . LEU B 1 85 ? 12.805 -13.195 -8.219 1 98.38 85 LEU B C 1
ATOM 2756 O O . LEU B 1 85 ? 12.414 -14.273 -7.77 1 98.38 85 LEU B O 1
ATOM 2760 N N . VAL B 1 86 ? 12 -12.172 -8.438 1 97.88 86 VAL B N 1
ATOM 2761 C CA . VAL B 1 86 ? 10.594 -12.227 -8.055 1 97.88 86 VAL B CA 1
ATOM 2762 C C . VAL B 1 86 ? 9.875 -13.273 -8.906 1 97.88 86 VAL B C 1
ATOM 2764 O O . VAL B 1 86 ? 9.055 -14.047 -8.398 1 97.88 86 VAL B O 1
ATOM 2767 N N . LYS B 1 87 ? 10.141 -13.305 -10.172 1 98 87 LYS B N 1
ATOM 2768 C CA . LYS B 1 87 ? 9.523 -14.289 -11.055 1 98 87 LYS B CA 1
ATOM 2769 C C . LYS B 1 87 ? 9.859 -15.711 -10.617 1 98 87 LYS B C 1
ATOM 2771 O O . LYS B 1 87 ? 8.992 -16.594 -10.609 1 98 87 LYS B O 1
ATOM 2776 N N . ASN B 1 88 ? 11.078 -15.898 -10.273 1 98.44 88 ASN B N 1
ATOM 2777 C CA . ASN B 1 88 ? 11.477 -17.219 -9.789 1 98.44 88 ASN B CA 1
ATOM 2778 C C . ASN B 1 88 ? 10.836 -17.531 -8.438 1 98.44 88 ASN B C 1
ATOM 2780 O O . ASN B 1 88 ? 10.406 -18.656 -8.195 1 98.44 88 ASN B O 1
ATOM 2784 N N . TRP B 1 89 ? 10.805 -16.578 -7.559 1 97.94 89 TRP B N 1
ATOM 2785 C CA . TRP B 1 89 ? 10.133 -16.766 -6.277 1 97.94 89 TRP B CA 1
ATOM 2786 C C . TRP B 1 89 ? 8.68 -17.188 -6.484 1 97.94 89 TRP B C 1
ATOM 2788 O O . TRP B 1 89 ? 8.195 -18.094 -5.816 1 97.94 89 TRP B O 1
ATOM 2798 N N . GLU B 1 90 ? 8 -16.516 -7.391 1 95.88 90 GLU B N 1
ATOM 2799 C CA . GLU B 1 90 ? 6.605 -16.828 -7.676 1 95.88 90 GLU B CA 1
ATOM 2800 C C . GLU B 1 90 ? 6.445 -18.25 -8.164 1 95.88 90 GLU B C 1
ATOM 2802 O O . GLU B 1 90 ? 5.496 -18.953 -7.789 1 95.88 90 GLU B O 1
ATOM 2807 N N . VAL B 1 91 ? 7.289 -18.688 -9.031 1 96.5 91 VAL B N 1
ATOM 2808 C CA . VAL B 1 91 ? 7.254 -20.047 -9.539 1 96.5 91 VAL B CA 1
ATOM 2809 C C . VAL B 1 91 ? 7.379 -21.031 -8.383 1 96.5 91 VAL B C 1
ATOM 2811 O O . VAL B 1 91 ? 6.613 -22 -8.289 1 96.5 91 VAL B O 1
ATOM 2814 N N . GLU B 1 92 ? 8.273 -20.797 -7.5 1 96.81 92 GLU B N 1
ATOM 2815 C CA . GLU B 1 92 ? 8.492 -21.703 -6.375 1 96.81 92 GLU B CA 1
ATOM 2816 C C . GLU B 1 92 ? 7.297 -21.703 -5.422 1 96.81 92 GLU B C 1
ATOM 2818 O O . GLU B 1 92 ? 6.789 -22.75 -5.051 1 96.81 92 GLU B O 1
ATOM 2823 N N . ALA B 1 93 ? 6.824 -20.594 -5.094 1 94.44 93 ALA B N 1
ATOM 2824 C CA . ALA B 1 93 ? 5.734 -20.438 -4.129 1 94.44 93 ALA B CA 1
ATOM 2825 C C . ALA B 1 93 ? 4.449 -21.078 -4.652 1 94.44 93 ALA B C 1
ATOM 2827 O O . ALA B 1 93 ? 3.654 -21.609 -3.875 1 94.44 93 ALA B O 1
ATOM 2828 N N . SER B 1 94 ? 4.305 -21.062 -5.934 1 93.44 94 SER B N 1
ATOM 2829 C CA . SER B 1 94 ? 3.047 -21.5 -6.523 1 93.44 94 SER B CA 1
ATOM 2830 C C . SER B 1 94 ? 3.115 -22.984 -6.918 1 93.44 94 SER B C 1
ATOM 2832 O O . SER B 1 94 ? 2.084 -23.641 -7.031 1 93.44 94 SER B O 1
ATOM 2834 N N . HIS B 1 95 ? 4.363 -23.531 -7.117 1 95.44 95 HIS B N 1
ATOM 2835 C CA . HIS B 1 95 ? 4.387 -24.828 -7.797 1 95.44 95 HIS B CA 1
ATOM 2836 C C . HIS B 1 95 ? 5.223 -25.828 -7.02 1 95.44 95 HIS B C 1
ATOM 2838 O O . HIS B 1 95 ? 5.133 -27.031 -7.266 1 95.44 95 HIS B O 1
ATOM 2844 N N . LYS B 1 96 ? 6.082 -25.375 -6.148 1 95 96 LYS B N 1
ATOM 2845 C CA . LYS B 1 96 ? 6.836 -26.312 -5.324 1 95 96 LYS B CA 1
ATOM 2846 C C . LYS B 1 96 ? 6.094 -26.625 -4.027 1 95 96 LYS B C 1
ATOM 2848 O O . LYS B 1 96 ? 5.484 -25.734 -3.426 1 95 96 LYS B O 1
ATOM 2853 N N . LEU B 1 97 ? 6.172 -27.828 -3.508 1 92.12 97 LEU B N 1
ATOM 2854 C CA . LEU B 1 97 ? 5.387 -28.297 -2.371 1 92.12 97 LEU B CA 1
ATOM 2855 C C . LEU B 1 97 ? 6.184 -28.172 -1.075 1 92.12 97 LEU B C 1
ATOM 2857 O O . LEU B 1 97 ? 5.605 -28.188 0.015 1 92.12 97 LEU B O 1
ATOM 2861 N N . ASP B 1 98 ? 7.477 -28.125 -1.23 1 93.88 98 ASP B N 1
ATOM 2862 C CA . ASP B 1 98 ? 8.359 -28.156 -0.068 1 93.88 98 ASP B CA 1
ATOM 2863 C C . ASP B 1 98 ? 9.211 -26.891 -0.004 1 93.88 98 ASP B C 1
ATOM 2865 O O . ASP B 1 98 ? 10.039 -26.641 -0.884 1 93.88 98 ASP B O 1
ATOM 2869 N N . VAL B 1 99 ? 9.07 -26.219 1.102 1 93 99 VAL B N 1
ATOM 2870 C CA . VAL B 1 99 ? 9.781 -24.953 1.274 1 93 99 VAL B CA 1
ATOM 2871 C C . VAL B 1 99 ? 11.289 -25.203 1.237 1 93 99 VAL B C 1
ATOM 2873 O O . VAL B 1 99 ? 12.055 -24.359 0.773 1 93 99 VAL B O 1
ATOM 2876 N N . ALA B 1 100 ? 11.68 -26.297 1.64 1 93.81 100 ALA B N 1
ATOM 2877 C CA . ALA B 1 100 ? 13.102 -26.625 1.666 1 93.81 100 ALA B CA 1
ATOM 2878 C C . ALA B 1 100 ? 13.688 -26.656 0.256 1 93.81 100 ALA B C 1
ATOM 2880 O O . ALA B 1 100 ? 14.906 -26.594 0.082 1 93.81 100 ALA B O 1
ATOM 2881 N N . GLU B 1 101 ? 12.789 -26.719 -0.687 1 95.44 101 GLU B N 1
ATOM 2882 C CA . GLU B 1 101 ? 13.227 -26.781 -2.076 1 95.44 101 GLU B CA 1
ATOM 2883 C C . GLU B 1 101 ? 13.219 -25.406 -2.721 1 95.44 101 GLU B C 1
ATOM 2885 O O . GLU B 1 101 ? 13.57 -25.25 -3.893 1 95.44 101 GLU B O 1
ATOM 2890 N N . TRP B 1 102 ? 12.828 -24.391 -1.973 1 96.88 102 TRP B N 1
ATOM 2891 C CA . TRP B 1 102 ? 12.898 -23.031 -2.484 1 96.88 102 TRP B CA 1
ATOM 2892 C C . TRP B 1 102 ? 14.336 -22.516 -2.479 1 96.88 102 TRP B C 1
ATOM 2894 O O . TRP B 1 102 ? 15.016 -22.562 -1.447 1 96.88 102 TRP B O 1
ATOM 2904 N N . ARG B 1 103 ? 14.734 -22.062 -3.564 1 97.94 103 ARG B N 1
ATOM 2905 C CA . ARG B 1 103 ? 16.094 -21.531 -3.693 1 97.94 103 ARG B CA 1
ATOM 2906 C C . ARG B 1 103 ? 16.125 -20.031 -3.463 1 97.94 103 ARG B C 1
ATOM 2908 O O . ARG B 1 103 ? 17.141 -19.484 -3.031 1 97.94 103 ARG B O 1
ATOM 2915 N N . THR B 1 104 ? 15.055 -19.344 -3.684 1 98.31 104 THR B N 1
ATOM 2916 C CA . THR B 1 104 ? 15.008 -17.891 -3.703 1 98.31 104 THR B CA 1
ATOM 2917 C C . THR B 1 104 ? 14.828 -17.344 -2.291 1 98.31 104 THR B C 1
ATOM 2919 O O . THR B 1 104 ? 14.898 -16.125 -2.08 1 98.31 104 THR B O 1
ATOM 2922 N N . VAL B 1 105 ? 14.594 -18.219 -1.309 1 98.06 105 VAL B N 1
ATOM 2923 C CA . VAL B 1 105 ? 14.344 -17.734 0.048 1 98.06 105 VAL B CA 1
ATOM 2924 C C . VAL B 1 105 ? 15.258 -18.469 1.029 1 98.06 105 VAL B C 1
ATOM 2926 O O . VAL B 1 105 ? 15.812 -19.516 0.704 1 98.06 105 VAL B O 1
ATOM 2929 N N . ASP B 1 106 ? 15.461 -17.859 2.182 1 97.06 106 ASP B N 1
ATOM 2930 C CA . ASP B 1 106 ? 15.977 -18.562 3.352 1 97.06 106 ASP B CA 1
ATOM 2931 C C . ASP B 1 106 ? 14.844 -19.234 4.129 1 97.06 106 ASP B C 1
ATOM 2933 O O . ASP B 1 106 ? 14.039 -18.547 4.77 1 97.06 106 ASP B O 1
ATOM 2937 N N . PRO B 1 107 ? 14.727 -20.5 4.074 1 93.06 107 PRO B N 1
ATOM 2938 C CA . PRO B 1 107 ? 13.547 -21.172 4.629 1 93.06 107 PRO B CA 1
ATOM 2939 C C . PRO B 1 107 ? 13.422 -20.984 6.141 1 93.06 107 PRO B C 1
ATOM 2941 O O . PRO B 1 107 ? 12.336 -21.141 6.699 1 93.06 107 PRO B O 1
ATOM 2944 N N . GLU B 1 108 ? 14.43 -20.625 6.828 1 93.75 108 GLU B N 1
ATOM 2945 C CA . GLU B 1 108 ? 14.406 -20.484 8.281 1 93.75 108 GLU B CA 1
ATOM 2946 C C . GLU B 1 108 ? 13.984 -19.078 8.688 1 93.75 108 GLU B C 1
ATOM 2948 O O . GLU B 1 108 ? 13.445 -18.875 9.773 1 93.75 108 GLU B O 1
ATOM 2953 N N . LYS B 1 109 ? 14.164 -18.188 7.781 1 96.56 109 LYS B N 1
ATOM 2954 C CA . LYS B 1 109 ? 13.969 -16.797 8.164 1 96.56 109 LYS B CA 1
ATOM 2955 C C . LYS B 1 109 ? 12.797 -16.172 7.402 1 96.56 109 LYS B C 1
ATOM 2957 O O . LYS B 1 109 ? 12.25 -15.148 7.82 1 96.56 109 LYS B O 1
ATOM 2962 N N . TYR B 1 110 ? 12.453 -16.812 6.41 1 97.19 110 TYR B N 1
ATOM 2963 C CA . TYR B 1 110 ? 11.508 -16.219 5.469 1 97.19 110 TYR B CA 1
ATOM 2964 C C . TYR B 1 110 ? 10.203 -15.852 6.16 1 97.19 110 TYR B C 1
ATOM 2966 O O . TYR B 1 110 ? 9.594 -16.703 6.828 1 97.19 110 TYR B O 1
ATOM 2974 N N . THR B 1 111 ? 9.812 -14.547 5.98 1 97.12 111 THR B N 1
ATOM 2975 C CA . THR B 1 111 ? 8.484 -14.086 6.367 1 97.12 111 THR B CA 1
ATOM 2976 C C . THR B 1 111 ? 7.863 -13.242 5.258 1 97.12 111 THR B C 1
ATOM 2978 O O . THR B 1 111 ? 8.578 -12.594 4.484 1 97.12 111 THR B O 1
ATOM 2981 N N . PHE B 1 112 ? 6.586 -13.375 5.23 1 95.88 112 PHE B N 1
ATOM 2982 C CA . PHE B 1 112 ? 5.816 -12.641 4.227 1 95.88 112 PHE B CA 1
ATOM 2983 C C . PHE B 1 112 ? 4.676 -11.867 4.879 1 95.88 112 PHE B C 1
ATOM 2985 O O . PHE B 1 112 ? 3.984 -12.391 5.754 1 95.88 112 PHE B O 1
ATOM 2992 N N . SER B 1 113 ? 4.551 -10.555 4.465 1 94.94 113 SER B N 1
ATOM 2993 C CA . SER B 1 113 ? 3.4 -9.781 4.922 1 94.94 113 SER B CA 1
ATOM 2994 C C . SER B 1 113 ? 2.875 -8.867 3.822 1 94.94 113 SER B C 1
ATOM 2996 O O . SER B 1 113 ? 3.615 -8.508 2.904 1 94.94 113 SER B O 1
ATOM 2998 N N . CYS B 1 114 ? 1.617 -8.578 3.959 1 93.19 114 CYS B N 1
ATOM 2999 C CA . CYS B 1 114 ? 0.958 -7.668 3.029 1 93.19 114 CYS B CA 1
ATOM 3000 C C . CYS B 1 114 ? 0.331 -6.492 3.771 1 93.19 114 CYS B C 1
ATOM 3002 O O . CYS B 1 114 ? -0.403 -6.688 4.742 1 93.19 114 CYS B O 1
ATOM 3004 N N . ASN B 1 115 ? 0.661 -5.312 3.324 1 93.38 115 ASN B N 1
ATOM 3005 C CA . ASN B 1 115 ? 0.088 -4.07 3.824 1 93.38 115 ASN B CA 1
ATOM 3006 C C . ASN B 1 115 ? 0.247 -3.947 5.336 1 93.38 115 ASN B C 1
ATOM 3008 O O . ASN B 1 115 ? -0.696 -3.574 6.039 1 93.38 115 ASN B O 1
ATOM 3012 N N . GLY B 1 116 ? 1.346 -4.406 5.836 1 89.88 116 GLY B N 1
ATOM 3013 C CA . GLY B 1 116 ? 1.655 -4.258 7.25 1 89.88 116 GLY B CA 1
ATOM 3014 C C . GLY B 1 116 ? 0.99 -5.305 8.117 1 89.88 116 GLY B C 1
ATOM 3015 O O . GLY B 1 116 ? 0.975 -5.184 9.344 1 89.88 116 GLY B O 1
ATOM 3016 N N . GLY B 1 117 ? 0.422 -6.281 7.582 1 88.88 117 GLY B N 1
ATOM 3017 C CA . GLY B 1 117 ? -0.236 -7.34 8.328 1 88.88 117 GLY B CA 1
ATOM 3018 C C . GLY B 1 117 ? 0.737 -8.258 9.047 1 88.88 117 GLY B C 1
ATOM 3019 O O . GLY B 1 117 ? 1.95 -8.047 9 1 88.88 117 GLY B O 1
ATOM 3020 N N . VAL B 1 118 ? 0.236 -9.234 9.656 1 88.75 118 VAL B N 1
ATOM 3021 C CA . VAL B 1 118 ? 1.028 -10.172 10.438 1 88.75 118 VAL B CA 1
ATOM 3022 C C . VAL B 1 118 ? 1.92 -10.992 9.516 1 88.75 118 VAL B C 1
ATOM 3024 O O . VAL B 1 118 ? 1.44 -11.594 8.547 1 88.75 118 VAL B O 1
ATOM 3027 N N . PRO B 1 119 ? 3.186 -10.961 9.789 1 93.69 119 PRO B N 1
ATOM 3028 C CA . PRO B 1 119 ? 4.078 -11.781 8.969 1 93.69 119 PRO B CA 1
ATOM 3029 C C . PRO B 1 119 ? 3.738 -13.273 9.031 1 93.69 119 PRO B C 1
ATOM 3031 O O . PRO B 1 119 ? 3.404 -13.789 10.102 1 93.69 119 PRO B O 1
ATOM 3034 N N . GLN B 1 120 ? 3.783 -13.867 7.891 1 92.69 120 GLN B N 1
ATOM 3035 C CA . GLN B 1 120 ? 3.545 -15.305 7.781 1 92.69 120 GLN B CA 1
ATOM 3036 C C . GLN B 1 120 ? 4.781 -16.031 7.254 1 92.69 120 GLN B C 1
ATOM 3038 O O . GLN B 1 120 ? 5.582 -15.445 6.523 1 92.69 120 GLN B O 1
ATOM 3043 N N . ASP B 1 121 ? 4.852 -17.281 7.598 1 92.56 121 ASP B N 1
ATOM 3044 C CA . ASP B 1 121 ? 5.992 -18.047 7.102 1 92.56 121 ASP B CA 1
ATOM 3045 C C . ASP B 1 121 ? 5.66 -18.719 5.773 1 92.56 121 ASP B C 1
ATOM 3047 O O . ASP B 1 121 ? 4.543 -18.594 5.266 1 92.56 121 ASP B O 1
ATOM 3051 N N . ALA B 1 122 ? 6.66 -19.375 5.246 1 91.94 122 ALA B N 1
ATOM 3052 C CA . ALA B 1 122 ? 6.523 -19.984 3.924 1 91.94 122 ALA B CA 1
ATOM 3053 C C . ALA B 1 122 ? 5.5 -21.125 3.945 1 91.94 122 ALA B C 1
ATOM 3055 O O . ALA B 1 122 ? 4.773 -21.328 2.973 1 91.94 122 ALA B O 1
ATOM 3056 N N . SER B 1 123 ? 5.406 -21.828 5.004 1 89.25 123 SER B N 1
ATOM 3057 C CA . SER B 1 123 ? 4.473 -22.953 5.109 1 89.25 123 SER B CA 1
ATOM 3058 C C . SER B 1 123 ? 3.025 -22.469 5.031 1 89.25 123 SER B C 1
ATOM 3060 O O . SER B 1 123 ? 2.174 -23.156 4.453 1 89.25 123 SER B O 1
ATOM 3062 N N . HIS B 1 124 ? 2.779 -21.359 5.633 1 87.88 124 HIS B N 1
ATOM 3063 C CA . HIS B 1 124 ? 1.441 -20.781 5.559 1 87.88 124 HIS B CA 1
ATOM 3064 C C . HIS B 1 124 ? 1.054 -20.469 4.117 1 87.88 124 HIS B C 1
ATOM 3066 O O . HIS B 1 124 ? -0.065 -20.766 3.691 1 87.88 124 HIS B O 1
ATOM 3072 N N . MET B 1 125 ? 1.979 -19.891 3.463 1 87.75 125 MET B N 1
ATOM 3073 C CA . MET B 1 125 ? 1.721 -19.547 2.064 1 87.75 125 MET B CA 1
ATOM 3074 C C . MET B 1 125 ? 1.442 -20.812 1.247 1 87.75 125 MET B C 1
ATOM 3076 O O . MET B 1 125 ? 0.561 -20.812 0.385 1 87.75 125 MET B O 1
ATOM 3080 N N . LEU B 1 126 ? 2.158 -21.859 1.478 1 88.62 126 LEU B N 1
ATOM 3081 C CA . LEU B 1 126 ? 1.975 -23.109 0.758 1 88.62 126 LEU B CA 1
ATOM 3082 C C . LEU B 1 126 ? 0.598 -23.703 1.041 1 88.62 126 LEU B C 1
ATOM 3084 O O . LEU B 1 126 ? 0.027 -24.391 0.19 1 88.62 126 LEU B O 1
ATOM 3088 N N . LYS B 1 127 ? 0.058 -23.359 2.148 1 86.81 127 LYS B N 1
ATOM 3089 C CA . LYS B 1 127 ? -1.235 -23.906 2.549 1 86.81 127 LYS B CA 1
ATOM 3090 C C . LYS B 1 127 ? -2.383 -23.109 1.931 1 86.81 127 LYS B C 1
ATOM 3092 O O . LYS B 1 127 ? -3.324 -23.703 1.384 1 86.81 127 LYS B O 1
ATOM 3097 N N . VAL B 1 128 ? -2.301 -21.828 1.931 1 85.38 128 VAL B N 1
ATOM 3098 C CA . VAL B 1 128 ? -3.457 -21.016 1.577 1 85.38 128 VAL B CA 1
ATOM 3099 C C . VAL B 1 128 ? -3.336 -20.547 0.129 1 85.38 128 VAL B C 1
ATOM 3101 O O . VAL B 1 128 ? -4.324 -20.141 -0.485 1 85.38 128 VAL B O 1
ATOM 3104 N N . GLY B 1 129 ? -2.109 -20.547 -0.37 1 86.44 129 GLY B N 1
ATOM 3105 C CA . GLY B 1 129 ? -1.856 -20.047 -1.708 1 86.44 129 GLY B CA 1
ATOM 3106 C C . GLY B 1 129 ? -1.439 -18.578 -1.721 1 86.44 129 GLY B C 1
ATOM 3107 O O . GLY B 1 129 ? -1.783 -17.828 -0.812 1 86.44 129 GLY B O 1
ATOM 3108 N N . THR B 1 130 ? -0.765 -18.203 -2.807 1 86.75 130 THR B N 1
ATOM 3109 C CA . THR B 1 130 ? -0.19 -16.859 -2.912 1 86.75 130 THR B CA 1
ATOM 3110 C C . THR B 1 130 ? -1.289 -15.805 -3.016 1 86.75 130 THR B C 1
ATOM 3112 O O . THR B 1 130 ? -1.175 -14.727 -2.439 1 86.75 130 THR B O 1
ATOM 3115 N N . TYR B 1 131 ? -2.367 -16.125 -3.686 1 89.44 131 TYR B N 1
ATOM 3116 C CA . TYR B 1 131 ? -3.463 -15.18 -3.816 1 89.44 131 TYR B CA 1
ATOM 3117 C C . TYR B 1 131 ? -4.098 -14.891 -2.461 1 89.44 131 TYR B C 1
ATOM 3119 O O . TYR B 1 131 ? -4.242 -13.727 -2.074 1 89.44 131 TYR B O 1
ATOM 3127 N N . SER B 1 132 ? -4.367 -15.93 -1.731 1 88.06 132 SER B N 1
ATOM 3128 C CA . SER B 1 132 ? -5.012 -15.789 -0.431 1 88.06 132 SER B CA 1
ATOM 3129 C C . SER B 1 132 ? -4.066 -15.164 0.592 1 88.06 132 SER B C 1
ATOM 3131 O O . SER B 1 132 ? -4.508 -14.648 1.619 1 88.06 132 SER B O 1
ATOM 3133 N N . ALA B 1 133 ? -2.836 -15.266 0.285 1 86.94 133 ALA B N 1
ATOM 3134 C CA . ALA B 1 133 ? -1.846 -14.656 1.166 1 86.94 133 ALA B CA 1
ATOM 3135 C C . ALA B 1 133 ? -1.822 -13.133 0.995 1 86.94 133 ALA B C 1
ATOM 3137 O O . ALA B 1 133 ? -1.432 -12.406 1.91 1 86.94 133 ALA B O 1
ATOM 3138 N N . VAL B 1 134 ? -2.285 -12.664 -0.15 1 88.44 134 VAL B N 1
ATOM 3139 C CA . VAL B 1 134 ? -2.068 -11.242 -0.402 1 88.44 134 VAL B CA 1
ATOM 3140 C C . VAL B 1 134 ? -3.412 -10.523 -0.478 1 88.44 134 VAL B C 1
ATOM 3142 O O . VAL B 1 134 ? -3.467 -9.289 -0.413 1 88.44 134 VAL B O 1
ATOM 3145 N N . ILE B 1 135 ? -4.48 -11.188 -0.662 1 88.31 135 ILE B N 1
ATOM 3146 C CA . ILE B 1 135 ? -5.789 -10.547 -0.796 1 88.31 135 ILE B CA 1
ATOM 3147 C C . ILE B 1 135 ? -6.547 -10.648 0.526 1 88.31 135 ILE B C 1
ATOM 3149 O O . ILE B 1 135 ? -6.766 -11.742 1.043 1 88.31 135 ILE B O 1
ATOM 3153 N N . ALA B 1 136 ? -6.914 -9.562 1.041 1 83.31 136 ALA B N 1
ATOM 3154 C CA . ALA B 1 136 ? -7.699 -9.508 2.271 1 83.31 136 ALA B CA 1
ATOM 3155 C C . ALA B 1 136 ? -9.164 -9.844 2.004 1 83.31 136 ALA B C 1
ATOM 3157 O O . ALA B 1 136 ? -9.656 -9.648 0.894 1 83.31 136 ALA B O 1
ATOM 3158 N N . PRO B 1 137 ? -9.844 -10.336 3.02 1 86.81 137 PRO B N 1
ATOM 3159 C CA . PRO B 1 137 ? -11.273 -10.609 2.852 1 86.81 137 PRO B CA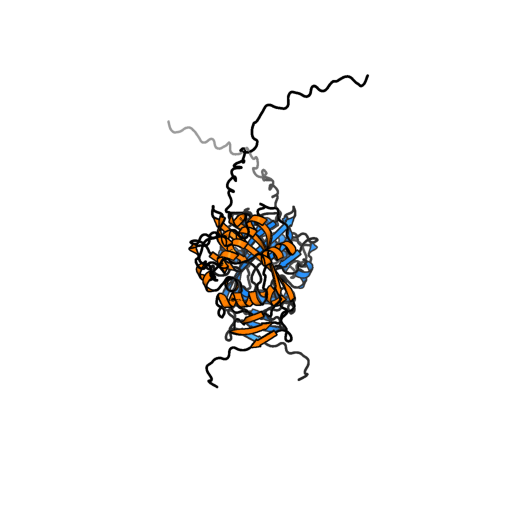 1
ATOM 3160 C C . PRO B 1 137 ? -12.062 -9.375 2.428 1 86.81 137 PRO B C 1
ATOM 3162 O O . PRO B 1 137 ? -11.797 -8.273 2.91 1 86.81 137 PRO B O 1
ATOM 3165 N N . ASN B 1 138 ? -12.992 -9.562 1.53 1 86.62 138 ASN B N 1
ATOM 3166 C CA . ASN B 1 138 ? -13.836 -8.477 1.057 1 86.62 138 ASN B CA 1
ATOM 3167 C C . ASN B 1 138 ? -15.141 -9.008 0.463 1 86.62 138 ASN B C 1
ATOM 3169 O O . ASN B 1 138 ? -15.445 -10.195 0.58 1 86.62 138 ASN B O 1
ATOM 3173 N N . LYS B 1 139 ? -15.867 -8.148 -0.099 1 87.69 139 LYS B N 1
ATOM 3174 C CA . LYS B 1 139 ? -17.203 -8.523 -0.577 1 87.69 139 LYS B CA 1
ATOM 3175 C C . LYS B 1 139 ? -17.109 -9.398 -1.821 1 87.69 139 LYS B C 1
ATOM 3177 O O . LYS B 1 139 ? -18.109 -9.961 -2.266 1 87.69 139 LYS B O 1
ATOM 3182 N N . TYR B 1 140 ? -15.891 -9.609 -2.365 1 92.38 140 TYR B N 1
ATOM 3183 C CA . TYR B 1 140 ? -15.75 -10.414 -3.574 1 92.38 140 TYR B CA 1
ATOM 3184 C C . TYR B 1 140 ? -14.961 -11.688 -3.291 1 92.38 140 TYR B C 1
ATOM 3186 O O . TYR B 1 140 ? -15.125 -12.688 -3.988 1 92.38 140 TYR B O 1
ATOM 3194 N N . TYR B 1 141 ? -14.156 -11.641 -2.326 1 93.19 141 TYR B N 1
ATOM 3195 C CA . TYR B 1 141 ? -13.219 -12.734 -2.104 1 93.19 141 TYR B CA 1
ATOM 3196 C C . TYR B 1 141 ? -13.016 -12.984 -0.614 1 93.19 141 TYR B C 1
ATOM 3198 O O . TYR B 1 141 ? -12.812 -12.047 0.158 1 93.19 141 TYR B O 1
ATOM 3206 N N . GLY B 1 142 ? -13.078 -14.219 -0.263 1 91.81 142 GLY B N 1
ATOM 3207 C CA . GLY B 1 142 ? -12.812 -14.656 1.1 1 91.81 142 GLY B CA 1
ATOM 3208 C C . GLY B 1 142 ? -11.742 -15.727 1.187 1 91.81 142 GLY B C 1
ATOM 3209 O O . GLY B 1 142 ? -12.023 -16.906 0.969 1 91.81 142 GLY B O 1
ATOM 3210 N N . PRO B 1 143 ? -10.602 -15.336 1.605 1 88.62 143 PRO B N 1
ATOM 3211 C CA . PRO B 1 143 ? -9.508 -16.312 1.66 1 88.62 143 PRO B CA 1
ATOM 3212 C C . PRO B 1 143 ? -9.828 -17.516 2.545 1 88.62 143 PRO B C 1
ATOM 3214 O O . PRO B 1 143 ? -9.344 -18.609 2.295 1 88.62 143 PRO B O 1
ATOM 3217 N N . SER B 1 144 ? -10.633 -17.344 3.525 1 88.62 144 SER B N 1
ATOM 3218 C CA . SER B 1 144 ? -10.945 -18.422 4.465 1 88.62 144 SER B CA 1
ATOM 3219 C C . SER B 1 144 ? -11.797 -19.5 3.805 1 88.62 144 SER B C 1
ATOM 3221 O O . SER B 1 144 ? -11.922 -20.609 4.332 1 88.62 144 SER B O 1
ATOM 3223 N N . PHE B 1 145 ? -12.336 -19.172 2.721 1 88.12 145 PHE B N 1
ATOM 3224 C CA . PHE B 1 145 ? -13.203 -20.125 2.037 1 88.12 145 PHE B CA 1
ATOM 3225 C C . PHE B 1 145 ? -12.523 -20.703 0.799 1 88.12 145 PHE B C 1
ATOM 3227 O O . PHE B 1 145 ? -13.172 -21.328 -0.039 1 88.12 145 PHE B O 1
ATOM 3234 N N . SER B 1 146 ? -11.266 -20.391 0.676 1 83.06 146 SER B N 1
ATOM 3235 C CA . SER B 1 146 ? -10.508 -20.844 -0.487 1 83.06 146 SER B CA 1
ATOM 3236 C C . SER B 1 146 ? -9.188 -21.484 -0.072 1 83.06 146 SER B C 1
ATOM 3238 O O . SER B 1 146 ? -8.367 -20.859 0.596 1 83.06 146 SER B O 1
ATOM 3240 N N . GLU B 1 147 ? -9.086 -22.719 -0.406 1 83.5 147 GLU B N 1
ATOM 3241 C CA . GLU B 1 147 ? -7.77 -23.328 -0.237 1 83.5 147 GLU B CA 1
ATOM 3242 C C . GLU B 1 147 ? -6.883 -23.062 -1.451 1 83.5 147 GLU B C 1
ATOM 3244 O O . GLU B 1 147 ? -7.297 -22.391 -2.396 1 83.5 147 GLU B O 1
ATOM 3249 N N . PHE B 1 148 ? -5.699 -23.656 -1.387 1 87.06 148 PHE B N 1
ATOM 3250 C CA . PHE B 1 148 ? -4.68 -23.344 -2.381 1 87.06 148 PHE B CA 1
ATOM 3251 C C . PHE B 1 148 ? -5.223 -23.531 -3.793 1 87.06 148 PHE B C 1
ATOM 3253 O O . PHE B 1 148 ? -5.254 -22.594 -4.586 1 87.06 148 PHE B O 1
ATOM 3260 N N . ASP B 1 149 ? -5.746 -24.703 -4.113 1 87.62 149 ASP B N 1
ATOM 3261 C CA . ASP B 1 149 ? -6.172 -25.016 -5.473 1 87.62 149 ASP B CA 1
ATOM 3262 C C . ASP B 1 149 ? -7.352 -24.156 -5.902 1 87.62 149 ASP B C 1
ATOM 3264 O O . ASP B 1 149 ? -7.406 -23.688 -7.039 1 87.62 149 ASP B O 1
ATOM 3268 N N . GLU B 1 150 ? -8.234 -23.906 -5.016 1 86.44 150 GLU B N 1
ATOM 3269 C CA . GLU B 1 150 ? -9.414 -23.109 -5.32 1 86.44 150 GLU B CA 1
ATOM 3270 C C . GLU B 1 150 ? -9.031 -21.656 -5.598 1 86.44 150 GLU B C 1
ATOM 3272 O O . GLU B 1 150 ? -9.562 -21.031 -6.523 1 86.44 150 GLU B O 1
ATOM 3277 N N . SER B 1 151 ? -8.164 -21.203 -4.762 1 88.44 151 SER B N 1
ATOM 3278 C CA . SER B 1 151 ? -7.738 -19.828 -4.93 1 88.44 151 SER B CA 1
ATOM 3279 C C . SER B 1 151 ? -7.074 -19.609 -6.285 1 88.44 151 SER B C 1
ATOM 3281 O O . SER B 1 151 ? -7.371 -18.641 -6.984 1 88.44 151 SER B O 1
ATOM 3283 N N . HIS B 1 152 ? -6.238 -20.484 -6.645 1 89.75 152 HIS B N 1
ATOM 3284 C CA . HIS B 1 152 ? -5.547 -20.375 -7.926 1 89.75 152 HIS B CA 1
ATOM 3285 C C . HIS B 1 152 ? -6.508 -20.578 -9.094 1 89.75 152 HIS B C 1
ATOM 3287 O O . HIS B 1 152 ? -6.414 -19.875 -10.109 1 89.75 152 HIS B O 1
ATOM 3293 N N . LYS B 1 153 ? -7.387 -21.469 -8.953 1 91.06 153 LYS B N 1
ATOM 3294 C CA . LYS B 1 153 ? -8.359 -21.734 -10.008 1 91.06 153 LYS B CA 1
ATOM 3295 C C . LYS B 1 153 ? -9.211 -20.5 -10.289 1 91.06 153 LYS B C 1
ATOM 3297 O O . LYS B 1 153 ? -9.445 -20.141 -11.445 1 91.06 153 LYS B O 1
ATOM 3302 N N . VAL B 1 154 ? -9.641 -19.844 -9.273 1 93 154 VAL B N 1
ATOM 3303 C CA . VAL B 1 154 ? -10.492 -18.656 -9.375 1 93 154 VAL B CA 1
ATOM 3304 C C . VAL B 1 154 ? -9.812 -17.609 -10.266 1 93 154 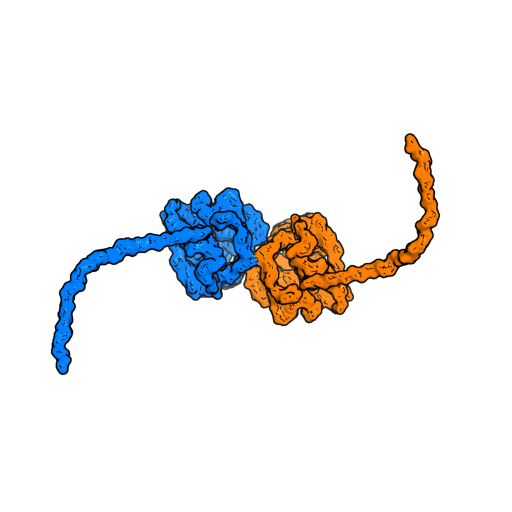VAL B C 1
ATOM 3306 O O . VAL B 1 154 ? -10.406 -17.141 -11.234 1 93 154 VAL B O 1
ATOM 3309 N N . PHE B 1 155 ? -8.625 -17.375 -10.031 1 94.31 155 PHE B N 1
ATOM 3310 C CA . PHE B 1 155 ? -7.957 -16.266 -10.711 1 94.31 155 PHE B CA 1
ATOM 3311 C C . PHE B 1 155 ? -7.402 -16.719 -12.055 1 94.31 155 PHE B C 1
ATOM 3313 O O . PHE B 1 155 ? -7.402 -15.945 -13.023 1 94.31 155 PHE B O 1
ATOM 3320 N N . ARG B 1 156 ? -6.957 -17.922 -12.133 1 93.06 156 ARG B N 1
ATOM 3321 C CA . ARG B 1 156 ? -6.469 -18.438 -13.398 1 93.06 156 ARG B CA 1
ATOM 3322 C C . ARG B 1 156 ? -7.59 -18.531 -14.43 1 93.06 156 ARG B C 1
ATOM 3324 O O . ARG B 1 156 ? -7.379 -18.25 -15.609 1 93.06 156 ARG B O 1
ATOM 3331 N N . ASP B 1 157 ? -8.742 -18.984 -13.969 1 95.69 157 ASP B N 1
ATOM 3332 C CA . ASP B 1 157 ? -9.883 -19.062 -14.875 1 95.69 157 ASP B CA 1
ATOM 3333 C C . ASP B 1 157 ? -10.305 -17.688 -15.367 1 95.69 157 ASP B C 1
ATOM 3335 O O . ASP B 1 157 ? -10.711 -17.531 -16.516 1 95.69 157 ASP B O 1
ATOM 3339 N N . MET B 1 158 ? -10.148 -16.75 -14.547 1 96.62 158 MET B N 1
ATOM 3340 C CA . MET B 1 158 ? -10.523 -15.383 -14.891 1 96.62 158 MET B CA 1
ATOM 3341 C C . MET B 1 158 ? -9.461 -14.734 -15.773 1 96.62 158 MET B C 1
ATOM 3343 O O . MET B 1 158 ? -9.789 -14.102 -16.781 1 96.62 158 MET B O 1
ATOM 3347 N N . MET B 1 159 ? -8.266 -14.891 -15.375 1 96.81 159 MET B N 1
ATOM 3348 C CA . MET B 1 159 ? -7.086 -14.352 -16.047 1 96.81 159 MET B CA 1
ATOM 3349 C C . MET B 1 159 ? -6.066 -15.453 -16.312 1 96.81 159 MET B C 1
ATOM 3351 O O . MET B 1 159 ? -5.152 -15.672 -15.516 1 96.81 159 MET B O 1
ATOM 3355 N N . PRO B 1 160 ? -6.07 -16.016 -17.469 1 95.19 160 PRO B N 1
ATOM 3356 C CA . PRO B 1 160 ? -5.219 -17.172 -17.719 1 95.19 160 PRO B CA 1
ATOM 3357 C C . PRO B 1 160 ? -3.73 -16.859 -17.625 1 95.19 160 PRO B C 1
ATOM 3359 O O . PRO B 1 160 ? -2.912 -17.75 -17.406 1 95.19 160 PRO B O 1
ATOM 3362 N N . ASN B 1 161 ? -3.441 -15.578 -17.891 1 95.62 161 ASN B N 1
ATOM 3363 C CA . ASN B 1 161 ? -2.066 -15.102 -17.766 1 95.62 161 ASN B CA 1
ATOM 3364 C C . ASN B 1 161 ? -1.987 -13.82 -16.938 1 95.62 161 ASN B C 1
ATOM 3366 O O . ASN B 1 161 ? -2.783 -12.898 -17.141 1 95.62 161 ASN B O 1
ATOM 3370 N N . PHE B 1 162 ? -1.118 -13.82 -16.062 1 96.19 162 PHE B N 1
ATOM 3371 C CA . PHE B 1 162 ? -0.909 -12.695 -15.156 1 96.19 162 PHE B CA 1
ATOM 3372 C C . PHE B 1 162 ? 0.559 -12.281 -15.141 1 96.19 162 PHE B C 1
ATOM 3374 O O . PHE B 1 162 ? 1.353 -12.836 -14.375 1 96.19 162 PHE B O 1
ATOM 3381 N N . ALA B 1 163 ? 0.883 -11.234 -15.922 1 98 163 ALA B N 1
ATOM 3382 C CA . ALA B 1 163 ? 2.273 -10.82 -16.094 1 98 163 ALA B CA 1
ATOM 3383 C C . ALA B 1 163 ? 2.691 -9.82 -15.031 1 98 163 ALA B C 1
ATOM 3385 O O . ALA B 1 163 ? 1.842 -9.18 -14.406 1 98 163 ALA B O 1
ATOM 3386 N N . TRP B 1 164 ? 3.967 -9.836 -14.797 1 98.12 164 TRP B N 1
ATOM 3387 C CA . TRP B 1 164 ? 4.523 -9.016 -13.727 1 98.12 164 TRP B CA 1
ATOM 3388 C C . TRP B 1 164 ? 5.812 -8.336 -14.172 1 98.12 164 TRP B C 1
ATOM 3390 O O . TRP B 1 164 ? 6.652 -8.953 -14.828 1 98.12 164 TRP B O 1
ATOM 3400 N N . GLU B 1 165 ? 5.988 -6.984 -13.789 1 98.69 165 GLU B N 1
ATOM 3401 C CA . GLU B 1 165 ? 7.223 -6.281 -14.117 1 98.69 165 GLU B CA 1
ATOM 3402 C C . GLU B 1 165 ? 7.645 -5.344 -12.984 1 98.69 165 GLU B C 1
ATOM 3404 O O . GLU B 1 165 ? 6.809 -4.914 -12.188 1 98.69 165 GLU B O 1
ATOM 3409 N N . VAL B 1 166 ? 8.906 -5.152 -12.945 1 98.62 166 VAL B N 1
ATOM 3410 C CA . VAL B 1 166 ? 9.453 -4.078 -12.117 1 98.62 166 VAL B CA 1
ATOM 3411 C C . VAL B 1 166 ? 9.367 -2.752 -12.875 1 98.62 166 VAL B C 1
ATOM 3413 O O . VAL B 1 166 ? 9.766 -2.666 -14.039 1 98.62 166 VAL B O 1
ATOM 3416 N N . LEU B 1 167 ? 8.812 -1.782 -12.242 1 98.31 167 LEU B N 1
ATOM 3417 C CA . LEU B 1 167 ? 8.773 -0.448 -12.828 1 98.31 167 LEU B CA 1
ATOM 3418 C C . LEU B 1 167 ? 10.016 0.354 -12.438 1 98.31 167 LEU B C 1
ATOM 3420 O O . LEU B 1 167 ? 10.625 1.014 -13.281 1 98.31 167 LEU B O 1
ATOM 3424 N N . GLU B 1 168 ? 10.359 0.333 -11.188 1 97.62 168 GLU B N 1
ATOM 3425 C CA . GLU B 1 168 ? 11.492 1.072 -10.641 1 97.62 168 GLU B CA 1
ATOM 3426 C C . GLU B 1 168 ? 12.07 0.373 -9.414 1 97.62 168 GLU B C 1
ATOM 3428 O O . GLU B 1 168 ? 11.328 -0.23 -8.633 1 97.62 168 GLU B O 1
ATOM 3433 N N . VAL B 1 169 ? 13.375 0.398 -9.281 1 98.25 169 VAL B N 1
ATOM 3434 C CA . VAL B 1 169 ? 14.047 -0.033 -8.062 1 98.25 169 VAL B CA 1
ATOM 3435 C C . VAL B 1 169 ? 14.617 1.18 -7.324 1 98.25 169 VAL B C 1
ATOM 3437 O O . VAL B 1 169 ? 15.391 1.95 -7.895 1 98.25 169 VAL B O 1
ATOM 3440 N N . TYR B 1 170 ? 14.219 1.337 -6.078 1 97.94 170 TYR B N 1
ATOM 3441 C CA . TYR B 1 170 ? 14.586 2.523 -5.316 1 97.94 170 TYR B CA 1
ATOM 3442 C C . TYR B 1 170 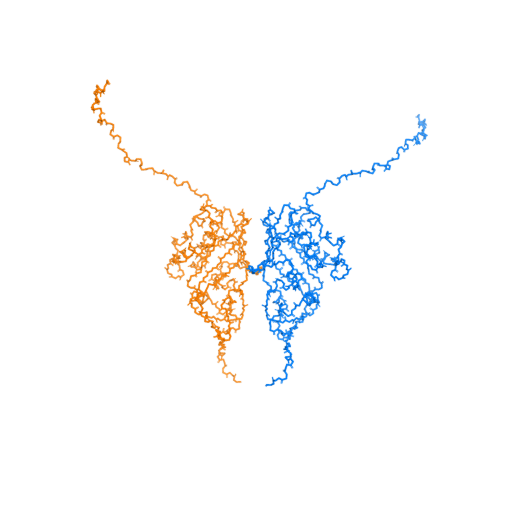? 15.812 2.26 -4.457 1 97.94 170 TYR B C 1
ATOM 3444 O O . TYR B 1 170 ? 16.531 3.191 -4.086 1 97.94 170 TYR B O 1
ATOM 3452 N N . SER B 1 171 ? 15.938 1.002 -4.07 1 96.56 171 SER 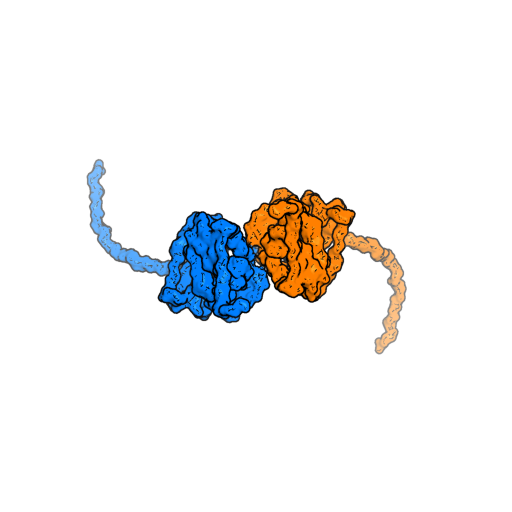B N 1
ATOM 3453 C CA . SER B 1 171 ? 17.062 0.561 -3.256 1 96.56 171 SER B CA 1
ATOM 3454 C C . SER B 1 171 ? 17.484 -0.866 -3.605 1 96.56 171 SER B C 1
ATOM 3456 O O . SER B 1 171 ? 16.641 -1.687 -3.977 1 96.56 171 SER B O 1
ATOM 3458 N N . GLY B 1 172 ? 18.797 -1.127 -3.479 1 95 172 GLY B N 1
ATOM 3459 C CA . GLY B 1 172 ? 19.328 -2.461 -3.732 1 95 172 GLY B CA 1
ATOM 3460 C C . GLY B 1 172 ? 19.625 -3.234 -2.463 1 95 172 GLY B C 1
ATOM 3461 O O . GLY B 1 172 ? 19.375 -2.744 -1.357 1 95 172 GLY B O 1
ATOM 3462 N N . PRO B 1 173 ? 20.141 -4.453 -2.627 1 95.81 173 PRO B N 1
ATOM 3463 C CA . PRO B 1 173 ? 20.484 -5.273 -1.463 1 95.81 173 PRO B CA 1
ATOM 3464 C C . PRO B 1 173 ? 21.344 -4.531 -0.448 1 95.81 173 PRO B C 1
ATOM 3466 O O . PRO B 1 173 ? 22.156 -3.676 -0.827 1 95.81 173 PRO B O 1
ATOM 3469 N N . PRO B 1 174 ? 21.125 -4.836 0.844 1 97.62 174 PRO B N 1
ATOM 3470 C CA . PRO B 1 174 ? 20.391 -5.965 1.412 1 97.62 174 PRO B CA 1
ATOM 3471 C C . PRO B 1 174 ? 18.891 -5.672 1.568 1 97.62 174 PRO B C 1
ATOM 3473 O O . PRO B 1 174 ? 18.109 -6.578 1.861 1 97.62 174 PRO B O 1
ATOM 3476 N N . VAL B 1 175 ? 18.469 -4.43 1.481 1 98.38 175 VAL B N 1
ATOM 3477 C CA . VAL B 1 175 ? 17.062 -4.098 1.502 1 98.38 175 VAL B CA 1
ATOM 3478 C C . VAL B 1 175 ? 16.625 -3.562 0.136 1 98.38 175 VAL B C 1
ATOM 3480 O O . VAL B 1 175 ? 16.891 -2.404 -0.193 1 98.38 175 VAL B O 1
ATOM 3483 N N . VAL B 1 176 ? 15.953 -4.379 -0.562 1 98.38 176 VAL B N 1
ATOM 3484 C CA . VAL B 1 176 ? 15.523 -4.051 -1.917 1 98.38 176 VAL B CA 1
ATOM 3485 C C . VAL B 1 176 ? 14.109 -3.471 -1.883 1 98.38 176 VAL B C 1
ATOM 3487 O O . VAL B 1 176 ? 13.195 -4.078 -1.321 1 98.38 176 VAL B O 1
ATOM 3490 N N . VAL B 1 177 ? 13.93 -2.305 -2.422 1 98.69 177 VAL B N 1
ATOM 3491 C CA . VAL B 1 177 ? 12.609 -1.688 -2.553 1 98.69 177 VAL B CA 1
ATOM 3492 C C . VAL B 1 177 ? 12.312 -1.423 -4.023 1 98.69 177 VAL B C 1
ATOM 3494 O O . VAL B 1 177 ? 13.109 -0.8 -4.727 1 98.69 177 VAL B O 1
ATOM 3497 N N . CYS B 1 178 ? 11.172 -1.906 -4.469 1 98.56 178 CYS B N 1
ATOM 3498 C CA . CYS B 1 178 ? 10.844 -1.707 -5.875 1 98.56 178 CYS B CA 1
ATOM 3499 C C . CYS B 1 178 ? 9.344 -1.484 -6.062 1 98.56 178 CYS B C 1
ATOM 3501 O O . CYS B 1 178 ? 8.547 -1.921 -5.238 1 98.56 178 CYS B O 1
ATOM 3503 N N . LYS B 1 179 ? 9.07 -0.79 -7.043 1 98.31 179 LYS B N 1
ATOM 3504 C CA . LYS B 1 179 ? 7.711 -0.642 -7.543 1 98.31 179 LYS B CA 1
ATOM 3505 C C . LYS B 1 179 ? 7.434 -1.62 -8.68 1 98.31 179 LYS B C 1
ATOM 3507 O O . LYS B 1 179 ? 8.297 -1.856 -9.531 1 98.31 179 LYS B O 1
ATOM 3512 N N . TRP B 1 180 ? 6.238 -2.162 -8.695 1 98.44 180 TRP B N 1
ATOM 3513 C CA . TRP B 1 180 ? 5.934 -3.193 -9.688 1 98.44 180 TRP B CA 1
ATOM 3514 C C . TRP B 1 180 ? 4.535 -3 -10.266 1 98.44 180 TRP B C 1
ATOM 3516 O O . TRP B 1 180 ? 3.746 -2.209 -9.742 1 98.44 180 TRP B O 1
ATOM 3526 N N . ARG B 1 181 ? 4.32 -3.656 -11.359 1 98.19 181 ARG B N 1
ATOM 3527 C CA . ARG B 1 181 ? 3.049 -3.746 -12.078 1 98.19 181 ARG B CA 1
ATOM 3528 C C . ARG B 1 181 ? 2.693 -5.199 -12.375 1 98.19 181 ARG B C 1
ATOM 3530 O O . ARG B 1 181 ? 3.547 -5.977 -12.812 1 98.19 181 ARG B O 1
ATOM 3537 N N . HIS B 1 182 ? 1.492 -5.574 -12.023 1 97.62 182 HIS B N 1
ATOM 3538 C CA . HIS B 1 182 ? 0.89 -6.863 -12.336 1 97.62 182 HIS B CA 1
ATOM 3539 C C . HIS B 1 182 ? -0.349 -6.695 -13.211 1 97.62 182 HIS B C 1
ATOM 3541 O O . HIS B 1 182 ? -1.229 -5.887 -12.898 1 97.62 182 HIS B O 1
ATOM 3547 N N . TRP B 1 183 ? -0.377 -7.43 -14.305 1 98.12 183 TRP B N 1
ATOM 3548 C CA . TRP B 1 183 ? -1.542 -7.211 -15.156 1 98.12 183 TRP B CA 1
ATOM 3549 C C . TRP B 1 183 ? -1.939 -8.492 -15.875 1 98.12 183 TRP B C 1
ATOM 3551 O O . TRP B 1 183 ? -1.122 -9.406 -16.031 1 98.12 183 TRP B O 1
ATOM 3561 N N . GLY B 1 184 ? -3.158 -8.594 -16.203 1 98.06 184 GLY B N 1
ATOM 3562 C CA . GLY B 1 184 ? -3.764 -9.672 -16.969 1 98.06 184 GLY B CA 1
ATOM 3563 C C . GLY B 1 184 ? -5.082 -9.281 -17.609 1 98.06 184 GLY B C 1
ATOM 3564 O O . GLY B 1 184 ? -5.695 -8.281 -17.234 1 98.06 184 GLY B O 1
ATOM 3565 N N . TRP B 1 185 ? -5.426 -10.039 -18.609 1 98.19 185 TRP B N 1
ATOM 3566 C CA . TRP B 1 185 ? -6.684 -9.781 -19.312 1 98.19 185 TRP B CA 1
ATOM 3567 C C . TRP B 1 185 ? -7.812 -10.609 -18.703 1 98.19 185 TRP B C 1
ATOM 3569 O O . TRP B 1 185 ? -7.668 -11.82 -18.516 1 98.19 185 TRP B O 1
ATOM 3579 N N . MET B 1 186 ? -8.914 -9.945 -18.375 1 98.31 186 MET B N 1
ATOM 3580 C CA . MET B 1 186 ? -10.07 -10.656 -17.844 1 98.31 186 MET B CA 1
ATOM 3581 C C . MET B 1 186 ? -10.82 -11.398 -18.953 1 98.31 186 MET B C 1
ATOM 3583 O O . MET B 1 186 ? -11.875 -10.945 -19.391 1 98.31 186 MET B O 1
ATOM 3587 N N . LYS B 1 187 ? -10.406 -12.586 -19.234 1 98.06 187 LYS B N 1
ATOM 3588 C CA . LYS B 1 187 ? -10.938 -13.359 -20.359 1 98.06 187 LYS B CA 1
ATOM 3589 C C . LYS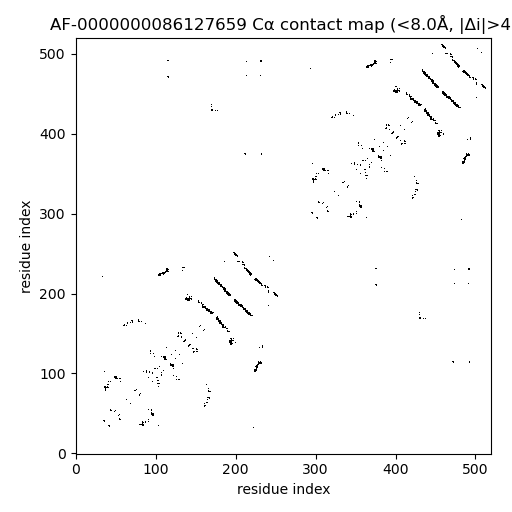 B 1 187 ? -12.07 -14.281 -19.906 1 98.06 187 LYS B C 1
ATOM 3591 O O . LYS B 1 187 ? -12.93 -14.648 -20.703 1 98.06 187 LYS B O 1
ATOM 3596 N N . GLY B 1 188 ? -12.07 -14.672 -18.656 1 98.31 188 GLY B N 1
ATOM 3597 C CA . GLY B 1 188 ? -13.117 -15.492 -18.078 1 98.31 188 GLY B CA 1
ATOM 3598 C C . GLY B 1 188 ? -13.859 -14.805 -16.953 1 98.31 188 GLY B C 1
ATOM 3599 O O . GLY B 1 188 ? -13.391 -13.789 -16.422 1 98.31 188 GLY B O 1
ATOM 3600 N N . ASP B 1 189 ? -14.945 -15.383 -16.625 1 98.44 189 ASP B N 1
ATOM 3601 C CA . ASP B 1 189 ? -15.719 -14.867 -15.492 1 98.44 189 ASP B CA 1
ATOM 3602 C C . ASP B 1 189 ? -14.984 -15.078 -14.172 1 98.44 189 ASP B C 1
ATOM 3604 O O . ASP B 1 189 ? -14.281 -16.078 -14 1 98.44 189 ASP B O 1
ATOM 3608 N N . TYR B 1 190 ? -15.109 -14.094 -13.305 1 98 190 TYR B N 1
ATOM 3609 C CA . TYR B 1 190 ? -14.703 -14.305 -11.922 1 98 190 TYR B CA 1
ATOM 3610 C C . TYR B 1 190 ? -15.766 -15.086 -11.156 1 98 190 TYR B C 1
ATOM 3612 O O . TYR B 1 190 ? -16.938 -14.711 -11.141 1 98 190 TYR B O 1
ATOM 3620 N N . VAL B 1 191 ? -15.359 -16.188 -10.602 1 96.81 191 VAL B N 1
ATOM 36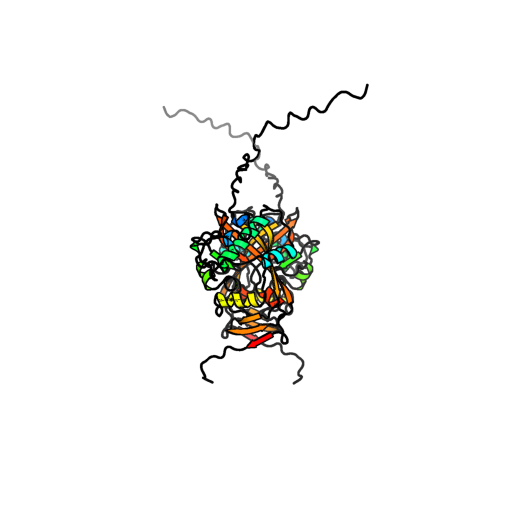21 C CA . VAL B 1 191 ? -16.219 -16.969 -9.734 1 96.81 191 VAL B CA 1
ATOM 3622 C C . VAL B 1 191 ? -15.492 -17.312 -8.438 1 96.81 191 VAL B C 1
ATOM 3624 O O . VAL B 1 191 ? -14.586 -18.156 -8.445 1 96.81 191 VAL B O 1
ATOM 3627 N N . GLY B 1 192 ? -15.867 -16.703 -7.348 1 94.81 192 GLY B N 1
ATOM 3628 C CA . GLY B 1 192 ? -15.234 -16.938 -6.066 1 94.81 192 GLY B CA 1
ATOM 3629 C C . GLY B 1 192 ? -16.188 -16.812 -4.891 1 94.81 192 GLY B C 1
ATOM 3630 O O . GLY B 1 192 ? -17.344 -16.453 -5.062 1 94.81 192 GLY B O 1
ATOM 3631 N N . LYS B 1 193 ? -15.688 -17.219 -3.764 1 95.19 193 LYS B N 1
ATOM 3632 C CA . LYS B 1 193 ? -16.422 -17.016 -2.521 1 95.19 193 LYS B CA 1
ATOM 3633 C C . LYS B 1 193 ? -16 -15.719 -1.831 1 95.19 193 LYS B C 1
ATOM 3635 O O . LYS B 1 193 ? -14.805 -15.422 -1.742 1 95.19 193 LYS B O 1
ATOM 3640 N N . ASN B 1 194 ? -17 -14.992 -1.398 1 93.62 194 ASN B N 1
ATOM 3641 C CA . ASN B 1 194 ? -16.688 -13.766 -0.687 1 93.62 194 ASN B CA 1
ATOM 3642 C C . ASN B 1 194 ? -16.453 -14.023 0.801 1 93.62 194 ASN B C 1
ATOM 3644 O O . ASN B 1 194 ? -16.359 -15.172 1.23 1 93.62 194 ASN B O 1
ATOM 3648 N N . GLU B 1 195 ? -16.25 -12.953 1.567 1 89.31 195 GLU B N 1
ATOM 3649 C CA . GLU B 1 195 ? -15.898 -13.055 2.982 1 89.31 195 GLU B CA 1
ATOM 3650 C C . GLU B 1 195 ? -17.031 -13.703 3.781 1 89.31 195 GLU B C 1
ATOM 3652 O O . GLU B 1 195 ? -16.797 -14.25 4.863 1 89.31 195 GLU B O 1
ATOM 3657 N N . ASP B 1 196 ? -18.203 -13.648 3.256 1 89.06 196 ASP B N 1
ATOM 3658 C CA . ASP B 1 196 ? -19.344 -14.25 3.922 1 89.06 196 ASP B CA 1
ATOM 3659 C C . ASP B 1 196 ? -19.562 -15.688 3.469 1 89.06 196 ASP B C 1
ATOM 3661 O O . ASP B 1 196 ? -20.453 -16.375 3.961 1 89.06 196 ASP B O 1
ATOM 3665 N N . GLY B 1 197 ? -18.844 -16.078 2.523 1 93.12 197 GLY B N 1
ATOM 3666 C CA . GLY B 1 197 ? -18.953 -17.438 2.021 1 93.12 197 GLY B CA 1
ATOM 3667 C C . GLY B 1 197 ? -19.875 -17.562 0.823 1 93.12 197 GLY B C 1
ATOM 3668 O O . GLY B 1 197 ? -20.062 -18.656 0.282 1 93.12 197 GLY B O 1
ATOM 3669 N N . ASP B 1 198 ? -20.422 -16.484 0.373 1 95 198 ASP B N 1
ATOM 3670 C CA . ASP B 1 198 ? -21.297 -16.484 -0.796 1 95 198 ASP B CA 1
ATOM 3671 C C . ASP B 1 198 ? -20.484 -16.609 -2.086 1 95 198 ASP B C 1
ATOM 3673 O O . ASP B 1 198 ? -19.375 -16.094 -2.17 1 95 198 ASP B O 1
ATOM 3677 N N . THR B 1 199 ? -21.172 -17.25 -3.01 1 96.06 199 THR B N 1
ATOM 3678 C CA . THR B 1 199 ? -20.531 -17.312 -4.32 1 96.06 199 THR B CA 1
ATOM 3679 C C . THR B 1 199 ? -20.797 -16.047 -5.117 1 96.06 199 THR B C 1
ATOM 3681 O O . THR B 1 199 ? -21.953 -15.648 -5.312 1 96.06 199 THR B O 1
ATOM 3684 N N . VAL B 1 200 ? -19.734 -15.461 -5.574 1 96.81 200 VAL B N 1
ATOM 3685 C CA . VAL B 1 200 ? -19.812 -14.242 -6.371 1 96.81 200 VAL B CA 1
ATOM 3686 C C . VAL B 1 200 ? -19.359 -14.531 -7.801 1 96.81 200 VAL B C 1
ATOM 3688 O O . VAL B 1 200 ? -18.312 -15.141 -8.016 1 96.81 200 VAL B O 1
ATOM 3691 N N . THR B 1 201 ? -20.172 -14.141 -8.734 1 98.06 201 THR B N 1
ATOM 3692 C CA . THR B 1 201 ? -19.828 -14.25 -10.148 1 98.06 201 THR B CA 1
ATOM 3693 C C . THR B 1 201 ? -19.828 -12.875 -10.805 1 98.06 201 THR B C 1
ATOM 3695 O O . THR B 1 201 ? -20.812 -12.133 -10.711 1 98.06 201 THR B O 1
ATOM 3698 N N . ILE B 1 202 ? -18.75 -12.539 -11.438 1 98.06 202 ILE B N 1
ATOM 3699 C CA . ILE B 1 202 ? -18.641 -11.297 -12.203 1 98.06 202 ILE B CA 1
ATOM 3700 C C . ILE B 1 202 ? -18.328 -11.625 -13.664 1 98.06 202 ILE B C 1
ATOM 3702 O O . ILE B 1 202 ? -17.328 -12.305 -13.953 1 98.06 202 ILE B O 1
ATOM 3706 N N . LYS B 1 203 ? -19.031 -11.055 -14.531 1 98.31 203 LYS B N 1
ATOM 3707 C CA . LYS B 1 203 ? -18.891 -11.352 -15.953 1 98.31 203 LYS B CA 1
ATOM 3708 C C . LYS B 1 203 ? -17.609 -10.742 -16.516 1 98.31 203 LYS B C 1
ATOM 3710 O O . LYS B 1 203 ? -17.281 -9.594 -16.219 1 98.31 203 LYS B O 1
ATOM 3715 N N . ALA B 1 204 ? -17 -11.539 -17.359 1 98.19 204 ALA B N 1
ATOM 3716 C CA . ALA B 1 204 ? -15.781 -11.062 -18.016 1 98.19 204 ALA B CA 1
ATOM 3717 C C . ALA B 1 204 ? -16.094 -9.953 -19.016 1 98.19 204 ALA B C 1
ATOM 3719 O O . ALA B 1 204 ? -17.141 -9.961 -19.656 1 98.19 204 ALA B O 1
ATOM 3720 N N . HIS B 1 205 ? -15.102 -9.016 -19.172 1 98 205 HIS B N 1
ATOM 3721 C CA . HIS B 1 205 ? -15.305 -7.945 -20.141 1 98 205 HIS B CA 1
ATOM 3722 C C . HIS B 1 205 ? -14.141 -7.867 -21.125 1 98 205 HIS B C 1
ATOM 3724 O O . HIS B 1 205 ? -14.109 -6.98 -21.984 1 98 205 HIS B O 1
ATOM 3730 N N . ASN B 1 206 ? -13.164 -8.75 -21.016 1 97.69 206 ASN B N 1
ATOM 3731 C CA . ASN B 1 206 ? -12.031 -8.891 -21.938 1 97.69 206 ASN B CA 1
ATOM 3732 C C . ASN B 1 206 ? -11.164 -7.637 -21.938 1 97.69 206 ASN B C 1
ATOM 3734 O O . ASN B 1 206 ? -10.625 -7.25 -22.984 1 97.69 206 ASN B O 1
ATOM 3738 N N . GLN B 1 207 ? -11.102 -6.93 -20.828 1 98 207 GLN B N 1
ATOM 3739 C CA . GLN B 1 207 ? -10.195 -5.801 -20.641 1 98 207 GLN B CA 1
ATOM 3740 C C . GLN B 1 207 ? -9.094 -6.133 -19.641 1 98 207 GLN B C 1
ATOM 3742 O O . GLN B 1 207 ? -9.195 -7.121 -18.906 1 98 207 GLN B O 1
ATOM 3747 N N . VAL B 1 208 ? -8.109 -5.25 -19.641 1 97.94 208 VAL B N 1
ATOM 3748 C CA . VAL B 1 208 ? -6.941 -5.48 -18.797 1 97.94 208 VAL B CA 1
ATOM 3749 C C . VAL B 1 208 ? -7.254 -5.09 -17.359 1 97.94 208 VAL B C 1
ATOM 3751 O O . VAL B 1 208 ? -7.906 -4.07 -17.109 1 97.94 208 VAL B O 1
ATOM 3754 N N . LEU B 1 209 ? -6.957 -5.949 -16.453 1 97.44 209 LEU B N 1
ATOM 3755 C CA . LEU B 1 209 ? -6.809 -5.625 -15.039 1 97.44 209 LEU B CA 1
ATOM 3756 C C . LEU B 1 209 ? -5.355 -5.312 -14.703 1 97.44 209 LEU B C 1
ATOM 3758 O O . LEU B 1 209 ? -4.461 -6.098 -15.023 1 97.44 209 LEU B O 1
ATOM 3762 N N . ASP B 1 210 ? -5.188 -4.168 -14.094 1 96.94 210 ASP B N 1
ATOM 3763 C CA . ASP B 1 210 ? -3.842 -3.631 -13.906 1 96.94 210 ASP B CA 1
ATOM 3764 C C . ASP B 1 210 ? -3.664 -3.074 -12.492 1 96.94 210 ASP B C 1
ATOM 3766 O O . ASP B 1 210 ? -4.301 -2.082 -12.133 1 96.94 210 ASP B O 1
ATOM 3770 N N . VAL B 1 211 ? -2.766 -3.742 -11.781 1 95.25 211 VAL B N 1
ATOM 3771 C CA . VAL B 1 211 ? -2.531 -3.299 -10.406 1 95.25 211 VAL B CA 1
ATOM 3772 C C . VAL B 1 211 ? -1.047 -3.002 -10.203 1 95.25 211 VAL B C 1
ATOM 3774 O O . VAL B 1 211 ? -0.191 -3.648 -10.812 1 95.25 211 VAL B O 1
ATOM 3777 N N . GLN B 1 212 ? -0.763 -2.057 -9.328 1 96.75 212 GLN B N 1
ATOM 3778 C CA . GLN B 1 212 ? 0.607 -1.713 -8.961 1 96.75 212 GLN B CA 1
ATOM 3779 C C . GLN B 1 212 ? 0.807 -1.789 -7.445 1 96.75 212 GLN B C 1
ATOM 3781 O O . GLN B 1 212 ? -0.164 -1.812 -6.688 1 96.75 212 GLN B O 1
ATOM 3786 N N . GLY B 1 213 ? 2.018 -1.881 -7.094 1 97.19 213 GLY B N 1
ATOM 3787 C CA . GLY B 1 213 ? 2.359 -1.934 -5.68 1 97.19 213 GLY B CA 1
ATOM 3788 C C . GLY B 1 213 ? 3.834 -1.699 -5.414 1 97.19 213 GLY B C 1
ATOM 3789 O O . GLY B 1 213 ? 4.59 -1.36 -6.328 1 97.19 213 GLY B O 1
ATOM 3790 N N . LEU B 1 214 ? 4.176 -1.771 -4.164 1 98.12 214 LEU B N 1
ATOM 3791 C CA . LEU B 1 214 ? 5.559 -1.7 -3.707 1 98.12 214 LEU B CA 1
ATOM 3792 C C . LEU B 1 214 ? 5.941 -2.961 -2.939 1 98.12 214 LEU B C 1
ATOM 3794 O O . LEU B 1 214 ? 5.094 -3.586 -2.301 1 98.12 214 LEU B O 1
ATOM 3798 N N . THR B 1 215 ? 7.184 -3.254 -3.059 1 98.25 215 THR B N 1
ATOM 3799 C CA . THR B 1 215 ? 7.738 -4.375 -2.307 1 98.25 215 THR B CA 1
ATOM 3800 C C . THR B 1 215 ? 8.992 -3.945 -1.548 1 98.25 215 THR B C 1
ATOM 3802 O O . THR B 1 215 ? 9.836 -3.225 -2.086 1 98.25 215 THR B O 1
ATOM 3805 N N . VAL B 1 216 ? 9.055 -4.293 -0.326 1 98.5 216 VAL B N 1
ATOM 3806 C CA . VAL B 1 216 ? 10.289 -4.262 0.451 1 98.5 216 VAL B CA 1
ATOM 3807 C C . VAL B 1 216 ? 10.773 -5.688 0.711 1 98.5 216 VAL B C 1
ATOM 3809 O O . VAL B 1 216 ? 10.078 -6.473 1.362 1 98.5 216 VAL B O 1
ATOM 3812 N N . ALA B 1 217 ? 11.914 -6.004 0.208 1 98.69 217 ALA B N 1
ATOM 3813 C CA . ALA B 1 217 ? 12.484 -7.336 0.397 1 98.69 217 ALA B CA 1
ATOM 3814 C C . ALA B 1 217 ? 13.859 -7.258 1.053 1 98.69 217 ALA B C 1
ATOM 3816 O O . ALA B 1 217 ? 14.75 -6.551 0.569 1 98.69 217 ALA B O 1
ATOM 3817 N N . ARG B 1 218 ? 13.977 -7.918 2.141 1 98.69 218 ARG B N 1
ATOM 3818 C CA . ARG B 1 218 ? 15.305 -8.117 2.711 1 98.69 218 ARG B CA 1
ATOM 3819 C C . ARG B 1 218 ? 15.938 -9.406 2.188 1 98.69 218 ARG B C 1
ATOM 3821 O O . ARG B 1 218 ? 15.273 -10.438 2.102 1 98.69 218 ARG B O 1
ATOM 3828 N N . VAL B 1 219 ? 17.203 -9.312 1.81 1 98.5 219 VAL B N 1
ATOM 3829 C CA . VAL B 1 219 ? 17.891 -10.477 1.27 1 98.5 219 VAL B CA 1
ATOM 3830 C C . VAL B 1 219 ? 19.203 -10.703 2.037 1 98.5 219 VAL B C 1
ATOM 3832 O O . VAL B 1 219 ? 19.781 -9.758 2.576 1 98.5 219 VAL B O 1
ATOM 3835 N N . ASP B 1 220 ? 19.625 -11.953 2.104 1 98.12 220 ASP B N 1
ATOM 3836 C CA . ASP B 1 220 ? 20.906 -12.281 2.75 1 98.12 220 ASP B CA 1
ATOM 3837 C C . ASP B 1 220 ? 22.062 -12.172 1.766 1 98.12 220 ASP B C 1
ATOM 3839 O O . ASP B 1 220 ? 21.906 -11.633 0.667 1 98.12 220 ASP B O 1
ATOM 3843 N N . ASP B 1 221 ? 23.234 -12.672 2.145 1 96.25 221 ASP B N 1
ATOM 3844 C CA . ASP B 1 221 ? 24.469 -12.492 1.364 1 96.25 221 ASP B CA 1
ATOM 3845 C C . ASP B 1 221 ? 24.438 -13.367 0.11 1 96.25 221 ASP B C 1
ATOM 3847 O O . ASP B 1 221 ? 25.25 -13.172 -0.798 1 96.25 221 ASP B O 1
ATOM 3851 N N . LYS B 1 222 ? 23.531 -14.273 0.036 1 96.06 222 LYS B N 1
ATOM 3852 C CA . LYS B 1 222 ? 23.375 -15.117 -1.144 1 96.06 222 LYS B CA 1
ATOM 3853 C C . LYS B 1 222 ? 22.188 -14.664 -1.99 1 96.06 222 LYS B C 1
ATOM 3855 O O . LYS B 1 222 ? 21.75 -15.383 -2.889 1 96.06 222 LYS B O 1
ATOM 3860 N N . PHE B 1 223 ? 21.562 -13.508 -1.598 1 97.44 223 PHE B N 1
ATOM 3861 C CA . PHE B 1 223 ? 20.453 -12.875 -2.285 1 97.44 223 PHE B CA 1
ATOM 3862 C C . PHE B 1 223 ? 19.172 -13.695 -2.113 1 97.44 223 PHE B C 1
ATOM 3864 O O . PHE B 1 223 ? 18.297 -13.656 -2.973 1 97.44 223 PHE B O 1
ATOM 3871 N N . ARG B 1 224 ? 19.141 -14.492 -1.042 1 98.44 224 ARG B N 1
ATOM 3872 C CA . ARG B 1 224 ? 17.906 -15.164 -0.673 1 98.44 224 ARG B CA 1
ATOM 3873 C C . ARG B 1 224 ? 17 -14.25 0.14 1 98.44 224 ARG B C 1
ATOM 3875 O O . ARG B 1 224 ? 17.469 -13.547 1.042 1 98.44 224 ARG B O 1
ATOM 3882 N N . ILE B 1 225 ? 15.766 -14.297 -0.113 1 98.5 225 ILE B N 1
ATOM 3883 C CA . ILE B 1 225 ? 14.805 -13.445 0.578 1 98.5 225 ILE B CA 1
ATOM 3884 C C . ILE B 1 225 ? 14.609 -13.953 2.006 1 98.5 225 ILE B C 1
ATOM 3886 O O . ILE B 1 225 ? 14.328 -15.133 2.221 1 98.5 225 ILE B O 1
ATOM 3890 N N . THR B 1 226 ? 14.719 -13.047 2.941 1 98.56 226 THR B N 1
ATOM 3891 C CA . THR B 1 226 ? 14.484 -13.391 4.34 1 98.56 226 THR B CA 1
ATOM 3892 C C . THR B 1 226 ? 13.188 -12.75 4.844 1 98.56 226 THR B C 1
ATOM 3894 O O . THR B 1 226 ? 12.57 -13.25 5.781 1 98.56 226 THR B O 1
ATOM 3897 N N . ASN B 1 227 ? 12.844 -11.672 4.258 1 98.19 227 ASN B N 1
ATOM 3898 C CA . ASN B 1 227 ? 11.617 -10.953 4.578 1 98.19 227 ASN B CA 1
ATOM 3899 C C . ASN B 1 227 ? 11.031 -10.273 3.346 1 98.19 227 ASN B C 1
ATOM 3901 O O . ASN B 1 227 ? 11.758 -9.648 2.566 1 98.19 227 ASN B O 1
ATOM 3905 N N . LEU B 1 228 ? 9.742 -10.492 3.207 1 97.81 228 LEU B N 1
ATOM 3906 C CA . LEU B 1 228 ? 9.047 -9.922 2.057 1 97.81 228 LEU B CA 1
ATOM 3907 C C . LEU B 1 228 ? 7.785 -9.188 2.488 1 97.81 228 LEU B C 1
ATOM 3909 O O . LEU B 1 228 ? 6.879 -9.789 3.072 1 97.81 228 LEU B O 1
ATOM 3913 N N . GLU B 1 229 ? 7.758 -7.852 2.193 1 97.44 229 GLU B N 1
ATOM 3914 C CA . GLU B 1 229 ? 6.578 -7.023 2.434 1 97.44 229 GLU B CA 1
ATOM 3915 C C . GLU B 1 229 ? 6.02 -6.465 1.128 1 97.44 229 GLU B C 1
ATOM 3917 O O . GLU B 1 229 ? 6.734 -5.805 0.374 1 97.44 229 GLU B O 1
ATOM 3922 N N . ILE B 1 230 ? 4.77 -6.707 0.947 1 96.75 230 ILE B N 1
ATOM 3923 C CA . ILE B 1 230 ? 4.098 -6.188 -0.238 1 96.75 230 ILE B CA 1
ATOM 3924 C C . ILE B 1 230 ? 3.055 -5.148 0.173 1 96.75 230 ILE B C 1
ATOM 3926 O O . ILE B 1 230 ? 2.34 -5.336 1.16 1 96.75 230 ILE B O 1
ATOM 3930 N N . TRP B 1 231 ? 3.018 -4.102 -0.579 1 96.31 231 TRP B N 1
ATOM 3931 C CA . TRP B 1 231 ? 2.078 -3.01 -0.343 1 96.31 231 TRP B CA 1
ATOM 3932 C C . TRP B 1 231 ? 1.302 -2.674 -1.612 1 96.31 231 TRP B C 1
ATOM 3934 O O . TRP B 1 231 ? 1.887 -2.246 -2.609 1 96.31 231 TRP B O 1
ATOM 3944 N N . PHE B 1 232 ? 0.014 -2.855 -1.623 1 94.06 232 PHE B N 1
ATOM 3945 C CA . PHE B 1 232 ? -0.845 -2.535 -2.756 1 94.06 232 PHE B CA 1
ATOM 3946 C C . PHE B 1 232 ? -2.314 -2.609 -2.359 1 94.06 232 PHE B C 1
ATOM 3948 O O . PHE B 1 232 ? -2.646 -3.09 -1.273 1 94.06 232 PHE B O 1
ATOM 3955 N N . ASP B 1 233 ? -3.164 -2.115 -3.148 1 89.88 233 ASP B N 1
ATOM 3956 C CA . ASP B 1 233 ? -4.605 -2.197 -2.938 1 89.88 233 ASP B CA 1
ATOM 3957 C C . ASP B 1 233 ? -5.211 -3.355 -3.729 1 89.88 233 ASP B C 1
ATOM 3959 O O . ASP B 1 233 ? -5.453 -3.234 -4.93 1 89.88 233 ASP B O 1
ATOM 3963 N N . SER B 1 234 ? -5.559 -4.359 -3.023 1 85.38 234 SER B N 1
ATOM 3964 C CA . SER B 1 234 ? -6.105 -5.527 -3.709 1 85.38 234 SER B CA 1
ATOM 3965 C C . SER B 1 234 ? -7.512 -5.246 -4.23 1 85.38 234 SER B C 1
ATOM 3967 O O . SER B 1 234 ? -7.98 -5.922 -5.152 1 85.38 234 SER B O 1
ATOM 3969 N N . ASN B 1 235 ? -8.172 -4.285 -3.615 1 86.31 235 ASN B N 1
ATOM 3970 C CA . ASN B 1 235 ? -9.531 -3.98 -4.059 1 86.31 235 ASN B CA 1
ATOM 3971 C C . ASN B 1 235 ? -9.539 -3.367 -5.453 1 86.31 235 ASN B C 1
ATOM 3973 O O . ASN B 1 235 ? -10.555 -3.42 -6.152 1 86.31 235 ASN B O 1
ATOM 3977 N N . SER B 1 236 ? -8.453 -2.82 -5.766 1 89.06 236 SER B N 1
ATOM 3978 C CA . SER B 1 236 ? -8.359 -2.164 -7.062 1 89.06 236 SER B CA 1
ATOM 3979 C C . SER B 1 236 ? -8.648 -3.141 -8.203 1 89.06 236 SER B C 1
ATOM 3981 O O . SER B 1 236 ? -9.305 -2.785 -9.18 1 89.06 236 SER B O 1
ATOM 3983 N N . MET B 1 237 ? -8.164 -4.316 -8.094 1 93 237 MET B N 1
ATOM 3984 C CA . MET B 1 237 ? -8.398 -5.316 -9.125 1 93 237 MET B CA 1
ATOM 3985 C C . MET B 1 237 ? -9.891 -5.617 -9.258 1 93 237 MET B C 1
ATOM 3987 O O . MET B 1 237 ? -10.422 -5.676 -10.367 1 93 237 MET B O 1
ATOM 3991 N N . PHE B 1 238 ? -10.547 -5.773 -8.141 1 93.19 238 PHE B N 1
ATOM 3992 C CA . PHE B 1 238 ? -11.969 -6.102 -8.148 1 93.19 238 PHE B CA 1
ATOM 3993 C C . PHE B 1 238 ? -12.789 -4.941 -8.703 1 93.19 238 PHE B C 1
ATOM 3995 O O . PHE B 1 238 ? -13.773 -5.156 -9.422 1 93.19 238 PHE B O 1
ATOM 4002 N N . GLU B 1 239 ? -12.383 -3.797 -8.336 1 90.5 239 GLU B N 1
ATOM 4003 C CA . GLU B 1 239 ? -13.062 -2.629 -8.891 1 90.5 239 GLU B CA 1
ATOM 4004 C C . GLU B 1 239 ? -12.953 -2.594 -10.406 1 90.5 239 GLU B C 1
ATOM 4006 O O . GLU B 1 239 ? -13.914 -2.238 -11.094 1 90.5 239 GLU B O 1
ATOM 4011 N N . GLN B 1 240 ? -11.891 -2.926 -10.945 1 95.12 240 GLN B N 1
ATOM 4012 C CA . GLN B 1 240 ? -11.633 -2.889 -12.383 1 95.12 240 GLN B CA 1
ATOM 4013 C C . GLN B 1 240 ? -12.453 -3.945 -13.109 1 95.12 240 GLN B C 1
ATOM 4015 O O . GLN B 1 240 ? -12.594 -3.893 -14.336 1 95.12 240 GLN B O 1
ATOM 4020 N N . MET B 1 241 ? -12.945 -4.898 -12.367 1 97.12 241 MET B N 1
ATOM 4021 C CA . MET B 1 241 ? -13.844 -5.887 -12.969 1 97.12 241 MET B CA 1
ATOM 4022 C C . MET B 1 241 ? -15.211 -5.281 -13.25 1 97.12 241 MET B C 1
ATOM 4024 O O . MET B 1 241 ? -16.031 -5.879 -13.953 1 97.12 241 MET B O 1
ATOM 4028 N N . LYS B 1 242 ? -15.445 -4.16 -12.695 1 95.25 242 LYS B N 1
ATOM 4029 C CA . LYS B 1 242 ? -16.641 -3.359 -12.945 1 95.25 242 LYS B CA 1
ATOM 4030 C C . LYS B 1 242 ? -17.906 -4.102 -12.523 1 95.25 242 LYS B C 1
ATOM 4032 O O . LYS B 1 242 ? -18.844 -4.23 -13.305 1 95.25 242 LYS B O 1
ATOM 4037 N N . PRO B 1 243 ? -17.906 -4.531 -11.266 1 94.81 243 PRO B N 1
ATOM 4038 C CA . PRO B 1 243 ? -19.125 -5.172 -10.773 1 94.81 243 PRO B CA 1
ATOM 4039 C C . PRO B 1 243 ? -20.312 -4.223 -10.75 1 94.81 243 PRO B C 1
ATOM 4041 O O . PRO B 1 243 ? -20.172 -3.055 -10.383 1 94.81 243 PRO B O 1
ATOM 4044 N N . SER B 1 244 ? -21.375 -4.734 -11.211 1 93.94 244 SER B N 1
ATOM 4045 C CA . SER B 1 244 ? -22.641 -4.008 -11.234 1 93.94 244 SER B CA 1
ATOM 4046 C C . SER B 1 244 ? -23.828 -4.957 -11.125 1 93.94 244 SER B C 1
ATOM 4048 O O . SER B 1 244 ? -23.641 -6.176 -11.109 1 93.94 244 SER B O 1
ATOM 4050 N N . GLU B 1 245 ? -24.953 -4.348 -11 1 92.38 245 GLU B N 1
ATOM 4051 C CA . GLU B 1 245 ? -26.156 -5.172 -10.961 1 92.38 245 GLU B CA 1
ATOM 4052 C C . GLU B 1 245 ? -26.297 -6.016 -12.227 1 92.38 245 GLU B C 1
ATOM 4054 O O . GLU B 1 245 ? -26.828 -7.121 -12.188 1 92.38 245 GLU B O 1
ATOM 4059 N N . GLU B 1 246 ? -25.75 -5.523 -13.273 1 95 246 GLU B N 1
ATOM 4060 C CA . GLU B 1 246 ? -25.875 -6.188 -14.57 1 95 246 GLU B CA 1
ATOM 4061 C C . GLU B 1 246 ? -24.781 -7.246 -14.75 1 95 246 GLU B C 1
ATOM 4063 O O . GLU B 1 246 ? -24.984 -8.234 -15.453 1 95 246 GLU B O 1
ATOM 4068 N N . THR B 1 247 ? -23.688 -7.082 -14.094 1 97.19 247 THR B N 1
ATOM 4069 C CA . THR B 1 247 ? -22.531 -7.918 -14.43 1 97.19 247 THR B CA 1
ATOM 4070 C C . THR B 1 247 ? -22.172 -8.836 -13.266 1 97.19 247 THR B C 1
ATOM 4072 O O . THR B 1 247 ? -21.359 -9.75 -13.414 1 97.19 247 THR B O 1
ATOM 4075 N N . MET B 1 248 ? -22.812 -8.648 -12.141 1 96.38 248 MET B N 1
ATOM 4076 C CA . MET B 1 248 ? -22.438 -9.422 -10.961 1 96.38 248 MET B CA 1
ATOM 4077 C C . MET B 1 248 ? -23.672 -10.102 -10.359 1 96.38 248 MET B C 1
ATOM 4079 O O . MET B 1 248 ? -24.734 -9.508 -10.281 1 96.38 248 MET B O 1
ATOM 4083 N N . THR B 1 249 ? -23.438 -11.367 -9.906 1 96.06 249 THR B N 1
ATOM 4084 C CA . THR B 1 249 ? -24.453 -12.109 -9.156 1 96.06 249 THR B CA 1
ATOM 4085 C C . THR B 1 249 ? -23.844 -12.703 -7.887 1 96.06 249 THR B C 1
ATOM 4087 O O . THR B 1 249 ? -22.656 -13.008 -7.836 1 96.06 249 THR B O 1
ATOM 4090 N N . THR B 1 250 ? -24.625 -12.781 -6.883 1 93.56 250 THR B N 1
ATOM 4091 C CA . THR B 1 250 ? -24.234 -13.398 -5.621 1 93.56 250 THR B CA 1
ATOM 4092 C C . THR B 1 250 ? -25.219 -14.484 -5.223 1 93.56 250 THR B C 1
ATOM 4094 O O . THR B 1 250 ? -26.438 -14.25 -5.195 1 93.56 250 THR B O 1
ATOM 4097 N N . LYS B 1 251 ? -24.656 -15.633 -4.973 1 92.62 251 LYS B N 1
ATOM 4098 C CA . LYS B 1 251 ? -25.469 -16.75 -4.504 1 92.62 251 LYS B CA 1
ATOM 4099 C C . LYS B 1 251 ? -25.109 -17.125 -3.068 1 92.62 251 LYS B C 1
ATOM 4101 O O . LYS B 1 251 ? -23.953 -17.438 -2.773 1 92.62 251 LYS B O 1
ATOM 4106 N N . LYS B 1 252 ? -26.109 -17.156 -2.199 1 88.5 252 LYS B N 1
ATOM 4107 C CA . LYS B 1 252 ? -25.891 -17.375 -0.774 1 88.5 252 LYS B CA 1
ATOM 4108 C C . LYS B 1 252 ? -25.531 -18.844 -0.5 1 88.5 252 LYS B C 1
ATOM 4110 O O . LYS B 1 252 ? -26.047 -19.75 -1.163 1 88.5 252 LYS B O 1
ATOM 4115 N N . MET B 1 253 ? -24.641 -18.969 0.428 1 77.31 253 MET B N 1
ATOM 4116 C CA . MET B 1 253 ? -24.266 -20.312 0.856 1 77.31 253 MET B CA 1
ATOM 4117 C C . MET B 1 253 ? -25.438 -21.031 1.494 1 77.31 253 MET B C 1
ATOM 4119 O O . MET B 1 253 ? -26.156 -20.453 2.326 1 77.31 253 MET B O 1
ATOM 4123 N N . GLN B 1 254 ? -26.062 -22.047 0.833 1 64.81 254 GLN B N 1
ATOM 4124 C CA . GLN B 1 254 ? -27.172 -22.812 1.398 1 64.81 254 GLN B CA 1
ATOM 4125 C C . GLN B 1 254 ? -26.734 -23.562 2.66 1 64.81 254 GLN B C 1
ATOM 4127 O O . GLN B 1 254 ? -25.719 -24.25 2.662 1 64.81 254 GLN B O 1
ATOM 4132 N N . CYS B 1 255 ? -26.922 -22.859 3.857 1 56.47 255 CYS B N 1
ATOM 4133 C CA . CYS B 1 255 ? -26.688 -23.641 5.062 1 56.47 255 CYS B CA 1
ATOM 4134 C C . CYS B 1 255 ? -27.406 -24.984 4.977 1 56.47 255 CYS B C 1
ATOM 4136 O O . CYS B 1 255 ? -28.562 -25.062 4.59 1 56.47 255 CYS B O 1
ATOM 4138 N N . PRO B 1 256 ? -26.641 -26 4.969 1 48.22 256 PRO B N 1
ATOM 4139 C CA . PRO B 1 256 ? -27.359 -27.281 4.973 1 48.22 256 PRO B CA 1
ATOM 4140 C C . PRO B 1 256 ? -28.5 -27.312 5.98 1 48.22 256 PRO B C 1
ATOM 4142 O O . PRO B 1 256 ? -29.25 -28.297 6.043 1 48.22 256 PRO B O 1
ATOM 4145 N N . LEU B 1 257 ? -28.281 -26.734 7.293 1 46.53 257 LEU B N 1
ATOM 4146 C CA . LEU B 1 257 ? -29.375 -27.109 8.195 1 46.53 257 LEU B CA 1
ATOM 4147 C C . LEU B 1 257 ? -30.688 -26.484 7.742 1 46.53 257 LEU B C 1
ATOM 4149 O O . LEU B 1 257 ? -30.75 -25.297 7.422 1 46.53 257 LEU B O 1
ATOM 4153 N N . GLY B 1 258 ? -31.641 -27.078 7.148 1 36.06 258 GLY B N 1
ATOM 4154 C CA . GLY B 1 258 ? -33.094 -27.062 7.027 1 36.06 258 GLY B CA 1
ATOM 4155 C C . GLY B 1 258 ? -33.781 -26.328 8.164 1 36.06 258 GLY B C 1
ATOM 4156 O O . GLY B 1 258 ? -34.969 -26.531 8.406 1 36.06 258 GLY B O 1
ATOM 4157 N N . PHE B 1 259 ? -33.188 -25.906 9.398 1 34.5 259 PHE B N 1
ATOM 4158 C CA . PHE B 1 259 ? -34.219 -25.516 10.328 1 34.5 259 PHE B CA 1
ATOM 4159 C C . PHE B 1 259 ? -34.875 -24.203 9.891 1 34.5 259 PHE B C 1
ATOM 4161 O O . PHE B 1 259 ? -34.156 -23.203 9.648 1 34.5 259 PHE B O 1
ATOM 4168 N N . LYS B 1 260 ? -36.125 -24.125 9.336 1 26.73 260 LYS B N 1
ATOM 4169 C CA . LYS B 1 260 ? -37.062 -23.016 9.453 1 26.73 260 LYS B CA 1
ATOM 4170 C C . LYS B 1 260 ? -37.031 -22.422 10.852 1 26.73 260 LYS B C 1
ATOM 4172 O O . LYS B 1 260 ? -36.969 -23.141 11.852 1 26.73 260 LYS B O 1
#

Nearest PDB structures (foldseek):
  8r2e-assembly1_A  TM=6.863E-01  e=2.973E-06  Streptomyces nogalater
  2gex-assembly1_A  TM=6.566E-01  e=3.360E-06  Streptomyces nogalater
  3kkg-assembly1_A-2  TM=5.914E-01  e=9.319E-07  Jannaschia sp. CCS1
  5aig-assembly2_B  TM=6.385E-01  e=3.275E-04  unidentified
  3sed-assembly1_A  TM=5.876E-01  e=2.727E-04  Pseudomonas putida

Solvent-accessible surface area (backbone atoms only — not comparable to full-atom values): 28954 Å² total; per-residue (Å²): 141,84,78,69,88,72,79,79,74,71,82,70,68,68,85,61,79,67,76,68,68,73,66,74,76,71,72,73,77,76,62,96,56,56,60,37,39,76,28,55,58,44,63,56,69,57,95,71,70,32,69,80,75,47,68,77,83,56,64,67,37,52,51,49,33,73,75,63,54,91,57,85,66,55,89,84,32,70,50,38,24,52,39,12,36,51,45,26,39,50,52,37,60,73,34,44,75,48,65,87,71,42,76,53,38,35,76,89,54,31,32,37,28,40,45,75,45,76,69,35,44,64,68,56,34,61,54,33,18,69,61,41,62,60,37,69,66,36,91,57,36,12,39,92,74,28,46,30,69,55,41,50,47,31,49,38,55,12,24,79,42,71,26,70,46,50,70,46,64,68,28,57,84,53,52,28,29,34,33,34,41,38,35,28,45,27,72,25,47,38,54,37,33,11,56,86,50,26,39,30,37,34,53,50,78,66,46,74,35,74,44,41,36,37,35,45,34,33,33,52,98,78,65,20,31,31,33,38,39,37,28,46,50,64,63,56,50,57,56,65,57,55,72,38,86,88,38,36,50,76,45,74,62,78,66,81,73,79,78,129,143,82,82,68,84,75,78,79,81,73,85,71,75,71,88,72,79,71,78,70,72,75,69,74,75,74,72,76,77,77,63,96,57,56,60,38,37,75,29,55,59,44,65,56,70,57,94,72,72,32,69,78,76,47,69,78,83,56,65,68,36,52,49,49,33,72,74,65,54,90,58,85,66,55,89,82,33,69,51,38,24,51,39,11,36,53,47,25,40,50,52,37,60,73,35,44,75,49,64,86,72,42,76,53,39,35,77,90,55,32,32,38,28,39,46,76,45,77,70,36,43,63,68,55,36,60,53,33,20,68,62,42,60,62,38,70,66,36,90,57,36,13,39,92,73,29,45,30,68,53,42,51,48,30,48,38,55,11,25,78,40,69,27,69,44,53,68,48,64,68,27,58,82,52,54,28,30,33,35,34,41,40,36,29,44,27,71,26,48,39,55,36,34,10,58,85,50,24,40,30,37,34,51,49,78,66,45,76,36,75,46,41,37,39,36,44,34,33,33,51,98,79,64,20,33,32,33,40,36,37,27,46,49,63,61,54,50,57,57,65,56,55,70,37,85,87,37,36,50,76,44,74,62,77,65,80,75,76,79,126

pLDDT: mean 85.65, std 22.75, range [19.91, 98.75]

Radius of gyration: 31.86 Å; Cα contacts (8 Å, |Δi|>4): 957; chains: 2; bounding box: 102×81×128 Å

Secondary structure (DSSP, 8-state):
----------TTS-----GGG----------SS-GGGT-TTGGGG--S-BTTSS----HHHHHHHHHH-S----TTSHHHHHHHHHHHHHHHHHHBS-GGG-SSB-TTT-EEEETT---B-HHHHHHH-HHHHHPPP-SS--GGG--HHHHHHHHHHH-S-EEEEEEEEEE-TTEEEEEEEEEEE--S-EEEE-TTS-EEEE-----EEEEEEEEEEEE-TT--EEEEEEEE-THHHHHHT---TTTEEEE----S----/--S-------TTS-----TTS----------SS-GGGT-TTGGGG--S-BTTSS----HHHHHHHHHH-S----TTSHHHHHHHHHHHHHHHHHHBS-GGG-SSB-TTT-EEEETT---B-HHHHHHH-HHHHHPPP-SS--GGG--HHHHHHHHHHH-S-EEEEEEEEEE-TTEEEEEEEEEEE--S-EEEE-TTS-EEEE-----EEEEEEEEEEEE-TT--EEEEEEEE-THHHHHHT---TTTEEEE----S----

Sequence (520 aa):
MASFFQSIPGIGRLLGWNEADVKKEQAQASSPFPDYMLDADAVAKDNVKWRFGGPPDYRVTRQMWATERQSKHAPGSLEAMVENLVKNWEVEASHKLDVAEWRTVDPEKYTFSCNGGVPQDASHMLKVGTYSAVIAPNKYYGPSFSEFDESHKVFRDMMPNFAWEVLEVYSGPPVVVCKWRHWGWMKGDYVGKNEDGDTVTIKAHNQVLDVQGLTVARVDDKFRITNLEIWFDSNSMFEQMKPSEETMTTKKMQCPLGFKMASFFQSIPGIGRLLGWNEADVKKEQAQASSPFPDYMLDADAVAKDNVKWRFGGPPDYRVTRQMWATERQSKHAPGSLEAMVENLVKNWEVEASHKLDVAEWRTVDPEKYTFSCNGGVPQDASHMLKVGTYSAVIAPNKYYGPSFSEFDESHKVFRDMMPNFAWEVLEVYSGPPVVVCKWRHWGWMKGDYVGKNEDGDTVTIKAHNQVLDVQGLTVARVDDKFRITNLEIWFDSNSMFEQMKPSEETMTTKKMQCPLGFK